Protein AF-A0A316V6A1-F1 (afdb_monomer_lite)

Sequence (513 aa):
MSPPSSTFVDPQVHNIAGRHAAEMNKETTNPSKPGKRKRGAAMTEEQRIANCISTKKYRDKVKLTNKEVFTEYEKQRYQKRKAAMMQLSSEEQANIKAKKKEADKRYRENLKKRIGHTKFTTVHMQNYRRLEETSQLTDAQKREREKHLEANHHTSNHSMQILLLLLLSLVFIPLVAFAWSETSTGAFNPPYIALHDDATSTFKPNSDGVHLEKSQARPSKKRKELPDLNKSPPVSEAEEFTERKKRVLTKNRYRTAASALSIKEIAKQKRKIKYQEECDKFRRLPAHKKEEARVKAVNKSRKYREKLKLKTGVTSKKVLRFQELQALRKTAGNGSNGSSPNTPTDFDWTSYLVDTEDHPLMSPIGSSVQTQPVDQSGSHQKDKQAVSHATSLAGSYLPEHPKKTEKRKNRKPYSWPEEKAKIERMTPEQKKYRKIYSRTRQQRYSNRLMEEIGFSSHHNARLHQYRNLKEKGQASEEQLAYLKKYQEKSKKQQEAFQARRRAMRLSQRNKKE

pLDDT: mean 70.29, std 21.47, range [30.48, 98.25]

Radius of gyration: 45.33 Å; chains: 1; bounding box: 122×141×98 Å

Secondary structure (DSSP, 8-state):
--------------------------------------------HHHHHHHHHHHHHHHHHHHHHHHHHHHHHHHHHHHHHHHHHHTS-HHHHHHHHHHHHHHHHHHHHHHHHHHTTS---HHHHHHHHHHHHHHHS-HHHHHHHHHHHHHHHHHHHHHHHHHHHHHHHHHHHHHHHHHHHTTTTS--PPP----------------------------------------PPPPPHHHHHHHHHHHHHHHHHHHHHHHHHHHHHHHHHHHHHHHHHHHHHHHTS-HHHHHHHHHHHHHHHHHHHHHHHHHH-TTHHHHHHHHHHHHHHHHTT---------------TTGGGT--TTS----------------------------------S-------TTSSHHHHT-----HHHHHHHHHHS-HHHHHHHHHHHHHHHHHHHHHHHHHHSSSSHHHHHHHHHHHHHHTT---HHHHHHHHHHHHHHHHHHHHHHHHHHHHHHHHHTTT-

Organism: NCBI:txid1280837

Foldseek 3Di:
DDDDDDDDDDDDDDDDDDDDDDDDDDDDDDPDDDDDPDPDDPQDVVNVVVVVVVVVVVVVVVVVVVVVVVVVVVVVVVVVVVVVLVPDDPVVNVVVVVVVVVVVVVVVVVVCVVVVVDCDDVVVVVVVVVVVVVVPDDPVVVVVVVVVVVVVVVVVVVVVVVVVVVVVCVVVVVVVVVVVVVVVPDDDDDDDDDDDDDDDDDDDDDDDDDDDDDDDDDDDDDDDDDDDPPDDPPPPVVVVVVVVVVVVVVVVVVVVVVVVVVVVVVVVVVVVVVVVVVVVVLVPDDPVVNVVVVVVVVVVVVVVVVVVCVVVVPPPVVVVVVVVVVVVVVVVPPPDPDDDPDDPDDDDPVVVVPPDPPDPDPPPPDDDDDDDDDDDDDDDDDDDDDPPPPPPPDDDPDPDPVVPPVVVVPDDPDDPVVVVVVLVPDDPVVVVVVVVVVVVVLVVVQVVCCVPQVHSDPVVSLLVVLVVCVVVVNHDPVSVVVNVVVVVVVVVVVVVVVVVVVVVVVVVVVVVD

Structure (mmCIF, N/CA/C/O backbone):
data_AF-A0A316V6A1-F1
#
_entry.id   AF-A0A316V6A1-F1
#
loop_
_atom_site.group_PDB
_atom_site.id
_atom_site.type_symbol
_atom_site.label_atom_id
_atom_site.label_alt_id
_atom_site.label_comp_id
_atom_site.label_asym_id
_atom_site.label_entity_id
_atom_site.label_seq_id
_atom_site.pdbx_PDB_ins_code
_atom_site.Cartn_x
_atom_site.Cartn_y
_atom_site.Cartn_z
_atom_site.occupancy
_atom_site.B_iso_or_equiv
_atom_site.auth_seq_id
_atom_site.auth_comp_id
_atom_site.auth_asym_id
_atom_site.auth_atom_id
_atom_site.pdbx_PDB_model_num
ATOM 1 N N . MET A 1 1 ? -30.844 -74.804 23.794 1.00 41.50 1 MET A N 1
ATOM 2 C CA . MET A 1 1 ? -29.429 -74.842 24.215 1.00 41.50 1 MET A CA 1
ATOM 3 C C . MET A 1 1 ? -29.020 -73.426 24.606 1.00 41.50 1 MET A C 1
ATOM 5 O O . MET A 1 1 ? -28.927 -72.564 23.746 1.00 41.50 1 MET A O 1
ATOM 9 N N . SER A 1 2 ? -28.893 -73.199 25.910 1.00 53.28 2 SER A N 1
ATOM 10 C CA . SER A 1 2 ? -28.316 -72.025 26.606 1.00 53.28 2 SER A CA 1
ATOM 11 C C . SER A 1 2 ? -27.093 -72.555 27.396 1.00 53.28 2 SER A C 1
ATOM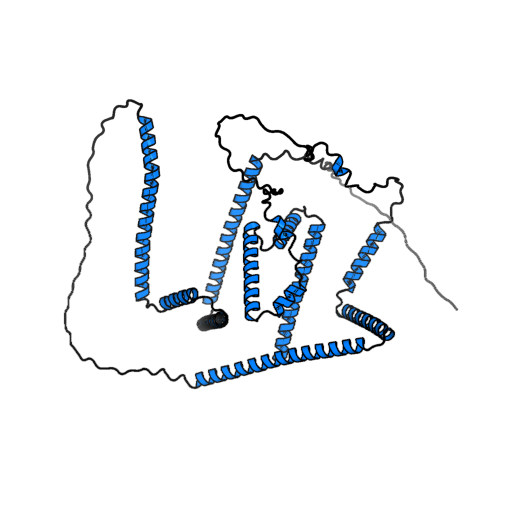 13 O O . SER A 1 2 ? -27.044 -73.789 27.503 1.00 53.28 2 SER A O 1
ATOM 15 N N . PRO A 1 3 ? -26.140 -71.773 27.981 1.00 65.38 3 PRO A N 1
ATOM 16 C CA . PRO A 1 3 ? -26.307 -70.511 28.754 1.00 65.38 3 PRO A CA 1
ATOM 17 C C . PRO A 1 3 ? -25.036 -69.579 28.713 1.00 65.38 3 PRO A C 1
ATOM 19 O O . PRO A 1 3 ? -24.360 -69.608 27.686 1.00 65.38 3 PRO A O 1
ATOM 22 N N . PRO A 1 4 ? -24.576 -68.883 29.793 1.00 71.56 4 PRO A N 1
ATOM 23 C CA . PRO A 1 4 ? -25.106 -67.749 30.609 1.00 71.56 4 PRO A CA 1
ATOM 24 C C . PRO A 1 4 ? -24.150 -66.503 30.586 1.00 71.56 4 PRO A C 1
ATOM 26 O O . PRO A 1 4 ? -23.044 -66.594 30.067 1.00 71.56 4 PRO A O 1
ATOM 29 N N . SER A 1 5 ? -24.481 -65.254 30.964 1.00 50.72 5 SER A N 1
ATOM 30 C CA . SER A 1 5 ? -24.900 -64.627 32.250 1.00 50.72 5 SER A CA 1
ATOM 31 C C . SER A 1 5 ? -23.856 -64.650 33.396 1.00 50.72 5 SER A C 1
ATOM 33 O O . SER A 1 5 ? -23.646 -65.698 33.995 1.00 50.72 5 SER A O 1
ATOM 35 N N . SER A 1 6 ? -23.292 -63.487 33.779 1.00 49.47 6 SER A N 1
ATOM 36 C CA . SER A 1 6 ? -22.740 -63.222 35.133 1.00 49.47 6 SER A CA 1
ATOM 37 C C . SER A 1 6 ? -23.042 -61.764 35.566 1.00 49.47 6 SER A C 1
ATOM 39 O O . SER A 1 6 ? -22.717 -60.838 34.825 1.00 49.47 6 SER A O 1
ATOM 41 N N . THR A 1 7 ? -23.932 -61.512 36.544 1.00 51.75 7 THR A N 1
ATOM 42 C CA . THR A 1 7 ? -23.684 -61.216 37.993 1.00 51.75 7 THR A CA 1
ATOM 43 C C . THR A 1 7 ? -22.598 -60.153 38.234 1.00 51.75 7 THR A C 1
ATOM 45 O O . THR A 1 7 ? -21.465 -60.354 37.820 1.00 51.75 7 THR A O 1
ATOM 48 N N . PHE A 1 8 ? -22.867 -58.929 38.726 1.00 47.66 8 PHE A N 1
ATOM 49 C CA . PHE A 1 8 ? -23.516 -58.438 39.969 1.00 47.66 8 PHE A CA 1
ATOM 50 C C . PHE A 1 8 ? -22.721 -58.771 41.247 1.00 47.66 8 PHE A C 1
ATOM 52 O O . PHE A 1 8 ? -22.521 -59.950 41.520 1.00 47.66 8 PHE A O 1
ATOM 59 N N . VAL A 1 9 ? -22.318 -57.723 41.993 1.00 45.44 9 VAL A N 1
ATOM 60 C CA . VAL A 1 9 ? -22.350 -57.529 43.470 1.00 45.44 9 VAL A CA 1
ATOM 61 C C . VAL A 1 9 ? -21.242 -56.550 43.942 1.00 45.44 9 VAL A C 1
ATOM 63 O O . VAL A 1 9 ? -20.061 -56.739 43.661 1.00 45.44 9 VAL A O 1
ATOM 66 N N . ASP A 1 10 ? -21.682 -55.504 44.656 1.00 40.84 10 ASP A N 1
ATOM 67 C CA . ASP A 1 10 ? -20.935 -54.549 45.505 1.00 40.84 10 ASP A CA 1
ATOM 68 C C . ASP A 1 10 ? -20.150 -55.231 46.648 1.00 40.84 10 ASP A C 1
ATOM 70 O O . ASP A 1 10 ? -20.439 -56.371 47.009 1.00 40.84 10 ASP A O 1
ATOM 74 N N . PRO A 1 11 ? -19.286 -54.492 47.369 1.00 55.47 11 PRO A N 1
ATOM 75 C CA . PRO A 1 11 ? -19.629 -54.348 48.783 1.00 55.47 11 PRO A CA 1
ATOM 76 C C . PRO A 1 11 ? -19.426 -52.950 49.375 1.00 55.47 11 PRO A C 1
ATOM 78 O O . PRO A 1 11 ? -18.504 -52.194 49.073 1.00 55.47 11 PRO A O 1
ATOM 81 N N . GLN A 1 12 ? -20.335 -52.688 50.304 1.00 45.56 12 GLN A N 1
AT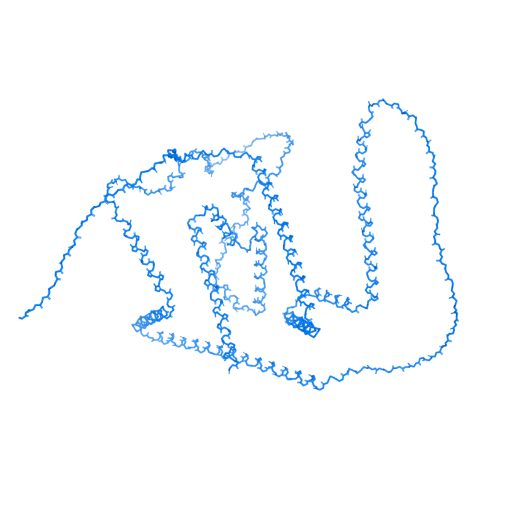OM 82 C CA . GLN A 1 12 ? -20.434 -51.588 51.244 1.00 45.56 12 GLN A CA 1
ATOM 83 C C . GLN A 1 12 ? -19.360 -51.600 52.357 1.00 45.56 12 GLN A C 1
ATOM 85 O O . GLN A 1 12 ? -18.978 -52.655 52.847 1.00 45.56 12 GLN A O 1
ATOM 90 N N . VAL A 1 13 ? -19.049 -50.379 52.826 1.00 44.78 13 VAL A N 1
ATOM 91 C CA . VAL A 1 13 ? -18.928 -49.932 54.238 1.00 44.78 13 VAL A CA 1
ATOM 92 C C . VAL A 1 13 ? -17.749 -50.446 55.085 1.00 44.78 13 VAL A C 1
ATOM 94 O O . VAL A 1 13 ? -17.684 -51.610 55.441 1.00 44.78 13 VAL A O 1
ATOM 97 N N . HIS A 1 14 ? -16.916 -49.510 55.568 1.00 38.19 14 HIS A N 1
ATOM 98 C CA . HIS A 1 14 ? -16.766 -49.250 57.010 1.00 38.19 14 HIS A CA 1
ATOM 99 C C . HIS A 1 14 ? -16.102 -47.888 57.300 1.00 38.19 14 HIS A C 1
ATOM 101 O O . HIS A 1 14 ? -15.028 -47.562 56.802 1.00 38.19 14 HIS A O 1
ATOM 107 N N . ASN A 1 15 ? -16.789 -47.106 58.140 1.00 45.94 15 ASN A N 1
ATOM 108 C CA . ASN A 1 15 ? -16.262 -46.011 58.961 1.00 45.94 15 ASN A CA 1
ATOM 109 C C . ASN A 1 15 ? -15.064 -46.474 59.806 1.00 45.94 15 ASN A C 1
ATOM 111 O O . ASN A 1 15 ? -15.091 -47.613 60.253 1.00 45.94 15 ASN A O 1
ATOM 115 N N . ILE A 1 16 ? -14.137 -45.562 60.142 1.00 42.19 16 ILE A N 1
ATOM 116 C CA . ILE A 1 16 ? -13.594 -45.348 61.504 1.00 42.19 16 ILE A CA 1
ATOM 117 C C . ILE A 1 16 ? -12.800 -44.021 61.548 1.00 42.19 16 ILE A C 1
ATOM 119 O O . ILE A 1 16 ? -11.826 -43.817 60.836 1.00 42.19 16 ILE A O 1
ATOM 123 N N . ALA A 1 17 ? -13.315 -43.123 62.392 1.00 38.50 17 ALA A N 1
ATOM 124 C CA . ALA A 1 17 ? -12.668 -42.178 63.305 1.00 38.50 17 ALA A CA 1
ATOM 125 C C . ALA A 1 17 ? -11.291 -41.540 62.999 1.00 38.50 17 ALA A C 1
ATOM 127 O O . ALA A 1 17 ? -10.266 -42.209 62.950 1.00 38.50 17 ALA A O 1
ATOM 128 N N . GLY A 1 18 ? -11.257 -40.209 63.165 1.00 33.25 18 GLY A N 1
ATOM 129 C CA . GLY A 1 18 ? -10.543 -39.648 64.321 1.00 33.25 18 GLY A CA 1
ATOM 130 C C . GLY A 1 18 ? -9.569 -38.491 64.067 1.00 33.25 18 GLY A C 1
ATOM 131 O O . GLY A 1 18 ? -8.508 -38.724 63.511 1.00 33.25 18 GLY A O 1
ATOM 132 N N . ARG A 1 19 ? -9.897 -37.325 64.671 1.00 37.16 19 ARG A N 1
ATOM 133 C CA . ARG A 1 19 ? -8.991 -36.368 65.373 1.00 37.16 19 ARG A CA 1
ATOM 134 C C . ARG A 1 19 ? -7.935 -35.630 64.510 1.00 37.16 19 ARG A C 1
ATOM 136 O O . ARG A 1 19 ? -7.224 -36.256 63.751 1.00 37.16 19 ARG A O 1
ATOM 143 N N . HIS A 1 20 ? -7.684 -34.317 64.539 1.00 41.44 20 HIS A N 1
ATOM 144 C CA . HIS A 1 20 ? -7.897 -33.137 65.405 1.00 41.44 20 HIS A CA 1
ATOM 145 C C . HIS A 1 20 ? -7.983 -31.910 64.444 1.00 41.44 20 HIS A C 1
ATOM 147 O O . HIS A 1 20 ? -7.316 -31.926 63.415 1.00 41.44 20 HIS A O 1
ATOM 153 N N . ALA A 1 21 ? -8.852 -30.898 64.562 1.00 39.88 21 ALA A N 1
ATOM 154 C CA . ALA A 1 21 ? -9.041 -29.883 65.613 1.00 39.88 21 ALA A CA 1
ATOM 155 C C . ALA A 1 21 ? -7.819 -28.966 65.866 1.00 39.88 21 ALA A C 1
ATOM 157 O O . ALA A 1 21 ? -6.911 -29.368 66.586 1.00 39.88 21 ALA A O 1
ATOM 158 N N . ALA A 1 22 ? -7.843 -27.759 65.275 1.00 41.62 22 ALA A N 1
ATOM 159 C CA . ALA A 1 22 ? -7.359 -26.454 65.787 1.00 41.62 22 ALA A CA 1
ATOM 160 C C . ALA A 1 22 ? -7.303 -25.468 64.590 1.00 41.62 22 ALA A C 1
ATOM 162 O O . ALA A 1 22 ? -6.406 -25.541 63.758 1.00 41.62 22 ALA A O 1
ATOM 163 N N . GLU A 1 23 ? -8.350 -24.711 64.264 1.00 39.94 23 GLU A N 1
ATOM 164 C CA . GLU A 1 23 ? -8.869 -23.541 64.990 1.00 39.94 23 GLU A CA 1
ATOM 165 C C . GLU A 1 23 ? -7.859 -22.382 65.043 1.00 39.94 23 GLU A C 1
ATOM 167 O O . GLU A 1 23 ? -6.937 -22.374 65.847 1.00 39.94 23 GLU A O 1
ATOM 172 N N . MET A 1 24 ? -8.059 -21.397 64.163 1.00 39.06 24 MET A N 1
ATOM 173 C CA . MET A 1 24 ? -7.679 -19.995 64.358 1.00 39.06 24 MET A CA 1
ATOM 174 C C . MET A 1 24 ? -8.612 -19.147 63.488 1.00 39.06 24 MET A C 1
ATOM 176 O O . MET A 1 24 ? -8.444 -19.011 62.275 1.00 39.06 24 MET A O 1
ATOM 180 N N . ASN A 1 25 ? -9.630 -18.613 64.154 1.00 39.44 25 ASN A N 1
ATOM 181 C CA . ASN A 1 25 ? -10.503 -17.555 63.678 1.00 39.44 25 ASN A CA 1
ATOM 182 C C . ASN A 1 25 ? -9.690 -16.315 63.285 1.00 39.44 25 ASN A C 1
ATOM 184 O O . ASN A 1 25 ? -8.932 -15.788 64.097 1.00 39.44 25 ASN A O 1
ATOM 188 N N . LYS A 1 26 ? -9.948 -15.780 62.090 1.00 41.22 26 LYS A N 1
ATOM 189 C CA . LYS A 1 26 ? -9.990 -14.329 61.881 1.00 41.22 26 LYS A CA 1
ATOM 190 C C . LYS A 1 26 ? -11.206 -13.985 61.036 1.00 41.22 26 LYS A C 1
ATOM 192 O O . LYS A 1 26 ? -11.178 -14.024 59.809 1.00 41.22 26 LYS A O 1
ATOM 197 N N . GLU A 1 27 ? -12.268 -13.618 61.745 1.00 39.12 27 GLU A N 1
ATOM 198 C CA . GLU A 1 27 ? -13.172 -12.568 61.304 1.00 39.12 27 GLU A CA 1
ATOM 199 C C . GLU A 1 27 ? -12.346 -11.384 60.800 1.00 39.12 27 GLU A C 1
ATOM 201 O O . GLU A 1 27 ? -11.443 -10.907 61.485 1.00 39.12 27 GLU A O 1
ATOM 206 N N . THR A 1 28 ? -12.645 -10.903 59.600 1.00 37.72 28 THR A N 1
ATOM 207 C CA . THR A 1 28 ? -12.837 -9.470 59.352 1.00 37.72 28 THR A CA 1
ATOM 208 C C . THR A 1 28 ? -13.375 -9.269 57.938 1.00 37.72 28 THR A C 1
ATOM 210 O O . THR A 1 28 ? -12.716 -9.512 56.934 1.00 37.72 28 THR A O 1
ATOM 213 N N . THR A 1 29 ? -14.633 -8.830 57.918 1.00 38.59 29 THR A N 1
ATOM 214 C CA . THR A 1 29 ? -15.164 -7.793 57.027 1.00 38.59 29 THR A CA 1
ATOM 215 C C . THR A 1 29 ? -15.079 -8.017 55.512 1.00 38.59 29 THR A C 1
ATOM 217 O O . THR A 1 29 ? -14.150 -7.625 54.812 1.00 38.59 29 THR A O 1
ATOM 220 N N . ASN A 1 30 ? -16.210 -8.495 54.984 1.00 38.94 30 ASN A N 1
ATOM 221 C CA . ASN A 1 30 ? -16.666 -8.237 53.619 1.00 38.94 30 ASN A CA 1
ATOM 222 C C . ASN A 1 30 ? -16.468 -6.755 53.231 1.00 38.94 30 ASN A C 1
ATOM 224 O O . ASN A 1 30 ? -17.079 -5.887 53.868 1.00 38.94 30 ASN A O 1
ATOM 228 N N . PRO A 1 31 ? -15.724 -6.419 52.159 1.00 44.31 31 PRO A N 1
ATOM 229 C CA . PRO A 1 31 ? -15.811 -5.089 51.596 1.00 44.31 31 PRO A CA 1
ATOM 230 C C . PRO A 1 31 ? -17.135 -4.970 50.838 1.00 44.31 31 PRO A C 1
ATOM 232 O O . PRO A 1 31 ? -17.364 -5.562 49.782 1.00 44.31 31 PRO A O 1
ATOM 235 N N . SER A 1 32 ? -18.013 -4.187 51.454 1.00 38.16 32 SER A N 1
ATOM 236 C CA . SER A 1 32 ? -19.191 -3.552 50.883 1.00 38.16 32 SER A CA 1
ATOM 237 C C . SER A 1 32 ? -19.007 -3.139 49.415 1.00 38.16 32 SER A C 1
ATOM 239 O O . SER A 1 32 ? -17.959 -2.646 48.992 1.00 38.16 32 SER A O 1
ATOM 241 N N . LYS A 1 33 ? -20.090 -3.330 48.655 1.00 47.47 33 LYS A N 1
ATOM 242 C CA . LYS A 1 33 ? -20.314 -2.911 47.266 1.00 47.47 33 LYS A CA 1
ATOM 243 C C . LYS A 1 33 ? -19.685 -1.534 46.976 1.00 47.47 33 LYS A C 1
ATOM 245 O O . LYS A 1 33 ? -19.922 -0.600 47.744 1.00 47.47 33 LYS A O 1
ATOM 250 N N . PRO A 1 34 ? -18.978 -1.337 45.844 1.00 46.81 34 PRO A N 1
ATOM 251 C CA . PRO A 1 34 ? -18.506 -0.013 45.476 1.00 46.81 34 PRO A CA 1
ATOM 252 C C . PRO A 1 34 ? -19.718 0.866 45.165 1.00 46.81 34 PRO A C 1
ATOM 254 O O . PRO A 1 34 ? -20.425 0.683 44.171 1.00 46.81 34 PRO A O 1
ATOM 257 N N . GLY A 1 35 ? -19.959 1.803 46.079 1.00 40.03 35 GLY A N 1
ATOM 258 C CA . GLY A 1 35 ? -20.983 2.819 45.975 1.00 40.03 35 GLY A CA 1
ATOM 259 C C . GLY A 1 35 ? -20.882 3.598 44.667 1.00 40.03 35 GLY A C 1
ATOM 260 O O . GLY A 1 35 ? -19.814 3.766 44.073 1.00 40.03 35 GLY A O 1
ATOM 261 N N . LYS A 1 36 ? -22.054 4.071 44.241 1.00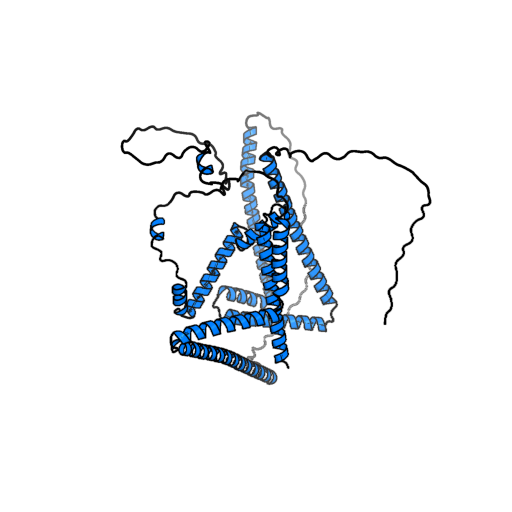 46.25 36 LYS A N 1
ATOM 262 C CA . LYS A 1 36 ? -22.286 5.047 43.178 1.00 46.25 36 LYS A CA 1
ATOM 263 C C . LYS A 1 36 ? -21.095 6.004 43.061 1.00 46.25 36 LYS A C 1
ATOM 265 O O . LYS A 1 36 ? -20.831 6.789 43.971 1.00 46.25 36 LYS A O 1
ATOM 270 N N . ARG A 1 37 ? -20.371 5.928 41.939 1.00 42.66 37 ARG A N 1
ATOM 271 C CA . ARG A 1 37 ? -19.295 6.865 41.603 1.00 42.66 37 ARG A CA 1
ATOM 272 C C . ARG A 1 37 ? -19.861 8.282 41.684 1.00 42.66 37 ARG A C 1
ATOM 274 O O . ARG A 1 37 ? -20.670 8.662 40.838 1.00 42.66 37 ARG A O 1
ATOM 281 N N . LYS A 1 38 ? -19.450 9.043 42.706 1.00 49.09 38 LYS A N 1
ATOM 282 C CA . LYS A 1 38 ? -19.643 10.495 42.756 1.00 49.09 38 LYS A CA 1
ATOM 283 C C . LYS A 1 38 ? -19.133 11.040 41.424 1.00 49.09 38 LYS A C 1
ATOM 285 O O . LYS A 1 38 ? -17.984 10.785 41.059 1.00 49.09 38 LYS A O 1
ATOM 290 N N . ARG A 1 39 ? -20.010 11.707 40.665 1.00 45.59 39 ARG A N 1
ATOM 291 C CA . ARG A 1 39 ? -19.623 12.456 39.466 1.00 45.59 39 ARG A CA 1
ATOM 292 C C . ARG A 1 39 ? -18.493 13.383 39.906 1.00 45.59 39 ARG A C 1
ATOM 294 O O . ARG A 1 39 ? -18.693 14.193 40.806 1.00 45.59 39 ARG A O 1
ATOM 301 N N . GLY A 1 40 ? -17.294 13.142 39.374 1.00 44.81 40 GLY A N 1
ATOM 302 C CA . GLY A 1 40 ? -16.098 13.880 39.751 1.00 44.81 40 GLY A CA 1
ATOM 303 C C . GLY A 1 40 ? -16.365 15.368 39.593 1.00 44.81 40 GLY A C 1
ATOM 304 O O . GLY A 1 40 ? -16.899 15.783 38.563 1.00 44.81 40 GLY A O 1
ATOM 305 N N . ALA A 1 41 ? -16.034 16.134 40.631 1.00 53.25 41 ALA A N 1
ATOM 306 C CA . ALA A 1 41 ? -16.044 17.584 40.578 1.00 53.25 41 ALA A CA 1
ATOM 307 C C . ALA A 1 41 ? -15.337 18.034 39.294 1.00 53.25 41 ALA A C 1
ATOM 309 O O . ALA A 1 41 ? -14.294 17.480 38.927 1.00 53.25 41 ALA A O 1
ATOM 310 N N . ALA A 1 42 ? -15.954 18.973 38.579 1.00 60.16 42 ALA A N 1
ATOM 311 C CA . ALA A 1 42 ? -15.410 19.495 37.340 1.00 60.16 42 ALA A CA 1
ATOM 312 C C . ALA A 1 42 ? -13.991 20.008 37.612 1.00 60.16 42 ALA A C 1
ATOM 314 O O . ALA A 1 42 ? -13.797 20.962 38.360 1.00 60.16 42 ALA A O 1
ATOM 315 N N . MET A 1 43 ? -13.001 19.328 37.032 1.00 70.25 43 MET A N 1
ATOM 316 C CA . MET A 1 43 ? -11.605 19.742 37.087 1.00 70.25 43 MET A CA 1
ATOM 317 C C . MET A 1 43 ? -11.530 21.177 36.565 1.00 70.25 43 MET A C 1
ATOM 319 O O . MET A 1 43 ? -12.010 21.439 35.448 1.00 70.25 43 MET A O 1
ATOM 323 N N . THR A 1 44 ? -10.985 22.080 37.382 1.00 86.31 44 THR A N 1
ATOM 324 C CA . THR A 1 44 ? -10.885 23.500 37.036 1.00 86.31 44 THR A CA 1
ATOM 325 C C . THR A 1 44 ? -10.039 23.656 35.776 1.00 86.31 44 THR A C 1
ATOM 327 O O . THR A 1 44 ? -9.178 22.823 35.470 1.00 86.31 44 THR A O 1
ATOM 330 N N . GLU A 1 45 ? -10.308 24.700 34.995 1.00 69.44 45 GLU A N 1
ATOM 331 C CA . GLU A 1 45 ? -9.606 24.919 33.726 1.00 69.44 45 GLU A CA 1
ATOM 332 C C . GLU A 1 45 ? -8.087 25.057 33.944 1.00 69.44 45 GLU A C 1
ATOM 334 O O . GLU A 1 45 ? -7.293 24.514 33.180 1.00 69.44 45 GLU A O 1
ATOM 339 N N . GLU A 1 46 ? -7.672 25.637 35.071 1.00 72.06 46 GLU A N 1
ATOM 340 C CA . GLU A 1 46 ? -6.268 25.714 35.493 1.00 72.06 46 GLU A CA 1
ATOM 341 C C . GLU A 1 46 ? -5.632 24.333 35.708 1.00 72.06 46 GLU A C 1
ATOM 343 O O . GLU A 1 46 ? -4.527 24.071 35.227 1.00 72.06 46 GLU A O 1
ATOM 348 N N . GLN A 1 47 ? -6.344 23.402 36.354 1.00 79.69 47 GLN A N 1
ATOM 349 C CA . GLN A 1 47 ? -5.881 22.022 36.531 1.00 79.69 47 GLN A CA 1
ATOM 350 C C . GLN A 1 47 ? -5.787 21.273 35.192 1.00 79.69 47 GLN A C 1
ATOM 352 O O . GLN A 1 47 ? -4.880 20.455 35.002 1.00 79.69 47 GLN A O 1
ATOM 357 N N . ARG A 1 48 ? -6.670 21.567 34.226 1.00 77.69 48 ARG A N 1
ATOM 358 C CA . ARG A 1 48 ? -6.563 21.009 32.866 1.00 77.69 48 ARG A CA 1
ATOM 359 C C . ARG A 1 48 ? -5.348 21.551 32.129 1.00 77.69 48 ARG A C 1
ATOM 361 O O . ARG A 1 48 ? -4.600 20.762 31.551 1.00 77.69 48 ARG A O 1
ATOM 368 N N . ILE A 1 49 ? -5.121 22.863 32.181 1.00 75.81 49 ILE A N 1
ATOM 369 C CA . ILE A 1 49 ? -3.970 23.512 31.544 1.00 75.81 49 ILE A CA 1
ATOM 370 C C . ILE A 1 49 ? -2.663 22.973 32.144 1.00 75.81 49 ILE A C 1
ATOM 372 O O . ILE A 1 49 ? -1.768 22.568 31.396 1.00 75.81 49 ILE A O 1
ATOM 376 N N . ALA A 1 50 ? -2.575 22.858 33.472 1.00 78.00 50 ALA A N 1
ATOM 377 C CA . ALA A 1 50 ? -1.419 22.283 34.160 1.00 78.00 50 ALA A CA 1
ATOM 378 C C . ALA A 1 50 ? -1.156 20.822 33.740 1.00 78.00 50 ALA A C 1
ATOM 380 O O . ALA A 1 50 ? -0.019 20.456 33.418 1.00 78.00 50 ALA A O 1
ATOM 381 N N . ASN A 1 51 ? -2.206 20.000 33.635 1.00 81.38 51 ASN A N 1
ATOM 382 C CA . ASN A 1 51 ? -2.097 18.622 33.146 1.00 81.38 51 ASN A CA 1
ATOM 383 C C . ASN A 1 51 ? -1.668 18.548 31.668 1.00 81.38 51 ASN A C 1
ATOM 385 O O . ASN A 1 51 ? -0.843 17.706 31.296 1.00 81.38 51 ASN A O 1
ATOM 389 N N . CYS A 1 52 ? -2.155 19.445 30.810 1.00 75.38 52 CYS A N 1
ATOM 390 C CA . CYS A 1 52 ? -1.732 19.530 29.410 1.00 75.38 52 CYS A CA 1
ATOM 391 C C . CYS A 1 52 ? -0.255 19.935 29.266 1.00 75.38 52 CYS A C 1
ATOM 393 O O . CYS A 1 52 ? 0.472 19.346 28.461 1.00 75.38 52 CYS A O 1
ATOM 395 N N . ILE A 1 53 ? 0.223 20.890 30.066 1.00 81.56 53 ILE A N 1
ATOM 396 C CA . ILE A 1 53 ? 1.634 21.305 30.063 1.00 81.56 53 ILE A CA 1
ATOM 397 C C . ILE A 1 53 ? 2.530 20.167 30.574 1.00 81.56 53 ILE A C 1
ATOM 399 O O . ILE A 1 53 ? 3.550 19.861 29.950 1.00 81.56 53 ILE A O 1
ATOM 403 N N . SER A 1 54 ? 2.132 19.498 31.659 1.00 82.75 54 SER A N 1
ATOM 404 C CA . SER A 1 54 ? 2.862 18.361 32.237 1.00 82.75 54 SER A CA 1
ATOM 405 C C . SER A 1 54 ? 2.982 17.191 31.251 1.00 82.75 54 SER A C 1
ATOM 407 O O . SER A 1 54 ? 4.079 16.691 30.984 1.00 82.75 54 SER A O 1
ATOM 409 N N . THR A 1 55 ? 1.878 16.815 30.598 1.00 76.38 55 THR A N 1
ATOM 410 C CA . THR A 1 55 ? 1.870 15.729 29.602 1.00 76.38 55 THR A CA 1
ATOM 411 C C . THR A 1 55 ? 2.672 16.068 28.343 1.00 76.38 55 THR A C 1
ATOM 413 O O . THR A 1 55 ? 3.338 15.188 27.789 1.00 76.38 55 THR A O 1
ATOM 416 N N . LYS A 1 56 ? 2.688 17.337 27.904 1.00 80.94 56 LYS A N 1
ATOM 417 C CA . LYS A 1 56 ? 3.544 17.798 26.797 1.00 80.94 56 LYS A CA 1
ATOM 418 C C . LYS A 1 56 ? 5.031 17.723 27.163 1.00 80.94 56 LYS A C 1
ATOM 420 O O . LYS A 1 56 ? 5.797 17.131 26.403 1.00 80.94 56 LYS A O 1
ATOM 425 N N . LYS A 1 57 ? 5.423 18.222 28.344 1.00 80.06 57 LYS A N 1
ATOM 426 C CA . LYS A 1 57 ? 6.805 18.124 28.856 1.00 80.06 57 LYS A CA 1
ATOM 427 C C . LYS A 1 57 ? 7.269 16.667 28.954 1.00 80.06 57 LYS A C 1
ATOM 429 O O . LYS A 1 57 ? 8.363 16.342 28.497 1.00 80.06 57 LYS A O 1
ATOM 434 N N . TYR A 1 58 ? 6.422 15.774 29.468 1.00 72.31 58 TYR A N 1
ATOM 435 C CA . TYR A 1 58 ? 6.721 14.342 29.527 1.00 72.31 58 TYR A CA 1
ATOM 436 C C . TYR A 1 58 ? 6.905 13.734 28.128 1.00 72.31 58 TYR A C 1
ATOM 438 O O . TYR A 1 58 ? 7.884 13.034 27.876 1.00 72.31 58 TYR A O 1
ATOM 446 N N . ARG A 1 59 ? 6.015 14.050 27.177 1.00 72.19 59 ARG A N 1
ATOM 447 C CA . ARG A 1 59 ? 6.102 13.552 25.795 1.00 72.19 59 ARG A CA 1
ATOM 448 C C . ARG A 1 59 ? 7.385 13.991 25.094 1.00 72.19 59 ARG A C 1
ATOM 450 O O . ARG A 1 59 ? 7.980 13.192 24.371 1.00 72.19 59 ARG A O 1
ATOM 457 N N . ASP A 1 60 ? 7.805 15.236 25.282 1.00 78.62 60 ASP A N 1
ATOM 458 C CA . ASP A 1 60 ? 9.023 15.745 24.656 1.00 78.62 60 ASP A CA 1
ATOM 459 C C . ASP A 1 60 ? 10.283 15.168 25.327 1.00 78.62 60 ASP A C 1
ATOM 461 O O . ASP A 1 60 ? 11.204 14.763 24.617 1.00 78.62 60 ASP A O 1
ATOM 465 N N . LYS A 1 61 ? 10.269 14.946 26.651 1.00 77.94 61 LYS A N 1
ATOM 466 C CA . LYS A 1 61 ? 11.319 14.193 27.366 1.00 77.94 61 LYS A CA 1
ATOM 467 C C . LYS A 1 61 ? 11.438 12.743 26.869 1.00 77.94 61 LYS A C 1
ATOM 469 O O . LYS A 1 61 ? 12.543 12.252 26.641 1.00 77.94 61 LYS A O 1
ATOM 474 N N . VAL A 1 62 ? 10.316 12.069 26.603 1.00 73.62 62 VAL A N 1
ATOM 475 C CA . VAL A 1 62 ? 10.295 10.713 26.017 1.00 73.62 62 VAL A CA 1
ATOM 476 C C . VAL A 1 62 ? 10.818 10.699 24.570 1.00 73.62 62 VAL A C 1
ATOM 478 O O . VAL A 1 62 ? 11.437 9.730 24.136 1.00 73.62 62 VAL A O 1
ATOM 481 N N . LYS A 1 63 ? 10.610 11.761 23.782 1.00 73.31 63 LYS A N 1
ATOM 482 C CA . LYS A 1 63 ? 11.174 11.846 22.421 1.00 73.31 63 LYS A CA 1
ATOM 483 C C . LYS A 1 63 ? 12.681 12.093 22.424 1.00 73.31 63 LYS A C 1
ATOM 485 O O . LYS A 1 63 ? 13.370 11.485 21.608 1.00 73.31 63 LYS A O 1
ATOM 490 N N . LEU A 1 64 ? 13.173 12.973 23.301 1.00 73.56 64 LEU A N 1
ATOM 491 C CA . LEU A 1 64 ? 14.609 13.232 23.446 1.00 73.56 64 LEU A CA 1
ATOM 492 C C . LEU A 1 64 ? 15.350 11.960 23.858 1.00 73.56 64 LEU A C 1
ATOM 494 O O . LEU A 1 64 ? 16.255 11.537 23.146 1.00 73.56 64 LEU A O 1
ATOM 498 N N . THR A 1 65 ? 14.862 11.278 24.895 1.00 78.56 65 THR A N 1
ATOM 499 C CA . THR A 1 65 ? 15.439 10.005 25.356 1.00 78.56 65 THR A CA 1
ATOM 500 C C . THR A 1 65 ? 15.402 8.923 24.273 1.00 78.56 65 THR A C 1
ATOM 502 O O . THR A 1 65 ? 16.397 8.247 24.050 1.00 78.56 65 THR A O 1
ATOM 505 N N . ASN A 1 66 ? 14.318 8.794 23.499 1.00 76.94 66 ASN A N 1
ATOM 506 C CA . ASN A 1 66 ? 14.283 7.845 22.376 1.00 76.94 66 ASN A CA 1
ATOM 507 C C . ASN A 1 66 ? 15.264 8.199 21.246 1.00 76.94 66 ASN A C 1
ATOM 509 O O . ASN A 1 66 ? 15.813 7.300 20.607 1.00 76.94 66 ASN A O 1
ATOM 513 N N . LYS A 1 67 ? 15.485 9.491 20.974 1.00 81.06 67 LYS A N 1
ATOM 514 C CA . LYS A 1 67 ? 16.474 9.941 19.986 1.00 81.06 67 LYS A CA 1
ATOM 515 C C . LYS A 1 67 ? 17.889 9.624 20.467 1.00 81.06 67 LYS A C 1
ATOM 517 O O . LYS A 1 67 ? 18.672 9.095 19.688 1.00 81.06 67 LYS A O 1
ATOM 522 N N . GLU A 1 68 ? 18.185 9.889 21.734 1.00 84.00 68 GLU A N 1
ATOM 523 C CA . GLU A 1 68 ? 19.465 9.571 22.373 1.00 84.00 68 GLU A CA 1
ATOM 524 C C . GLU A 1 68 ? 19.731 8.062 22.363 1.00 84.00 68 GLU A C 1
ATOM 526 O O . GLU A 1 68 ? 20.741 7.634 21.801 1.00 84.00 68 GLU A O 1
ATOM 531 N N . VAL A 1 69 ? 18.769 7.251 22.819 1.00 81.44 69 VAL A N 1
ATOM 532 C CA . VAL A 1 69 ? 18.845 5.780 22.791 1.00 81.44 69 VAL A CA 1
ATOM 533 C C . VAL A 1 69 ? 19.040 5.261 21.364 1.00 81.44 69 VAL A C 1
ATOM 535 O O . VAL A 1 69 ? 19.850 4.362 21.134 1.00 81.44 69 VAL A O 1
ATOM 538 N N . PHE A 1 70 ? 18.352 5.838 20.373 1.00 81.25 70 PHE A N 1
ATOM 539 C CA . PHE A 1 70 ? 18.549 5.461 18.972 1.00 81.25 70 PHE A CA 1
ATOM 540 C C . PHE A 1 70 ? 19.955 5.816 18.471 1.00 81.25 70 PHE A C 1
ATOM 542 O O . PHE A 1 70 ? 20.604 4.992 17.825 1.00 81.25 70 PHE A O 1
ATOM 549 N N . THR A 1 71 ? 20.455 7.015 18.781 1.00 88.19 71 THR A N 1
ATOM 550 C CA . THR A 1 71 ? 21.802 7.429 18.361 1.00 88.19 71 THR A CA 1
ATOM 551 C C . THR A 1 71 ? 22.892 6.608 19.034 1.00 88.19 71 THR A C 1
ATOM 553 O O . THR A 1 71 ? 23.887 6.267 18.397 1.00 88.19 71 THR A O 1
ATOM 556 N N . GLU A 1 72 ? 22.697 6.236 20.295 1.00 88.00 72 GLU A N 1
ATOM 557 C CA . GLU A 1 72 ? 23.631 5.402 21.037 1.00 88.00 72 GLU A CA 1
ATOM 558 C C . GLU A 1 72 ? 23.627 3.964 20.514 1.00 88.00 72 GLU A C 1
ATOM 560 O O . GLU A 1 72 ? 24.689 3.391 20.266 1.00 88.00 72 GLU A O 1
ATOM 565 N N . TYR A 1 73 ? 22.450 3.421 20.196 1.00 89.00 73 TYR A N 1
ATOM 566 C CA . TYR A 1 73 ? 22.327 2.143 19.505 1.00 89.00 73 TYR A CA 1
ATOM 567 C C . TYR A 1 73 ? 23.036 2.148 18.139 1.00 89.00 73 TYR A C 1
ATOM 569 O O . TYR A 1 73 ? 23.748 1.195 17.806 1.00 89.00 73 TYR A O 1
ATOM 577 N N . GLU A 1 74 ? 22.901 3.211 17.339 1.00 83.75 74 GLU A N 1
ATOM 578 C CA . GLU A 1 74 ? 23.617 3.320 16.062 1.00 83.75 74 GLU A CA 1
ATOM 579 C C . GLU A 1 74 ? 25.133 3.450 16.244 1.00 83.75 74 GLU A C 1
ATOM 581 O O . GLU A 1 74 ? 25.880 2.796 15.508 1.00 83.75 74 GLU A O 1
ATOM 586 N N . LYS A 1 75 ? 25.599 4.202 17.253 1.00 89.81 75 LYS A N 1
ATOM 587 C CA . LYS A 1 75 ? 27.021 4.266 17.628 1.00 89.81 75 LYS A CA 1
ATOM 588 C C . LYS A 1 75 ? 27.546 2.883 18.007 1.00 89.81 75 LYS A C 1
ATOM 590 O O . LYS A 1 75 ? 28.544 2.442 17.441 1.00 89.81 75 LYS A O 1
ATOM 595 N N . GLN A 1 76 ? 26.855 2.152 18.881 1.00 90.12 76 GLN A N 1
ATOM 596 C CA . GLN A 1 76 ? 27.244 0.793 19.270 1.00 90.12 76 GLN A CA 1
ATOM 597 C C . GLN A 1 76 ? 27.248 -0.164 18.072 1.00 90.12 76 GLN A C 1
ATOM 599 O O . GLN A 1 76 ? 28.171 -0.961 17.899 1.00 90.12 76 GLN A O 1
ATOM 604 N N . ARG A 1 77 ? 26.248 -0.072 17.191 1.00 89.31 77 ARG A N 1
ATOM 605 C CA . ARG A 1 77 ? 26.174 -0.877 15.966 1.00 89.31 77 ARG A CA 1
ATOM 606 C C . ARG A 1 77 ? 27.313 -0.557 14.997 1.00 89.31 77 ARG A C 1
ATOM 608 O O . ARG A 1 77 ? 27.830 -1.470 14.349 1.00 89.31 77 ARG A O 1
ATOM 615 N N . TYR A 1 78 ? 27.699 0.711 14.885 1.00 90.06 78 TYR A N 1
ATOM 616 C CA . TYR A 1 78 ? 28.848 1.142 14.094 1.00 90.06 78 TYR A CA 1
ATOM 617 C C . TYR A 1 78 ? 30.155 0.604 14.681 1.00 90.06 78 TYR A C 1
ATOM 619 O O . TYR A 1 78 ? 30.925 -0.016 13.950 1.00 90.06 78 TYR A O 1
ATOM 627 N N . GLN A 1 79 ? 30.360 0.739 15.995 1.00 91.69 79 GLN A N 1
ATOM 628 C CA . GLN A 1 79 ? 31.547 0.216 16.677 1.00 91.69 79 GLN A CA 1
ATOM 629 C C . GLN A 1 79 ? 31.656 -1.307 16.544 1.00 91.69 79 GLN A C 1
ATOM 631 O O . GLN A 1 79 ? 32.713 -1.804 16.171 1.00 91.69 79 GLN A O 1
ATOM 636 N N . LYS A 1 80 ? 30.555 -2.057 16.710 1.00 93.25 80 LYS A N 1
ATOM 637 C CA . LYS A 1 80 ? 30.535 -3.516 16.488 1.00 93.25 80 LYS A CA 1
ATOM 638 C C . LYS A 1 80 ? 30.913 -3.898 15.057 1.00 93.25 80 LYS A C 1
ATOM 640 O O . LYS A 1 80 ? 31.661 -4.846 14.853 1.00 93.25 80 LYS A O 1
ATOM 645 N N . ARG A 1 81 ? 30.431 -3.161 14.050 1.00 88.62 81 ARG A N 1
ATOM 646 C CA . ARG A 1 81 ? 30.812 -3.391 12.643 1.00 88.62 81 ARG A CA 1
ATOM 647 C C . ARG A 1 81 ? 32.269 -3.046 12.370 1.00 88.62 81 ARG A C 1
ATOM 649 O O . ARG A 1 81 ? 32.905 -3.742 11.588 1.00 88.62 81 ARG A O 1
ATOM 656 N N . LYS A 1 82 ? 32.779 -1.980 12.989 1.00 92.62 82 LYS A N 1
ATOM 657 C CA . LYS A 1 82 ? 34.183 -1.581 12.890 1.00 92.62 82 LYS A CA 1
ATOM 658 C C . LYS A 1 82 ? 35.082 -2.648 13.517 1.00 92.62 82 LYS A C 1
ATOM 660 O O . LYS A 1 82 ? 35.994 -3.109 12.848 1.00 92.62 82 LYS A O 1
ATOM 665 N N . ALA A 1 83 ? 34.765 -3.107 14.727 1.00 93.38 83 ALA A N 1
ATOM 666 C CA . ALA A 1 83 ? 35.480 -4.187 15.406 1.00 93.38 83 ALA A CA 1
ATOM 667 C C . ALA A 1 83 ? 35.449 -5.495 14.598 1.00 93.38 83 ALA A C 1
ATOM 669 O O . ALA A 1 83 ? 36.497 -6.078 14.346 1.00 93.38 83 ALA A O 1
ATOM 670 N N . ALA A 1 84 ? 34.277 -5.896 14.093 1.00 92.31 84 ALA A N 1
ATOM 671 C CA . ALA A 1 84 ? 34.157 -7.074 13.234 1.00 92.31 84 ALA A CA 1
ATOM 672 C C . ALA A 1 84 ? 34.980 -6.944 11.942 1.00 92.31 84 ALA A C 1
ATOM 674 O O . ALA A 1 84 ? 35.540 -7.925 11.481 1.00 92.31 84 ALA A O 1
ATOM 675 N N . MET A 1 85 ? 35.086 -5.743 11.361 1.00 90.19 85 MET A N 1
ATOM 676 C CA . MET A 1 85 ? 35.930 -5.514 10.185 1.00 90.19 85 MET A CA 1
ATOM 677 C C . MET A 1 85 ? 37.422 -5.635 10.515 1.00 90.19 85 MET A C 1
ATOM 679 O O . MET A 1 85 ? 38.159 -6.161 9.693 1.00 90.19 85 MET A O 1
ATOM 683 N N . MET A 1 86 ? 37.849 -5.182 11.699 1.00 91.81 86 MET A N 1
ATOM 684 C CA . MET A 1 86 ? 39.241 -5.288 12.160 1.00 91.81 86 MET A CA 1
ATOM 685 C C . MET A 1 86 ? 39.658 -6.732 12.466 1.00 91.81 86 MET A C 1
ATOM 687 O O . MET A 1 86 ? 40.838 -7.040 12.373 1.00 91.81 86 MET A O 1
ATOM 691 N N . GLN A 1 87 ? 38.708 -7.608 12.811 1.00 94.38 87 GLN A N 1
ATOM 692 C CA . GLN A 1 87 ? 38.960 -9.033 13.064 1.00 94.38 87 GLN A CA 1
ATOM 693 C C . GLN A 1 87 ? 39.100 -9.876 11.786 1.00 94.38 87 GLN A C 1
ATOM 695 O O . GLN A 1 87 ? 39.539 -11.018 11.862 1.00 94.38 87 GLN A O 1
ATOM 700 N N . LEU A 1 88 ? 38.719 -9.341 10.622 1.00 94.06 88 LEU A N 1
ATOM 701 C CA . LEU A 1 88 ? 38.864 -10.037 9.343 1.00 94.06 88 LEU A CA 1
ATOM 702 C C . LEU A 1 88 ? 40.299 -9.946 8.832 1.00 94.06 88 LEU A C 1
ATOM 704 O O . LEU A 1 88 ? 40.968 -8.927 9.038 1.00 94.06 88 LEU A O 1
ATOM 708 N N . SER A 1 89 ? 40.730 -10.965 8.088 1.00 97.00 89 SER A N 1
ATOM 709 C CA . SER A 1 89 ? 42.044 -10.948 7.442 1.00 97.00 89 SER A CA 1
ATOM 710 C C . SER A 1 89 ? 42.153 -9.788 6.440 1.00 97.00 89 SER A C 1
ATOM 712 O O . SER A 1 89 ? 41.151 -9.283 5.919 1.00 97.00 89 SER A O 1
ATOM 714 N N . SER A 1 90 ? 43.375 -9.338 6.145 1.00 94.12 90 SER A N 1
ATOM 715 C CA . SER A 1 90 ? 43.612 -8.247 5.184 1.00 94.12 90 SER A CA 1
ATOM 716 C C . SER A 1 90 ? 43.004 -8.546 3.804 1.00 94.12 90 SER A C 1
ATOM 718 O O . SER A 1 90 ? 42.437 -7.654 3.164 1.00 94.12 90 SER A O 1
ATOM 720 N N . GLU A 1 91 ? 43.036 -9.812 3.385 1.00 94.62 91 GLU A N 1
ATOM 721 C CA . GLU A 1 91 ? 42.436 -10.300 2.144 1.00 94.62 91 GLU A CA 1
ATOM 722 C C . GLU A 1 91 ? 40.899 -10.245 2.179 1.00 94.62 91 GLU A C 1
ATOM 724 O O . GLU A 1 91 ? 40.258 -9.752 1.244 1.00 94.62 91 GLU A O 1
ATOM 729 N N . GLU A 1 92 ? 40.279 -10.659 3.286 1.00 94.62 92 GLU A N 1
ATOM 730 C CA . GLU A 1 92 ? 38.828 -10.571 3.474 1.00 94.62 92 GLU A CA 1
ATOM 731 C C . GLU A 1 92 ? 38.344 -9.116 3.499 1.00 94.62 92 GLU A C 1
ATOM 733 O O . GLU A 1 92 ? 37.330 -8.777 2.873 1.00 94.62 92 GLU A O 1
ATOM 738 N N . GLN A 1 93 ? 39.091 -8.225 4.156 1.00 91.25 93 GLN A N 1
ATOM 739 C CA . GLN A 1 93 ? 38.810 -6.791 4.155 1.00 91.25 93 GLN A CA 1
ATOM 740 C C . GLN A 1 93 ? 38.897 -6.201 2.740 1.00 91.25 93 GLN A C 1
ATOM 742 O O . GLN A 1 93 ? 38.022 -5.419 2.342 1.00 91.25 93 GLN A O 1
ATOM 747 N N . ALA A 1 94 ? 39.913 -6.582 1.959 1.00 91.50 94 ALA A N 1
ATOM 748 C CA . ALA A 1 94 ? 40.063 -6.161 0.568 1.00 91.50 94 ALA A CA 1
ATOM 749 C C . ALA A 1 94 ? 38.901 -6.666 -0.303 1.00 91.50 94 ALA A C 1
ATOM 751 O O . ALA A 1 94 ? 38.313 -5.889 -1.061 1.00 91.50 94 ALA A O 1
ATOM 752 N N . ASN A 1 95 ? 38.485 -7.923 -0.126 1.00 94.88 95 ASN A N 1
ATOM 753 C CA . ASN A 1 95 ? 37.351 -8.517 -0.835 1.00 94.88 95 ASN A CA 1
ATOM 754 C C . ASN A 1 95 ? 36.025 -7.807 -0.495 1.00 94.88 95 ASN A C 1
ATOM 756 O O . ASN A 1 95 ? 35.233 -7.484 -1.384 1.00 94.88 95 ASN A O 1
ATOM 760 N N . ILE A 1 96 ? 35.785 -7.474 0.778 1.00 90.56 96 ILE A N 1
ATOM 761 C CA . ILE A 1 96 ? 34.601 -6.703 1.195 1.00 90.56 96 ILE A CA 1
ATOM 762 C C . ILE A 1 96 ? 34.621 -5.292 0.597 1.00 90.56 96 ILE A C 1
ATOM 764 O O . ILE A 1 96 ? 33.595 -4.829 0.085 1.00 90.56 96 ILE A O 1
ATOM 768 N N . LYS A 1 97 ? 35.773 -4.608 0.610 1.00 92.25 97 LYS A N 1
ATOM 769 C CA . LYS A 1 97 ? 35.935 -3.286 -0.018 1.00 92.25 97 LYS A CA 1
ATOM 770 C C . LYS A 1 97 ? 35.687 -3.354 -1.530 1.00 92.25 97 LYS A C 1
ATOM 772 O O . LYS A 1 97 ? 34.956 -2.512 -2.058 1.00 92.25 97 LYS A O 1
ATOM 777 N N . ALA A 1 98 ? 36.203 -4.378 -2.211 1.00 93.75 98 ALA A N 1
ATOM 778 C CA . ALA A 1 98 ? 35.981 -4.611 -3.637 1.00 93.75 98 ALA A CA 1
ATOM 779 C C . ALA A 1 98 ? 34.498 -4.868 -3.953 1.00 93.75 98 ALA A C 1
ATOM 781 O O . ALA A 1 98 ? 33.931 -4.205 -4.824 1.00 93.75 98 ALA A O 1
ATOM 782 N N . LYS A 1 99 ? 33.828 -5.736 -3.183 1.00 93.81 99 LYS A N 1
ATOM 783 C CA . LYS A 1 99 ? 32.383 -6.005 -3.309 1.00 93.81 99 LYS A CA 1
ATOM 784 C C . LYS A 1 99 ? 31.537 -4.758 -3.071 1.00 93.81 99 LYS A C 1
ATOM 786 O O . LYS A 1 99 ? 30.566 -4.533 -3.793 1.00 93.81 99 LYS A O 1
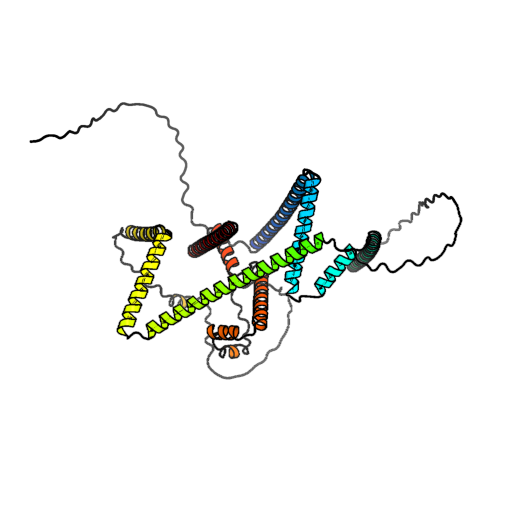ATOM 791 N N . LYS A 1 100 ? 31.900 -3.922 -2.091 1.00 92.31 100 LYS A N 1
ATOM 792 C CA . LYS A 1 100 ? 31.223 -2.641 -1.837 1.00 92.31 100 LYS A CA 1
ATOM 793 C C . LYS A 1 100 ? 31.391 -1.683 -3.020 1.00 92.31 100 LYS A C 1
ATOM 795 O O . LYS A 1 100 ? 30.400 -1.141 -3.499 1.00 92.31 100 LYS A O 1
ATOM 800 N N . LYS A 1 101 ? 32.612 -1.549 -3.551 1.00 93.00 101 LYS A N 1
ATOM 801 C CA . LYS A 1 101 ? 32.909 -0.728 -4.738 1.00 93.00 101 LYS A CA 1
ATOM 802 C C . LYS A 1 101 ? 32.139 -1.213 -5.972 1.00 93.00 101 LYS A C 1
ATOM 804 O O . LYS A 1 101 ? 31.595 -0.401 -6.719 1.00 93.00 101 LYS A O 1
ATOM 809 N N . GLU A 1 102 ? 32.031 -2.527 -6.168 1.00 93.88 102 GLU A N 1
ATOM 810 C CA . GLU A 1 102 ? 31.244 -3.112 -7.256 1.00 93.88 102 GLU A CA 1
ATOM 811 C C . GLU A 1 102 ? 29.735 -2.880 -7.069 1.00 93.88 102 GLU A C 1
ATOM 813 O O . GLU A 1 102 ? 29.036 -2.530 -8.023 1.00 93.88 102 GLU A O 1
ATOM 818 N N . ALA A 1 103 ? 29.217 -3.025 -5.846 1.00 89.62 103 ALA A N 1
ATOM 819 C CA . ALA A 1 103 ? 27.821 -2.738 -5.529 1.00 89.62 103 ALA A CA 1
ATOM 820 C C . ALA A 1 103 ? 27.473 -1.262 -5.779 1.00 89.62 103 ALA A C 1
ATOM 822 O O . ALA A 1 103 ? 26.451 -0.979 -6.408 1.00 89.62 103 ALA A O 1
ATOM 823 N N . ASP A 1 104 ? 28.347 -0.336 -5.378 1.00 87.81 104 ASP A N 1
ATOM 824 C CA . ASP A 1 104 ? 28.195 1.097 -5.643 1.00 87.81 104 ASP A CA 1
ATOM 825 C C . ASP A 1 104 ? 28.267 1.402 -7.144 1.00 87.81 104 ASP A C 1
ATOM 827 O O . ASP A 1 104 ? 27.452 2.172 -7.657 1.00 87.81 104 ASP A O 1
ATOM 831 N N . LYS A 1 105 ? 29.171 0.748 -7.888 1.00 93.44 105 LYS A N 1
ATOM 832 C CA . LYS A 1 105 ? 29.229 0.844 -9.356 1.00 93.44 105 LYS A CA 1
ATOM 833 C C . LYS A 1 105 ? 27.917 0.379 -9.994 1.00 93.44 105 LYS A C 1
ATOM 835 O O . LYS A 1 105 ? 27.330 1.113 -10.788 1.00 93.44 105 LYS A O 1
ATOM 840 N N . ARG A 1 106 ? 27.395 -0.787 -9.597 1.00 90.69 106 ARG A N 1
ATOM 841 C CA . ARG A 1 106 ? 26.101 -1.316 -10.075 1.00 90.69 106 ARG A CA 1
ATOM 842 C C . ARG A 1 106 ? 24.935 -0.401 -9.702 1.00 90.69 106 ARG A C 1
ATOM 844 O O . ARG A 1 106 ? 24.018 -0.225 -10.505 1.00 90.69 106 ARG A O 1
ATOM 851 N N . TYR A 1 107 ? 24.950 0.187 -8.506 1.00 90.75 107 TYR A N 1
ATOM 852 C CA . TYR A 1 107 ? 23.954 1.170 -8.087 1.00 90.75 107 TYR A CA 1
ATOM 853 C C . TYR A 1 107 ? 24.008 2.413 -8.978 1.00 90.75 107 TYR A C 1
ATOM 855 O O . TYR A 1 107 ? 22.975 2.796 -9.521 1.00 90.75 107 TYR A O 1
ATOM 863 N N . ARG A 1 108 ? 25.199 2.982 -9.216 1.00 80.62 108 ARG A N 1
ATOM 864 C CA . ARG A 1 108 ? 25.401 4.123 -10.125 1.00 80.62 108 ARG A CA 1
ATOM 865 C C . ARG A 1 108 ? 24.957 3.804 -11.550 1.00 80.62 108 ARG A C 1
ATOM 867 O O . ARG A 1 108 ? 24.283 4.622 -12.162 1.00 80.62 108 ARG A O 1
ATOM 874 N N . GLU A 1 109 ? 25.263 2.623 -12.079 1.00 86.88 109 GLU A N 1
ATOM 875 C CA . GLU A 1 109 ? 24.811 2.202 -13.411 1.00 86.88 109 GLU A CA 1
ATOM 876 C C . GLU A 1 109 ? 23.290 2.024 -13.489 1.00 86.88 109 GLU A C 1
ATOM 878 O O . GLU A 1 109 ? 22.664 2.457 -14.456 1.00 86.88 109 GLU A O 1
ATOM 883 N N . ASN A 1 110 ? 22.667 1.421 -12.474 1.00 82.50 110 ASN A N 1
ATOM 884 C CA . ASN A 1 110 ? 21.210 1.295 -12.399 1.00 82.50 110 ASN A CA 1
ATOM 885 C C . ASN A 1 110 ? 20.529 2.653 -12.234 1.00 82.50 110 ASN A C 1
ATOM 887 O O . ASN A 1 110 ? 19.452 2.875 -12.789 1.00 82.50 110 ASN A O 1
ATOM 891 N N . LEU A 1 111 ? 21.162 3.559 -11.493 1.00 77.88 111 LEU A N 1
ATOM 892 C CA . LEU A 1 111 ? 20.722 4.931 -11.337 1.00 77.88 111 LEU A CA 1
ATOM 893 C C . LEU A 1 111 ? 20.831 5.667 -12.680 1.00 77.88 111 LEU A C 1
ATOM 895 O O . LEU A 1 111 ? 19.829 6.205 -13.127 1.00 77.88 111 LEU A O 1
ATOM 899 N N . LYS A 1 112 ? 21.958 5.569 -13.399 1.00 79.50 112 LYS A N 1
ATOM 900 C CA . LYS A 1 112 ? 22.126 6.095 -14.769 1.00 79.50 112 LYS A CA 1
ATOM 901 C C . LYS A 1 112 ? 21.092 5.521 -15.743 1.00 79.50 112 LYS A C 1
ATOM 903 O O . LYS A 1 112 ? 20.492 6.276 -16.495 1.00 79.50 112 LYS A O 1
ATOM 908 N N . LYS A 1 113 ? 20.806 4.214 -15.696 1.00 80.38 113 LYS A N 1
ATOM 909 C CA . LYS A 1 113 ? 19.767 3.565 -16.525 1.00 80.38 113 LYS A CA 1
ATOM 910 C C . LYS A 1 113 ? 18.351 4.032 -16.180 1.00 80.38 113 LYS A C 1
ATOM 912 O O . LYS A 1 113 ? 17.518 4.167 -17.070 1.00 80.38 113 LYS A O 1
ATOM 917 N N . ARG A 1 114 ? 18.062 4.282 -14.898 1.00 71.75 114 ARG A N 1
ATOM 918 C CA . ARG A 1 114 ? 16.776 4.846 -14.452 1.00 71.75 114 ARG A CA 1
ATOM 919 C C . ARG A 1 114 ? 16.636 6.318 -14.831 1.00 71.75 114 ARG A C 1
ATOM 921 O O . ARG A 1 114 ? 15.564 6.715 -15.271 1.00 71.75 114 ARG A O 1
ATOM 928 N N . ILE A 1 115 ? 17.708 7.090 -14.686 1.00 63.88 115 ILE A N 1
ATOM 929 C CA . ILE A 1 115 ? 17.762 8.523 -14.984 1.00 63.88 115 ILE A CA 1
ATOM 930 C C . ILE A 1 115 ? 17.765 8.768 -16.501 1.00 63.88 115 ILE A C 1
ATOM 932 O O . ILE A 1 115 ? 17.101 9.689 -16.960 1.00 63.88 115 ILE A O 1
ATOM 936 N N . GLY A 1 116 ? 18.376 7.892 -17.306 1.00 51.72 116 GLY A N 1
ATOM 937 C CA . GLY A 1 116 ? 18.381 7.967 -18.775 1.00 51.72 116 GLY A CA 1
ATOM 938 C C . GLY A 1 116 ? 16.999 7.867 -19.440 1.00 51.72 116 GLY A C 1
ATOM 939 O O . GLY A 1 116 ? 16.873 8.147 -20.627 1.00 51.72 116 GLY A O 1
ATOM 940 N N . HIS A 1 117 ? 15.947 7.522 -18.689 1.00 51.44 117 HIS A N 1
ATOM 941 C CA . HIS A 1 117 ? 14.559 7.529 -19.168 1.00 51.44 117 HIS A CA 1
ATOM 942 C C . HIS A 1 117 ? 13.699 8.683 -18.636 1.00 51.44 117 HIS A C 1
ATOM 944 O O . HIS A 1 117 ? 12.538 8.809 -19.026 1.00 51.44 117 HIS A O 1
ATOM 950 N N . THR A 1 118 ? 14.244 9.554 -17.791 1.00 49.75 118 THR A N 1
ATOM 951 C CA . THR A 1 118 ? 13.532 10.719 -17.259 1.00 49.75 118 THR A CA 1
ATOM 952 C C . THR A 1 118 ? 14.448 11.931 -17.312 1.00 49.75 118 THR A C 1
ATOM 954 O O . THR A 1 118 ? 15.342 12.061 -16.483 1.00 49.75 118 THR A O 1
ATOM 957 N N . LYS A 1 119 ? 14.204 12.831 -18.276 1.00 54.97 119 LYS A N 1
ATOM 958 C CA . LYS A 1 119 ? 14.812 14.168 -18.336 1.00 54.97 119 LYS A CA 1
ATOM 959 C C . LYS A 1 119 ? 14.360 14.995 -17.123 1.00 54.97 119 LYS A C 1
ATOM 961 O O . LYS A 1 119 ? 13.396 15.748 -17.194 1.00 54.97 119 LYS A O 1
ATOM 966 N N . PHE A 1 120 ? 15.039 14.799 -16.001 1.00 49.06 120 PHE A N 1
ATOM 967 C CA . PHE A 1 120 ? 14.936 15.588 -14.779 1.00 49.06 120 PHE A CA 1
ATOM 968 C C . PHE A 1 120 ? 16.331 15.584 -14.144 1.00 49.06 120 PHE A C 1
ATOM 970 O O . PHE A 1 120 ? 16.829 14.513 -13.817 1.00 49.06 120 PHE A O 1
ATOM 977 N N . THR A 1 121 ? 17.074 16.663 -13.953 1.00 53.72 121 THR A N 1
ATOM 978 C CA . THR A 1 121 ? 17.073 18.058 -14.414 1.00 53.72 121 THR A CA 1
ATOM 979 C C . THR A 1 121 ? 18.540 18.494 -14.266 1.00 53.72 121 THR A C 1
ATOM 981 O O . THR A 1 121 ? 19.266 17.989 -13.403 1.00 53.72 121 THR A O 1
ATOM 984 N N . THR A 1 122 ? 18.985 19.423 -15.103 1.00 56.19 122 THR A N 1
ATOM 985 C CA . THR A 1 122 ? 20.347 19.979 -15.200 1.00 56.19 122 THR A CA 1
ATOM 986 C C . THR A 1 122 ? 20.980 20.354 -13.850 1.00 56.19 122 THR A C 1
ATOM 988 O O . THR A 1 122 ? 22.186 20.212 -13.687 1.00 56.19 122 THR A O 1
ATOM 991 N N . VAL A 1 123 ? 20.171 20.703 -12.845 1.00 53.41 123 VAL A N 1
ATOM 992 C CA . VAL A 1 123 ? 20.600 21.058 -11.480 1.00 53.41 123 VAL A CA 1
ATOM 993 C C . VAL A 1 123 ? 21.255 19.889 -10.731 1.00 53.41 123 VAL A C 1
ATOM 995 O O . VAL A 1 123 ? 22.283 20.066 -10.084 1.00 53.41 123 VAL A O 1
ATOM 998 N N . HIS A 1 124 ? 20.728 18.663 -10.843 1.00 55.97 124 HIS A N 1
ATOM 999 C CA . HIS A 1 124 ? 21.357 17.510 -10.185 1.00 55.97 124 HIS A CA 1
ATOM 1000 C C . HIS A 1 124 ? 22.639 17.077 -10.897 1.00 55.97 124 HIS A C 1
ATOM 1002 O O . HIS A 1 124 ? 23.600 16.706 -10.232 1.00 55.97 124 HIS A O 1
ATOM 1008 N N . MET A 1 125 ? 22.680 17.171 -12.228 1.00 59.00 125 MET A N 1
ATOM 1009 C CA . MET A 1 125 ? 23.900 16.930 -13.007 1.00 59.00 125 MET A CA 1
ATOM 1010 C C . MET A 1 125 ? 24.977 17.982 -12.719 1.00 59.00 125 MET A C 1
ATOM 1012 O O . MET A 1 125 ? 26.138 17.615 -12.605 1.00 59.00 125 MET A O 1
ATOM 1016 N N . GLN A 1 126 ? 24.609 19.253 -12.529 1.00 63.59 126 GLN A N 1
ATOM 1017 C CA . GLN A 1 126 ? 25.533 20.307 -12.095 1.00 63.59 126 GLN A CA 1
ATOM 1018 C C . GLN A 1 126 ? 26.055 20.056 -10.676 1.00 63.59 126 GLN A C 1
ATOM 1020 O O . GLN A 1 126 ? 27.252 20.180 -10.446 1.00 63.59 126 GLN A O 1
ATOM 1025 N N . ASN A 1 127 ? 25.202 19.616 -9.745 1.00 65.75 127 ASN A N 1
ATOM 1026 C CA . ASN A 1 127 ? 25.641 19.250 -8.395 1.00 65.75 127 ASN A CA 1
ATOM 1027 C C . ASN A 1 127 ? 26.561 18.020 -8.392 1.00 65.75 127 ASN A C 1
ATOM 1029 O O . ASN A 1 127 ? 27.534 17.986 -7.645 1.00 65.75 127 ASN A O 1
ATOM 1033 N N . TYR A 1 128 ? 26.303 17.028 -9.249 1.00 63.72 128 TYR A N 1
ATOM 1034 C CA . TYR A 1 128 ? 27.208 15.888 -9.417 1.00 63.72 128 TYR A CA 1
ATOM 1035 C C . TYR A 1 128 ? 28.525 16.278 -10.090 1.00 63.72 128 TYR A C 1
ATOM 1037 O O . TYR A 1 128 ? 29.564 15.786 -9.667 1.00 63.72 128 TYR A O 1
ATOM 1045 N N . ARG A 1 129 ? 28.500 17.184 -11.075 1.00 68.69 129 ARG A N 1
ATOM 1046 C CA . ARG A 1 129 ? 29.708 17.694 -11.736 1.00 68.69 129 ARG A CA 1
ATOM 1047 C C . ARG A 1 129 ? 30.573 18.505 -10.763 1.00 68.69 129 ARG A C 1
ATOM 1049 O O . ARG A 1 129 ? 31.763 18.252 -10.682 1.00 68.69 129 ARG A O 1
ATOM 1056 N N . ARG A 1 130 ? 29.961 19.334 -9.907 1.00 67.44 130 ARG A N 1
ATOM 1057 C CA . ARG A 1 130 ? 30.650 20.013 -8.792 1.00 67.44 130 ARG A CA 1
ATOM 1058 C C . ARG A 1 130 ? 31.267 19.029 -7.794 1.00 67.44 130 ARG A C 1
ATOM 1060 O O . ARG A 1 130 ? 32.386 19.244 -7.348 1.00 67.44 130 ARG A O 1
ATOM 1067 N N . LEU A 1 131 ? 30.568 17.940 -7.457 1.00 63.38 131 LEU A N 1
ATOM 1068 C CA . LEU A 1 131 ? 31.104 16.893 -6.574 1.00 63.38 131 LEU A CA 1
ATOM 1069 C C . LEU A 1 131 ? 32.279 16.130 -7.213 1.00 63.38 131 LEU A C 1
ATOM 1071 O O . LEU A 1 131 ? 33.227 15.759 -6.523 1.00 63.38 131 LEU A O 1
ATOM 1075 N N . GLU A 1 132 ? 32.233 15.906 -8.525 1.00 65.19 132 GLU A N 1
ATOM 1076 C CA . GLU A 1 132 ? 33.300 15.255 -9.291 1.00 65.19 132 GLU A CA 1
ATOM 1077 C C . GLU A 1 132 ? 34.527 16.170 -9.435 1.00 65.19 132 GLU A C 1
ATOM 1079 O O . GLU A 1 132 ? 35.641 15.727 -9.164 1.00 65.19 132 GLU A O 1
ATOM 1084 N N . GLU A 1 133 ? 34.322 17.463 -9.698 1.00 67.06 133 GLU A N 1
ATOM 1085 C CA . GLU A 1 133 ? 35.360 18.505 -9.666 1.00 67.06 133 GLU A CA 1
ATOM 1086 C C . GLU A 1 133 ? 36.012 18.600 -8.276 1.00 67.06 133 GLU A C 1
ATOM 1088 O O . GLU A 1 133 ? 37.235 18.649 -8.169 1.00 67.06 133 GLU A O 1
ATOM 1093 N N . THR A 1 134 ? 35.236 18.512 -7.185 1.00 61.94 134 THR A N 1
ATOM 1094 C CA . THR A 1 134 ? 35.813 18.473 -5.827 1.00 61.94 134 THR A CA 1
ATOM 1095 C C . THR A 1 134 ? 36.575 17.188 -5.508 1.00 61.94 134 THR A C 1
ATOM 1097 O O . THR A 1 134 ? 37.464 17.192 -4.657 1.00 61.94 134 THR A O 1
ATOM 1100 N N . SER A 1 135 ? 36.249 16.086 -6.188 1.00 60.25 135 SER A N 1
ATOM 1101 C CA . SER A 1 135 ? 36.937 14.804 -6.023 1.00 60.25 135 SER A CA 1
ATOM 1102 C C . SER A 1 135 ? 38.237 14.721 -6.826 1.00 60.25 135 SER A C 1
ATOM 1104 O O . SER A 1 135 ? 39.063 13.872 -6.500 1.00 60.25 135 SER A O 1
ATOM 1106 N N . GLN A 1 136 ? 38.399 15.550 -7.862 1.00 56.50 136 GLN A N 1
ATOM 1107 C CA . GLN A 1 136 ? 39.594 15.613 -8.713 1.00 56.50 136 GLN A CA 1
ATOM 1108 C C . GLN A 1 136 ? 40.578 16.720 -8.304 1.00 56.50 136 GLN A C 1
ATOM 1110 O O . GLN A 1 136 ? 41.707 16.725 -8.786 1.00 56.50 136 GLN A O 1
ATOM 1115 N N . LEU A 1 137 ? 40.184 17.628 -7.403 1.00 60.88 137 LEU A N 1
ATOM 1116 C CA . LEU A 1 137 ? 41.099 18.601 -6.801 1.00 60.88 137 LEU A CA 1
ATOM 1117 C C . LEU A 1 137 ? 42.243 17.869 -6.095 1.00 60.88 137 LEU A C 1
ATOM 1119 O O . LEU A 1 137 ? 42.011 17.024 -5.221 1.00 60.88 137 LEU A O 1
ATOM 1123 N N . THR A 1 138 ? 43.467 18.226 -6.476 1.00 69.69 138 THR A N 1
ATOM 1124 C CA . THR A 1 138 ? 44.678 17.787 -5.779 1.00 69.69 138 THR A CA 1
ATOM 1125 C C . THR A 1 138 ? 44.627 18.256 -4.325 1.00 69.69 138 THR A C 1
ATOM 1127 O O . THR A 1 138 ? 43.991 19.265 -4.006 1.00 69.69 138 THR A O 1
ATOM 1130 N N . ASP A 1 139 ? 45.282 17.534 -3.415 1.00 66.94 139 ASP A N 1
ATOM 1131 C CA . ASP A 1 139 ? 45.208 17.848 -1.981 1.00 66.94 139 ASP A CA 1
ATOM 1132 C C . ASP A 1 139 ? 45.707 19.271 -1.658 1.00 66.94 139 ASP A C 1
ATOM 1134 O O . ASP A 1 139 ? 45.228 19.891 -0.710 1.00 66.94 139 ASP A O 1
ATOM 1138 N N . ALA A 1 140 ? 46.579 19.839 -2.501 1.00 59.91 140 ALA A N 1
ATOM 1139 C CA . ALA A 1 140 ? 46.998 21.238 -2.427 1.00 59.91 140 ALA A CA 1
ATOM 1140 C C . ALA A 1 140 ? 45.833 22.222 -2.654 1.00 59.91 140 ALA A C 1
ATOM 1142 O O . ALA A 1 140 ? 45.634 23.142 -1.864 1.00 59.91 140 ALA A O 1
ATOM 1143 N N . GLN A 1 141 ? 45.002 21.985 -3.672 1.00 74.75 141 GLN A N 1
ATOM 1144 C CA . GLN A 1 141 ? 43.864 22.855 -3.991 1.00 74.75 141 GLN A CA 1
ATOM 1145 C C . GLN A 1 141 ? 42.702 22.688 -2.999 1.00 74.75 141 GLN A C 1
ATOM 1147 O O . GLN A 1 141 ? 41.906 23.609 -2.804 1.00 74.75 141 GLN A O 1
ATOM 1152 N N . LYS A 1 142 ? 42.593 21.525 -2.340 1.00 71.19 142 LYS A N 1
ATOM 1153 C CA . LYS A 1 142 ? 41.649 21.339 -1.226 1.00 71.19 142 LYS A CA 1
ATOM 1154 C C . LYS A 1 142 ? 42.041 22.173 -0.011 1.00 71.19 142 LYS A C 1
ATOM 1156 O O . LYS A 1 142 ? 41.180 22.874 0.510 1.00 71.19 142 LYS A O 1
ATOM 1161 N N . ARG A 1 143 ? 43.323 22.170 0.375 1.00 71.81 143 ARG A N 1
ATOM 1162 C CA . ARG A 1 143 ? 43.826 22.997 1.489 1.00 71.81 143 ARG A CA 1
ATOM 1163 C C . ARG A 1 143 ? 43.632 24.489 1.230 1.00 71.81 143 ARG A C 1
ATOM 1165 O O . ARG A 1 143 ? 43.299 25.235 2.140 1.00 71.81 143 ARG A O 1
ATOM 1172 N N . GLU A 1 144 ? 43.807 24.930 -0.011 1.00 76.94 144 GLU A N 1
ATOM 1173 C CA . GLU A 1 144 ? 43.592 26.331 -0.387 1.00 76.94 144 GLU A CA 1
ATOM 1174 C C . GLU A 1 144 ? 42.106 26.732 -0.311 1.00 76.94 144 GLU A C 1
ATOM 1176 O O . GLU A 1 144 ? 41.767 27.792 0.214 1.00 76.94 144 GLU A O 1
ATOM 1181 N N . ARG A 1 145 ? 41.189 25.846 -0.730 1.00 74.88 145 ARG A N 1
ATOM 1182 C CA . ARG A 1 145 ? 39.742 26.057 -0.543 1.00 74.88 145 ARG A CA 1
ATOM 1183 C C . ARG A 1 145 ? 39.311 26.032 0.922 1.00 74.88 145 ARG A C 1
ATOM 1185 O O . ARG A 1 145 ? 38.426 26.801 1.285 1.00 74.88 145 ARG A O 1
ATOM 1192 N N . GLU A 1 146 ? 39.908 25.175 1.745 1.00 78.00 146 GLU A N 1
ATOM 1193 C CA . GLU A 1 146 ? 39.655 25.152 3.191 1.00 78.00 146 GLU A CA 1
ATOM 1194 C C . GLU A 1 146 ? 40.085 26.471 3.842 1.00 78.00 146 GLU A C 1
ATOM 1196 O O . GLU A 1 146 ? 39.271 27.077 4.534 1.00 78.00 146 GLU A O 1
ATOM 1201 N N . LYS A 1 147 ? 41.263 27.010 3.496 1.00 81.38 147 LYS A N 1
ATOM 1202 C CA . LYS A 1 147 ? 41.699 28.344 3.954 1.00 81.38 147 LYS A CA 1
ATOM 1203 C C . LYS A 1 147 ? 40.720 29.458 3.566 1.00 81.38 147 LYS A C 1
ATOM 1205 O O . LYS A 1 147 ? 40.420 30.329 4.378 1.00 81.38 147 LYS A O 1
ATOM 1210 N N . HIS A 1 148 ? 40.177 29.428 2.346 1.00 76.88 148 HIS A N 1
ATOM 1211 C CA . HIS A 1 148 ? 39.165 30.405 1.922 1.00 76.88 148 HIS A CA 1
ATOM 1212 C C . HIS A 1 148 ? 37.828 30.256 2.665 1.00 76.88 148 HIS A C 1
ATOM 1214 O O . HIS A 1 148 ? 37.161 31.254 2.939 1.00 76.88 148 HIS A O 1
ATOM 1220 N N . LEU A 1 149 ? 37.418 29.029 2.995 1.00 76.31 149 LEU A N 1
ATOM 1221 C CA . LEU A 1 149 ? 36.208 28.788 3.784 1.00 76.31 149 LEU A CA 1
ATOM 1222 C C . LEU A 1 149 ? 36.387 29.225 5.241 1.00 76.31 149 LEU A C 1
ATOM 1224 O O . LEU A 1 149 ? 35.474 29.833 5.794 1.00 76.31 149 LEU A O 1
ATOM 1228 N N . GLU A 1 150 ? 37.555 28.988 5.837 1.00 77.44 150 GLU A N 1
ATOM 1229 C CA . GLU A 1 150 ? 37.897 29.473 7.179 1.00 77.44 150 GLU A CA 1
ATOM 1230 C C . GLU A 1 150 ? 37.899 31.006 7.236 1.00 77.44 150 GLU A C 1
ATOM 1232 O O . GLU A 1 150 ? 37.269 31.587 8.122 1.00 77.44 150 GLU A O 1
ATOM 1237 N N . ALA A 1 151 ? 38.485 31.677 6.238 1.00 76.62 151 ALA A N 1
ATOM 1238 C CA . ALA A 1 151 ? 38.444 33.136 6.131 1.00 76.62 151 ALA A CA 1
ATOM 1239 C C . ALA A 1 151 ? 37.002 33.680 6.042 1.00 76.62 151 ALA A C 1
ATOM 1241 O O . ALA A 1 151 ? 36.661 34.653 6.716 1.00 76.62 151 ALA A O 1
ATOM 1242 N N . ASN A 1 152 ? 36.123 33.017 5.281 1.00 73.88 152 ASN A N 1
ATOM 1243 C CA . ASN A 1 152 ? 34.709 33.397 5.175 1.00 73.88 152 ASN A CA 1
ATOM 1244 C C . ASN A 1 152 ? 33.900 33.105 6.453 1.00 73.88 152 ASN A C 1
ATOM 1246 O O . ASN A 1 152 ? 32.943 33.814 6.766 1.00 73.88 152 ASN A O 1
ATOM 1250 N N . HIS A 1 153 ? 34.267 32.076 7.217 1.00 74.50 153 HIS A N 1
ATOM 1251 C CA . HIS A 1 153 ? 33.654 31.820 8.519 1.00 74.50 153 HIS A CA 1
ATOM 1252 C C . HIS A 1 153 ? 34.061 32.871 9.559 1.00 74.50 153 HIS A C 1
ATOM 1254 O O . HIS A 1 153 ? 33.216 33.291 10.352 1.00 74.50 153 HIS A O 1
ATOM 1260 N N . HIS A 1 154 ? 35.303 33.358 9.522 1.00 73.44 154 HIS A N 1
ATOM 1261 C CA . HIS A 1 154 ? 35.746 34.454 10.385 1.00 73.44 154 HIS A CA 1
ATOM 1262 C C . HIS A 1 154 ? 35.012 35.769 10.090 1.00 73.44 154 HIS A C 1
ATOM 1264 O O . HIS A 1 154 ? 34.548 36.424 11.025 1.00 73.44 154 HIS A O 1
ATOM 1270 N N . THR A 1 155 ? 34.805 36.120 8.817 1.00 75.50 155 THR A N 1
ATOM 1271 C CA . THR A 1 155 ? 34.028 37.320 8.454 1.00 75.50 155 THR A CA 1
ATOM 1272 C C . THR A 1 155 ? 32.550 37.184 8.827 1.00 75.50 155 THR A C 1
ATOM 1274 O O . THR A 1 155 ? 31.961 38.127 9.360 1.00 75.50 155 THR A O 1
ATOM 1277 N N . SER A 1 156 ? 31.956 35.997 8.655 1.00 79.75 156 SER A N 1
ATOM 1278 C CA . SER A 1 156 ? 30.582 35.727 9.096 1.00 79.75 156 SER A CA 1
ATOM 1279 C C . SER A 1 156 ? 30.433 35.840 10.616 1.00 79.75 156 SER A C 1
ATOM 1281 O O . SER A 1 156 ? 29.461 36.433 11.086 1.00 79.75 156 SER A O 1
ATOM 1283 N N . ASN A 1 157 ? 31.382 35.318 11.394 1.00 79.06 157 ASN A N 1
ATOM 1284 C CA . ASN A 1 157 ? 31.335 35.409 12.853 1.00 79.06 157 ASN A CA 1
ATOM 1285 C C . ASN A 1 157 ? 31.493 36.855 13.341 1.00 79.06 157 ASN A C 1
ATOM 1287 O O . ASN A 1 157 ? 30.750 37.267 14.230 1.00 79.06 157 ASN A O 1
ATOM 1291 N N . HIS A 1 158 ? 32.366 37.654 12.721 1.00 79.06 158 HIS A N 1
ATOM 1292 C CA . HIS A 1 158 ? 32.452 39.084 13.028 1.00 79.06 158 HIS A CA 1
ATOM 1293 C C . HIS A 1 158 ? 31.173 39.841 12.668 1.00 79.06 158 HIS A C 1
ATOM 1295 O O . HIS A 1 158 ? 30.696 40.632 13.476 1.00 79.06 158 HIS A O 1
ATOM 1301 N N . SER A 1 159 ? 30.550 39.552 11.522 1.00 78.56 159 SER A N 1
ATOM 1302 C CA . SER A 1 159 ? 29.272 40.187 11.167 1.00 78.56 159 SER A CA 1
ATOM 1303 C C . SER A 1 159 ? 28.152 39.862 12.169 1.00 78.56 159 SER A C 1
ATOM 1305 O O . SER A 1 159 ? 27.377 40.742 12.539 1.00 78.56 159 SER A O 1
ATOM 1307 N N . MET A 1 160 ? 28.113 38.629 12.688 1.00 81.50 160 MET A N 1
ATOM 1308 C CA . MET A 1 160 ? 27.152 38.210 13.714 1.00 81.50 160 MET A CA 1
ATOM 1309 C C . MET A 1 160 ? 27.444 38.845 15.077 1.00 81.50 160 MET A C 1
ATOM 1311 O O . MET A 1 160 ? 26.509 39.219 15.780 1.00 81.50 160 MET A O 1
ATOM 1315 N N . GLN A 1 161 ? 28.718 39.010 15.446 1.00 86.75 161 GLN A N 1
ATOM 1316 C CA . GLN A 1 161 ? 29.111 39.727 16.663 1.00 86.75 161 GLN A CA 1
ATOM 1317 C C . GLN A 1 161 ? 28.720 41.208 16.599 1.00 86.75 161 GLN A C 1
ATOM 1319 O O . GLN A 1 161 ? 28.160 41.722 17.563 1.00 86.75 161 GLN A O 1
ATOM 1324 N N . ILE A 1 162 ? 28.932 41.872 15.459 1.00 89.31 162 ILE A N 1
ATOM 1325 C CA . ILE A 1 162 ? 28.507 43.265 15.247 1.00 89.31 162 ILE A CA 1
ATOM 1326 C C . ILE A 1 162 ? 26.981 43.385 15.368 1.00 89.31 162 ILE A C 1
ATOM 1328 O O . ILE A 1 162 ? 26.481 44.286 16.039 1.00 89.31 162 ILE A O 1
ATOM 1332 N N . LEU A 1 163 ? 26.231 42.450 14.778 1.00 90.62 163 LEU A N 1
ATOM 1333 C CA . LEU A 1 163 ? 24.769 42.449 14.848 1.00 90.62 163 LEU A CA 1
ATOM 1334 C C . LEU A 1 163 ? 24.253 42.189 16.274 1.00 90.62 163 LEU A C 1
ATOM 1336 O O . LEU A 1 163 ? 23.283 42.812 16.701 1.00 90.62 163 LEU A O 1
ATOM 1340 N N . LEU A 1 164 ? 24.927 41.322 17.037 1.00 92.31 164 LEU A N 1
ATOM 1341 C CA . LEU A 1 164 ? 24.629 41.088 18.451 1.00 92.31 164 LEU A CA 1
ATOM 1342 C C . LEU A 1 164 ? 24.904 42.337 19.303 1.00 92.31 164 LEU A C 1
ATOM 1344 O O . LEU A 1 164 ? 24.076 42.690 20.137 1.00 92.31 164 LEU A O 1
ATOM 1348 N N . LEU A 1 165 ? 26.028 43.025 19.076 1.00 92.25 165 LEU A N 1
ATOM 1349 C CA . LEU A 1 165 ? 26.366 44.268 19.778 1.00 92.25 165 LEU A CA 1
ATOM 1350 C C . LEU A 1 165 ? 25.354 45.382 19.477 1.00 92.25 165 LEU A C 1
ATOM 1352 O O . LEU A 1 165 ? 24.916 46.070 20.397 1.00 92.25 165 LEU A O 1
ATOM 1356 N N . LEU A 1 166 ? 24.906 45.508 18.224 1.00 92.88 166 LEU A N 1
ATOM 1357 C CA . LEU A 1 166 ? 23.843 46.445 17.847 1.00 92.88 166 LEU A CA 1
ATOM 1358 C C . LEU A 1 166 ? 22.521 46.124 18.557 1.00 92.88 166 LEU A C 1
ATOM 1360 O O . LEU A 1 166 ? 21.896 47.016 19.127 1.00 92.88 166 LEU A O 1
ATOM 1364 N N . LEU A 1 167 ? 22.117 44.852 18.595 1.00 91.94 167 LEU A N 1
ATOM 1365 C CA . LEU A 1 167 ? 20.905 44.438 19.310 1.00 91.94 167 LEU A CA 1
ATOM 1366 C C . LEU A 1 167 ? 21.005 44.694 20.818 1.00 91.94 167 LEU A C 1
ATOM 1368 O O . LEU A 1 167 ? 20.034 45.145 21.420 1.00 91.94 167 LEU A O 1
ATOM 1372 N N . LEU A 1 168 ? 22.172 44.461 21.423 1.00 92.25 168 LEU A N 1
ATOM 1373 C CA . LEU A 1 168 ? 22.403 44.771 22.833 1.00 92.25 168 LEU A CA 1
ATOM 1374 C C . LEU A 1 168 ? 22.350 46.281 23.096 1.00 92.25 168 LEU A C 1
ATOM 1376 O O . LEU A 1 168 ? 21.722 46.687 24.071 1.00 92.25 168 LEU A O 1
ATOM 1380 N N . SER A 1 169 ? 22.906 47.123 22.215 1.00 90.62 169 SER A N 1
ATOM 1381 C CA . SER A 1 169 ? 22.807 48.585 22.369 1.00 90.62 169 SER A CA 1
ATOM 1382 C C . SER A 1 169 ? 21.364 49.094 22.308 1.00 90.62 169 SER A C 1
ATOM 1384 O O . SER A 1 169 ? 20.993 49.967 23.089 1.00 90.62 169 SER A O 1
ATOM 1386 N N . LEU A 1 170 ? 20.514 48.493 21.466 1.00 90.94 170 LEU A N 1
ATOM 1387 C CA . LEU A 1 170 ? 19.100 48.867 21.362 1.00 90.94 170 LEU A CA 1
ATOM 1388 C C . LEU A 1 170 ? 18.301 48.549 22.633 1.00 90.94 170 LEU A C 1
ATOM 1390 O O . LEU A 1 170 ? 17.277 49.181 22.873 1.00 90.94 170 LEU A O 1
ATOM 1394 N N . VAL A 1 171 ? 18.755 47.590 23.442 1.00 92.00 171 VAL A N 1
ATOM 1395 C CA . VAL A 1 171 ? 18.109 47.220 24.711 1.00 92.00 171 VAL A CA 1
ATOM 1396 C C . VAL A 1 171 ? 18.709 47.988 25.888 1.00 92.00 171 VAL A C 1
ATOM 1398 O O . VAL A 1 171 ? 17.972 48.440 26.762 1.00 92.00 171 VAL A O 1
ATOM 1401 N N . PHE A 1 172 ? 20.030 48.175 25.910 1.00 90.31 172 PHE A N 1
ATOM 1402 C CA . PHE A 1 172 ? 20.713 48.840 27.021 1.00 90.31 172 PHE A CA 1
ATOM 1403 C C . PHE A 1 172 ? 20.510 50.357 27.041 1.00 90.31 172 PHE A C 1
ATOM 1405 O O . PHE A 1 172 ? 20.344 50.912 28.124 1.00 90.31 172 PHE A O 1
ATOM 1412 N N . ILE A 1 173 ? 20.475 51.034 25.887 1.00 88.38 173 ILE A N 1
ATOM 1413 C CA . ILE A 1 173 ? 20.304 52.498 25.845 1.00 88.38 173 ILE A CA 1
ATOM 1414 C C . ILE A 1 173 ? 18.972 52.936 26.494 1.00 88.38 173 ILE A C 1
ATOM 1416 O O . ILE A 1 173 ? 19.008 53.817 27.352 1.00 88.38 173 ILE A O 1
ATOM 1420 N N . PRO A 1 174 ? 17.812 52.312 26.195 1.00 84.94 174 PRO A N 1
ATOM 1421 C CA . PRO A 1 174 ? 16.556 52.635 26.874 1.00 84.94 174 PRO A CA 1
ATOM 1422 C C . PRO A 1 174 ? 16.564 52.310 28.369 1.00 84.94 174 PRO A C 1
ATOM 1424 O O . PRO A 1 174 ? 15.998 53.066 29.147 1.00 84.94 174 PRO A O 1
ATOM 1427 N N . LEU A 1 175 ? 17.202 51.209 28.781 1.00 82.69 175 LEU A N 1
ATOM 1428 C CA . LEU A 1 175 ? 17.293 50.818 30.194 1.00 82.69 175 LEU A CA 1
ATOM 1429 C C . LEU A 1 175 ? 18.116 51.816 31.012 1.00 82.69 175 LEU A C 1
ATOM 1431 O O . LEU A 1 175 ? 17.717 52.176 32.115 1.00 82.69 175 LEU A O 1
ATOM 1435 N N . VAL A 1 176 ? 19.235 52.297 30.463 1.00 85.88 176 VAL A N 1
ATOM 1436 C CA . VAL A 1 176 ? 20.052 53.334 31.108 1.00 85.88 176 VAL A CA 1
ATOM 1437 C C . VAL A 1 176 ? 19.309 54.669 31.119 1.00 85.88 176 VAL A C 1
ATOM 1439 O O . VAL A 1 176 ? 19.265 55.315 32.160 1.00 85.88 176 VAL A O 1
ATOM 1442 N N . ALA A 1 177 ? 18.658 55.057 30.017 1.00 79.81 177 ALA A N 1
ATOM 1443 C CA . ALA A 1 177 ? 17.843 56.273 29.974 1.00 79.81 177 ALA A CA 1
ATOM 1444 C C . ALA A 1 177 ? 16.681 56.231 30.984 1.00 79.81 177 ALA A C 1
ATOM 1446 O O . ALA A 1 177 ? 16.392 57.232 31.633 1.00 79.81 177 ALA A O 1
ATOM 1447 N N . PHE A 1 178 ? 16.055 55.066 31.162 1.00 78.94 178 PHE A N 1
ATOM 1448 C CA . PHE A 1 178 ? 15.002 54.853 32.152 1.00 78.94 178 PHE A CA 1
ATOM 1449 C C . PHE A 1 178 ? 15.543 54.956 33.585 1.00 78.94 178 PHE A C 1
ATOM 1451 O O . PHE A 1 178 ? 15.006 55.719 34.385 1.00 78.94 178 PHE A O 1
ATOM 1458 N N . ALA A 1 179 ? 16.661 54.287 33.886 1.00 77.06 179 ALA A N 1
ATOM 1459 C CA . ALA A 1 179 ? 17.300 54.352 35.202 1.00 77.06 179 ALA A CA 1
ATOM 1460 C C . ALA A 1 179 ? 17.785 55.768 35.568 1.00 77.06 179 ALA A C 1
ATOM 1462 O O . ALA A 1 179 ? 17.733 56.155 36.731 1.00 77.06 179 ALA A O 1
ATOM 1463 N N . TRP A 1 180 ? 18.226 56.558 34.584 1.00 72.75 180 TRP A N 1
ATOM 1464 C CA . TRP A 1 180 ? 18.599 57.962 34.789 1.00 72.75 180 TRP A CA 1
ATOM 1465 C C . TRP A 1 180 ? 17.385 58.890 34.913 1.00 72.75 180 TRP A C 1
ATOM 1467 O O . TRP A 1 180 ? 17.475 59.931 35.559 1.00 72.75 180 TRP A O 1
ATOM 1477 N N . SER A 1 181 ? 16.237 58.528 34.333 1.00 68.94 181 SER A N 1
ATOM 1478 C CA . SER A 1 181 ? 15.006 59.309 34.499 1.00 68.94 181 SER A CA 1
ATOM 1479 C C . SER A 1 181 ? 14.421 59.195 35.912 1.00 68.94 181 SER A C 1
ATOM 1481 O O . SER A 1 181 ? 13.836 60.157 36.406 1.00 68.94 181 SER A O 1
ATOM 1483 N N . GLU A 1 182 ? 14.641 58.068 36.600 1.00 60.12 182 GLU A N 1
ATOM 1484 C CA . GLU A 1 182 ? 14.136 57.842 37.963 1.00 60.12 182 GLU A CA 1
ATOM 1485 C C . GLU A 1 182 ? 14.974 58.525 39.058 1.00 60.12 182 GLU A C 1
ATOM 1487 O O . GLU A 1 182 ? 14.499 58.684 40.181 1.00 60.12 182 GLU A O 1
ATOM 1492 N N . THR A 1 183 ? 16.185 59.002 38.758 1.00 57.72 183 THR A N 1
ATOM 1493 C CA . THR A 1 183 ? 17.049 59.686 39.741 1.00 57.72 183 THR A CA 1
ATOM 1494 C C . THR A 1 183 ? 16.977 61.217 39.680 1.00 57.72 183 THR A C 1
ATOM 1496 O O . THR A 1 183 ? 17.594 61.897 40.497 1.00 57.72 183 THR A O 1
ATOM 1499 N N . SER A 1 184 ? 16.168 61.786 38.780 1.00 50.94 184 SER A N 1
ATOM 1500 C CA . SER A 1 184 ? 16.081 63.237 38.541 1.00 50.94 184 SER A CA 1
ATOM 1501 C C . SER A 1 184 ? 15.265 64.038 39.578 1.00 50.94 184 SER A C 1
ATOM 1503 O O . SER A 1 184 ? 15.145 65.255 39.429 1.00 50.94 184 SER A O 1
ATOM 1505 N N . THR A 1 185 ? 14.706 63.426 40.627 1.00 56.56 185 THR A N 1
ATOM 1506 C CA . THR A 1 185 ? 13.931 64.155 41.661 1.00 56.56 185 THR A CA 1
ATOM 1507 C C . THR A 1 185 ? 14.489 64.037 43.078 1.00 56.56 185 THR A C 1
ATOM 1509 O O . THR A 1 185 ? 13.786 64.332 44.041 1.00 56.56 185 THR A O 1
ATOM 1512 N N . GLY A 1 186 ? 15.753 63.641 43.234 1.00 50.56 186 GLY A N 1
ATOM 1513 C CA . GLY A 1 186 ? 16.425 63.613 44.532 1.00 50.56 186 GLY A CA 1
ATOM 1514 C C . GLY A 1 186 ? 17.702 64.435 44.501 1.00 50.56 186 GLY A C 1
ATOM 1515 O O . GLY A 1 186 ? 18.684 64.017 43.898 1.00 50.56 186 GLY A O 1
ATOM 1516 N N . ALA A 1 187 ? 17.696 65.593 45.160 1.00 55.22 187 ALA A N 1
ATOM 1517 C CA . ALA A 1 187 ? 18.903 66.356 45.446 1.00 55.22 187 ALA A CA 1
ATOM 1518 C C . ALA A 1 187 ? 19.921 65.451 46.157 1.00 55.22 187 ALA A C 1
ATOM 1520 O O . ALA A 1 187 ? 19.683 65.020 47.285 1.00 55.22 187 ALA A O 1
ATOM 1521 N N . PHE A 1 188 ? 21.043 65.152 45.504 1.00 43.19 188 PHE A N 1
ATOM 1522 C CA . PHE A 1 188 ? 22.132 64.429 46.144 1.00 43.19 188 PHE A CA 1
ATOM 1523 C C . PHE A 1 188 ? 23.484 64.972 45.686 1.00 43.19 188 PHE A C 1
ATOM 1525 O O . PHE A 1 188 ? 23.822 64.963 44.503 1.00 43.19 188 PHE A O 1
ATOM 1532 N N . ASN A 1 189 ? 24.225 65.483 46.667 1.00 46.19 189 ASN A N 1
ATOM 1533 C CA . ASN A 1 189 ? 25.585 65.988 46.542 1.00 46.19 189 ASN A CA 1
ATOM 1534 C C . ASN A 1 189 ? 26.539 64.882 46.056 1.00 46.19 189 ASN A C 1
ATOM 1536 O O . ASN A 1 189 ? 26.491 63.773 46.597 1.00 46.19 189 ASN A O 1
ATOM 1540 N N . PRO A 1 190 ? 27.445 65.164 45.106 1.00 54.41 190 PRO A N 1
ATOM 1541 C CA . PRO A 1 190 ? 28.477 64.211 44.718 1.00 54.41 190 PRO A CA 1
ATOM 1542 C C . PRO A 1 190 ? 29.585 64.147 45.786 1.00 54.41 190 PRO A C 1
ATOM 1544 O O . PRO A 1 190 ? 30.118 65.194 46.164 1.00 54.41 190 PRO A O 1
ATOM 1547 N N . PRO A 1 191 ? 29.995 62.955 46.261 1.00 51.31 191 PRO A N 1
ATOM 1548 C CA . PRO A 1 191 ? 31.228 62.819 47.011 1.00 51.31 191 PRO A CA 1
ATOM 1549 C C . PRO A 1 191 ? 32.427 62.730 46.059 1.00 51.31 191 PRO A C 1
ATOM 1551 O O . PRO A 1 191 ? 32.468 61.958 45.101 1.00 51.31 191 PRO A O 1
ATOM 1554 N N . TYR A 1 192 ? 33.410 63.554 46.386 1.00 44.53 192 TYR A N 1
ATOM 1555 C CA . TYR A 1 192 ? 34.767 63.622 45.867 1.00 44.53 192 TYR A CA 1
ATOM 1556 C C . TYR A 1 192 ? 35.560 62.373 46.295 1.00 44.53 192 TYR A C 1
ATOM 1558 O O . TYR A 1 192 ? 35.839 62.247 47.482 1.00 44.53 192 TYR A O 1
ATOM 1566 N N . ILE A 1 193 ? 35.944 61.469 45.383 1.00 43.03 193 ILE A N 1
ATOM 1567 C CA . ILE A 1 193 ? 36.998 60.445 45.603 1.00 43.03 193 ILE A CA 1
ATOM 1568 C C . ILE A 1 193 ? 37.662 60.183 44.237 1.00 43.03 193 ILE A C 1
ATOM 1570 O O . ILE A 1 193 ? 37.045 59.618 43.342 1.00 43.03 193 ILE A O 1
ATOM 1574 N N . ALA A 1 194 ? 38.752 60.888 43.932 1.00 38.84 194 ALA A N 1
ATOM 1575 C CA . ALA A 1 194 ? 40.154 60.495 44.132 1.00 38.84 194 ALA A CA 1
ATOM 1576 C C . ALA A 1 194 ? 40.665 59.503 43.069 1.00 38.84 194 ALA A C 1
ATOM 1578 O O . ALA A 1 194 ? 40.412 58.301 43.110 1.00 38.84 194 ALA A O 1
ATOM 1579 N N . LEU A 1 195 ? 41.399 60.087 42.119 1.00 40.97 195 LEU A N 1
ATOM 1580 C CA . LEU A 1 195 ? 42.324 59.448 41.191 1.00 40.97 195 LEU A CA 1
ATOM 1581 C C . LEU A 1 195 ? 43.349 58.600 41.953 1.00 40.97 195 LEU A C 1
ATOM 1583 O O . LEU A 1 195 ? 43.967 59.088 42.896 1.00 40.97 195 LEU A O 1
ATOM 1587 N N . HIS A 1 196 ? 43.579 57.381 41.476 1.00 36.31 196 HIS A N 1
ATOM 1588 C CA . HIS A 1 196 ? 44.859 56.708 41.637 1.00 36.31 196 HIS A CA 1
ATOM 1589 C C . HIS A 1 196 ? 45.276 56.125 40.289 1.00 36.31 196 HIS A C 1
ATOM 1591 O O . HIS A 1 196 ? 44.678 55.171 39.788 1.00 36.31 196 HIS A O 1
ATOM 1597 N N . ASP A 1 197 ? 46.293 56.765 39.721 1.00 36.12 197 ASP A N 1
ATOM 1598 C CA . ASP A 1 197 ? 47.239 56.180 38.785 1.00 36.12 197 ASP A CA 1
ATOM 1599 C C . ASP A 1 197 ? 47.986 55.032 39.481 1.00 36.12 197 ASP A C 1
ATOM 1601 O O . ASP A 1 197 ? 48.328 55.147 40.658 1.00 36.12 197 ASP A O 1
ATOM 1605 N N . ASP A 1 198 ? 48.207 53.915 38.784 1.00 35.06 198 ASP A N 1
ATOM 1606 C CA . ASP A 1 198 ? 49.560 53.477 38.420 1.00 35.06 198 ASP A CA 1
ATOM 1607 C C . ASP A 1 198 ? 49.614 52.054 37.840 1.00 35.06 198 ASP A C 1
ATOM 1609 O O . ASP A 1 198 ? 48.802 51.176 38.130 1.00 35.06 198 ASP A O 1
ATOM 1613 N N . ALA A 1 199 ? 50.700 51.863 37.088 1.00 37.16 199 ALA A N 1
ATOM 1614 C CA . ALA A 1 199 ? 51.423 50.617 36.834 1.00 37.16 199 ALA A CA 1
ATOM 1615 C C . ALA A 1 199 ? 51.126 49.829 35.540 1.00 37.16 199 ALA A C 1
ATOM 1617 O O . ALA A 1 199 ? 50.389 48.847 35.484 1.00 37.16 199 ALA A O 1
ATOM 1618 N N . THR A 1 200 ? 51.812 50.275 34.483 1.00 38.12 200 THR A N 1
ATOM 1619 C CA . THR A 1 200 ? 52.889 49.524 33.800 1.00 38.12 200 THR A CA 1
ATOM 1620 C C . THR A 1 200 ? 52.795 47.990 33.747 1.00 38.12 200 THR A C 1
ATOM 1622 O O . THR A 1 200 ? 52.981 47.291 34.736 1.00 38.12 200 THR A O 1
ATOM 1625 N N . SER A 1 201 ? 52.737 47.433 32.530 1.00 38.09 201 SER A N 1
ATOM 1626 C CA . SER A 1 201 ? 53.481 46.201 32.235 1.00 38.09 201 SER A CA 1
ATOM 1627 C C . SER A 1 201 ? 53.739 46.034 30.738 1.00 38.09 201 SER A C 1
ATOM 1629 O O . SER A 1 201 ? 52.860 45.765 29.922 1.00 38.09 201 SER A O 1
ATOM 1631 N N . THR A 1 202 ? 55.002 46.248 30.408 1.00 38.22 202 THR A N 1
ATOM 1632 C CA . THR A 1 202 ? 55.711 45.943 29.172 1.00 38.22 202 THR A CA 1
ATOM 1633 C C . THR A 1 202 ? 55.765 44.441 28.895 1.00 38.22 202 THR A C 1
ATOM 1635 O O . THR A 1 202 ? 56.249 43.702 29.745 1.00 38.22 202 THR A O 1
ATOM 1638 N N . PHE A 1 203 ? 55.452 43.996 27.675 1.00 33.41 203 PHE A N 1
ATOM 1639 C CA . PHE A 1 203 ? 56.165 42.856 27.085 1.00 33.41 203 PHE A CA 1
ATOM 1640 C C . PHE A 1 203 ? 56.177 42.948 25.553 1.00 33.41 203 PHE A C 1
ATOM 1642 O O . PHE A 1 203 ? 55.142 42.991 24.889 1.00 33.41 203 PHE A O 1
ATOM 1649 N N . LYS A 1 204 ? 57.394 43.042 25.016 1.00 37.41 204 LYS A N 1
ATOM 1650 C CA . LYS A 1 204 ? 57.755 43.047 23.594 1.00 37.41 204 LYS A CA 1
ATOM 1651 C C . LYS A 1 204 ? 58.256 41.636 23.192 1.00 37.41 204 LYS A C 1
ATOM 1653 O O . LYS A 1 204 ? 58.312 40.757 24.047 1.00 37.41 204 LYS A O 1
ATOM 1658 N N . PRO A 1 205 ? 58.526 41.387 21.898 1.00 52.25 205 PRO A N 1
ATOM 1659 C CA . PRO A 1 205 ? 58.341 40.094 21.245 1.00 52.25 205 PRO A CA 1
ATOM 1660 C C . PRO A 1 205 ? 59.601 39.222 21.260 1.00 52.25 205 PRO A C 1
ATOM 1662 O O . PRO A 1 205 ? 60.711 39.741 21.328 1.00 52.25 205 PRO A O 1
ATOM 1665 N N . ASN A 1 206 ? 59.428 37.913 21.064 1.00 37.12 206 ASN A N 1
ATOM 1666 C CA . ASN A 1 206 ? 60.531 37.034 20.684 1.00 37.12 206 ASN A CA 1
ATOM 1667 C C . ASN A 1 206 ? 60.651 36.957 19.162 1.00 37.12 206 ASN A C 1
ATOM 1669 O O . ASN A 1 206 ? 59.827 36.360 18.469 1.00 37.12 206 ASN A O 1
ATOM 1673 N N . SER A 1 207 ? 61.720 37.581 18.686 1.00 40.19 207 SER A N 1
ATOM 1674 C CA . SER A 1 207 ? 62.452 37.255 17.474 1.00 40.19 207 SER A CA 1
ATOM 1675 C C . SER A 1 207 ? 63.669 36.414 17.862 1.00 40.19 207 SER A C 1
ATOM 1677 O O . SER A 1 207 ? 64.466 36.887 18.657 1.00 40.19 207 SER A O 1
ATOM 1679 N N . ASP A 1 208 ? 63.820 35.244 17.251 1.00 39.78 208 ASP A N 1
ATOM 1680 C CA . ASP A 1 208 ? 65.084 34.555 16.956 1.00 39.78 208 ASP A CA 1
ATOM 1681 C C . ASP A 1 208 ? 64.779 33.772 15.662 1.00 39.78 208 ASP A C 1
ATOM 1683 O O . ASP A 1 208 ? 63.755 33.099 15.572 1.00 39.78 208 ASP A O 1
ATOM 1687 N N . GLY A 1 209 ? 65.487 33.901 14.543 1.00 35.19 209 GLY A N 1
ATOM 1688 C CA . GLY A 1 209 ? 66.915 34.133 14.396 1.00 35.19 209 GLY A CA 1
ATOM 1689 C C . GLY A 1 209 ? 67.565 32.796 14.043 1.00 35.19 209 GLY A C 1
ATOM 1690 O O . GLY A 1 209 ? 67.606 31.908 14.881 1.00 35.19 209 GLY A O 1
ATOM 1691 N N . VAL A 1 210 ? 67.994 32.628 12.785 1.00 38.72 210 VAL A N 1
ATOM 1692 C CA . VAL A 1 210 ? 69.326 32.130 12.379 1.00 38.72 210 VAL A CA 1
ATOM 1693 C C . VAL A 1 210 ? 69.369 31.921 10.855 1.00 38.72 210 VAL A C 1
ATOM 1695 O O . VAL A 1 210 ? 68.583 31.192 10.250 1.00 38.72 210 VAL A O 1
ATOM 1698 N N . HIS A 1 211 ? 70.334 32.630 10.275 1.00 35.81 211 HIS A N 1
ATOM 1699 C CA . HIS A 1 211 ? 70.875 32.591 8.921 1.00 35.81 211 HIS A CA 1
ATOM 1700 C C . HIS A 1 211 ? 71.553 31.255 8.555 1.00 35.81 211 HIS A C 1
ATOM 1702 O O . HIS A 1 211 ? 72.179 30.644 9.411 1.00 35.81 211 HIS A O 1
ATOM 1708 N N . LEU A 1 212 ? 71.548 30.898 7.262 1.00 39.03 212 LEU A N 1
ATOM 1709 C CA . LEU A 1 212 ? 72.738 30.735 6.388 1.00 39.03 212 LEU A CA 1
ATOM 1710 C C . LEU A 1 212 ? 72.246 30.247 5.004 1.00 39.03 212 LEU A C 1
ATOM 1712 O O . LEU A 1 212 ? 71.592 29.218 4.894 1.00 39.03 212 LEU A O 1
ATOM 1716 N N . GLU A 1 213 ? 72.294 31.063 3.954 1.00 33.88 213 GLU A N 1
ATOM 1717 C CA . GLU A 1 213 ? 73.433 31.209 3.031 1.00 33.88 213 GLU A CA 1
ATOM 1718 C C . GLU A 1 213 ? 73.741 29.935 2.209 1.00 33.88 213 GLU A C 1
ATOM 1720 O O . GLU A 1 213 ? 74.372 29.002 2.693 1.00 33.88 213 GLU A O 1
ATOM 1725 N N . LYS A 1 214 ? 73.334 29.909 0.930 1.00 35.22 214 LYS A N 1
ATOM 1726 C CA . LYS A 1 214 ? 74.274 29.937 -0.208 1.00 35.22 214 LYS A CA 1
ATOM 1727 C C . LYS A 1 214 ? 73.565 29.872 -1.560 1.00 35.22 214 LYS A C 1
ATOM 1729 O O . LYS A 1 214 ? 72.731 29.025 -1.860 1.00 35.22 214 LYS A O 1
ATOM 1734 N N . SER A 1 215 ? 73.960 30.846 -2.356 1.00 41.41 215 SER A N 1
ATOM 1735 C CA . SER A 1 215 ? 73.794 31.023 -3.783 1.00 41.41 215 SER A CA 1
ATOM 1736 C C . SER A 1 215 ? 74.456 29.894 -4.585 1.00 41.41 215 SER A C 1
ATOM 1738 O O . SER A 1 215 ? 75.507 29.394 -4.203 1.00 41.41 215 SER A O 1
ATOM 1740 N N . GLN A 1 216 ? 73.876 29.543 -5.737 1.00 35.28 216 GLN A N 1
ATOM 1741 C CA . GLN A 1 216 ? 74.472 29.729 -7.071 1.00 35.28 216 GLN A CA 1
ATOM 1742 C C . GLN A 1 216 ? 73.908 28.760 -8.125 1.00 35.28 216 GLN A C 1
ATOM 1744 O O . GLN A 1 216 ? 73.542 27.623 -7.854 1.00 35.28 216 GLN A O 1
ATOM 1749 N N . ALA A 1 217 ? 73.963 29.270 -9.358 1.00 33.12 217 ALA A N 1
ATOM 1750 C CA . ALA A 1 217 ? 74.041 28.558 -10.629 1.00 33.12 217 ALA A CA 1
ATOM 1751 C C . ALA A 1 217 ? 72.731 28.067 -11.278 1.00 33.12 217 ALA A C 1
ATOM 1753 O O . ALA A 1 217 ? 72.280 26.934 -11.131 1.00 33.12 217 ALA A O 1
ATOM 1754 N N . ARG A 1 218 ? 72.230 28.922 -12.185 1.00 43.12 218 ARG A N 1
ATOM 1755 C CA . ARG A 1 218 ? 71.694 28.479 -13.484 1.00 43.12 218 ARG A CA 1
ATOM 1756 C C . ARG A 1 218 ? 72.695 27.517 -14.149 1.00 43.12 218 ARG A C 1
ATOM 1758 O O . ARG A 1 218 ? 73.902 27.734 -14.054 1.00 43.12 218 ARG A O 1
ATOM 1765 N N . PRO A 1 219 ? 72.203 26.573 -14.962 1.00 45.88 219 PRO A N 1
ATOM 1766 C CA . PRO A 1 219 ? 72.323 26.853 -16.386 1.00 45.88 219 PRO A CA 1
ATOM 1767 C C . PRO A 1 219 ? 71.047 26.571 -17.178 1.00 45.88 219 PRO A C 1
ATOM 1769 O O . PRO A 1 219 ? 70.317 25.602 -16.986 1.00 45.88 219 PRO A O 1
ATOM 1772 N N . SER A 1 220 ? 70.840 27.462 -18.137 1.00 49.03 220 SER A N 1
ATOM 1773 C CA . SER A 1 220 ? 70.059 27.286 -19.349 1.00 49.03 220 SER A CA 1
ATOM 1774 C C . SER A 1 220 ? 70.369 25.953 -20.037 1.00 49.03 220 SER A C 1
ATOM 1776 O O . SER A 1 220 ? 71.526 25.657 -20.327 1.00 49.03 220 SER A O 1
ATOM 1778 N N . LYS A 1 221 ? 69.334 25.183 -20.397 1.00 40.06 221 LYS A N 1
ATOM 1779 C CA . LYS A 1 221 ? 69.413 24.215 -21.500 1.00 40.06 221 LYS A CA 1
ATOM 1780 C C . LYS A 1 221 ? 68.030 23.879 -22.065 1.00 40.06 221 LYS A C 1
ATOM 1782 O O . LYS A 1 221 ? 67.222 23.204 -21.447 1.00 40.06 221 LYS A O 1
ATOM 1787 N N . LYS A 1 222 ? 67.840 24.376 -23.290 1.00 37.66 222 LYS A N 1
ATOM 1788 C CA . LYS A 1 222 ? 67.190 23.740 -24.444 1.00 37.66 222 LYS A CA 1
ATOM 1789 C C . LYS A 1 222 ? 65.839 23.050 -24.209 1.00 37.66 222 LYS A C 1
ATOM 1791 O O . LYS A 1 222 ? 65.756 21.873 -23.877 1.00 37.66 222 LYS A O 1
ATOM 1796 N N . ARG A 1 223 ? 64.803 23.794 -24.603 1.00 46.69 223 ARG A N 1
ATOM 1797 C CA . ARG A 1 223 ? 63.588 23.326 -25.282 1.00 46.69 223 ARG A CA 1
ATOM 1798 C C . ARG A 1 223 ? 63.915 22.132 -26.200 1.00 46.69 223 ARG A C 1
ATOM 1800 O O . ARG A 1 223 ? 64.539 22.312 -27.243 1.00 46.69 223 ARG A O 1
ATOM 1807 N N . LYS A 1 224 ? 63.526 20.926 -25.782 1.00 41.38 224 LYS A N 1
ATOM 1808 C CA . LYS A 1 224 ? 63.313 19.772 -26.661 1.00 41.38 224 LYS A CA 1
ATOM 1809 C C . LYS A 1 224 ? 61.809 19.610 -26.805 1.00 41.38 224 LYS A C 1
ATOM 1811 O O . LYS A 1 224 ? 61.103 19.417 -25.820 1.00 41.38 224 LYS A O 1
ATOM 1816 N N . GLU A 1 225 ? 61.354 19.761 -28.035 1.00 49.91 225 GLU A N 1
ATOM 1817 C CA . GLU A 1 225 ? 60.028 19.373 -28.484 1.00 49.91 225 GLU A CA 1
ATOM 1818 C C . GLU A 1 225 ? 59.819 17.887 -28.159 1.00 49.91 225 GLU A C 1
ATOM 1820 O O . GLU A 1 225 ? 60.690 17.057 -28.431 1.00 49.91 225 GLU A O 1
ATOM 1825 N N . LEU A 1 226 ? 58.694 17.568 -27.517 1.00 40.56 226 LEU A N 1
ATOM 1826 C CA . LEU A 1 226 ? 58.232 16.200 -27.299 1.00 40.56 226 LEU A CA 1
ATOM 1827 C C . LEU A 1 226 ? 56.916 16.024 -28.069 1.00 40.56 226 LEU A C 1
ATOM 1829 O O . LEU A 1 226 ? 56.079 16.929 -28.033 1.00 40.56 226 LEU A O 1
ATOM 1833 N N . PRO A 1 227 ? 56.756 14.904 -28.791 1.00 48.25 227 PRO A N 1
ATOM 1834 C CA . PRO A 1 227 ? 55.714 14.721 -29.790 1.00 48.25 227 PRO A CA 1
ATOM 1835 C C . PRO A 1 227 ? 54.347 14.435 -29.165 1.00 48.25 227 PRO A C 1
ATOM 1837 O O . PRO A 1 227 ? 54.244 13.856 -28.082 1.00 48.25 227 PRO A O 1
ATOM 1840 N N . ASP A 1 228 ? 53.302 14.784 -29.914 1.00 52.25 228 ASP A N 1
ATOM 1841 C CA . ASP A 1 228 ? 51.924 14.350 -29.702 1.00 52.25 228 ASP A CA 1
ATOM 1842 C C . ASP A 1 228 ? 51.841 12.832 -29.466 1.00 52.25 228 ASP A C 1
ATOM 1844 O O . ASP A 1 228 ? 51.981 12.017 -30.381 1.00 52.25 228 ASP A O 1
ATOM 1848 N N . LEU A 1 229 ? 51.555 12.444 -28.224 1.00 45.66 229 LEU A N 1
ATOM 1849 C CA . LEU A 1 229 ? 51.224 11.074 -27.829 1.00 45.66 229 LEU A CA 1
ATOM 1850 C C . LEU A 1 229 ? 49.729 10.987 -27.525 1.00 45.66 229 LEU A C 1
ATOM 1852 O O . LEU A 1 229 ? 49.282 10.750 -26.407 1.00 45.66 229 LEU A O 1
ATOM 1856 N N . ASN A 1 230 ? 48.944 11.170 -28.584 1.00 50.16 230 ASN A N 1
ATOM 1857 C CA . ASN A 1 230 ? 47.514 10.903 -28.611 1.00 50.16 230 ASN A CA 1
ATOM 1858 C C . ASN A 1 230 ? 47.286 9.479 -29.150 1.00 50.16 230 ASN A C 1
ATOM 1860 O O . ASN A 1 230 ? 46.819 9.277 -30.268 1.00 50.16 230 ASN A O 1
ATOM 1864 N N . LYS A 1 231 ? 47.677 8.460 -28.374 1.00 48.41 231 LYS A N 1
ATOM 1865 C CA . LYS A 1 231 ? 47.281 7.064 -28.617 1.00 48.41 231 LYS A CA 1
ATOM 1866 C C . LYS A 1 231 ? 46.879 6.424 -27.298 1.00 48.41 231 LYS A C 1
ATOM 1868 O O . LYS A 1 231 ? 47.706 6.179 -26.425 1.00 48.41 231 LYS A O 1
ATOM 1873 N N . SER A 1 232 ? 45.577 6.186 -27.158 1.00 47.53 232 SER A N 1
ATOM 1874 C CA . SER A 1 232 ? 45.016 5.369 -26.087 1.00 47.53 232 SER A CA 1
ATOM 1875 C C . SER A 1 232 ? 45.680 3.986 -26.091 1.00 47.53 232 SER A C 1
ATOM 1877 O O . SER A 1 232 ? 45.928 3.450 -27.175 1.00 47.53 232 SER A O 1
ATOM 1879 N N . PRO A 1 233 ? 45.969 3.397 -24.918 1.00 49.12 233 PRO A N 1
ATOM 1880 C CA . PRO A 1 233 ? 46.541 2.060 -24.859 1.00 49.12 233 PRO A CA 1
ATOM 1881 C C . PRO A 1 233 ? 45.582 1.061 -25.528 1.00 49.12 233 PRO A C 1
ATOM 1883 O O . PRO A 1 233 ? 44.362 1.215 -25.387 1.00 49.12 233 PRO A O 1
ATOM 1886 N N . PRO A 1 234 ? 46.095 0.051 -26.254 1.00 53.12 234 PRO A N 1
ATOM 1887 C CA . PRO A 1 234 ? 45.255 -0.996 -26.812 1.00 53.12 234 PRO A CA 1
ATOM 1888 C C . PRO A 1 234 ? 44.528 -1.685 -25.657 1.00 53.12 234 PRO A C 1
ATOM 1890 O O . PRO A 1 234 ? 45.149 -2.234 -24.744 1.00 53.12 234 PRO A O 1
ATOM 1893 N N . VAL A 1 235 ? 43.197 -1.607 -25.670 1.00 54.66 235 VAL A N 1
ATOM 1894 C CA . VAL A 1 235 ? 42.350 -2.429 -24.806 1.00 54.66 235 VAL A CA 1
ATOM 1895 C C . VAL A 1 235 ? 42.748 -3.870 -25.092 1.00 54.66 235 VAL A C 1
ATOM 1897 O O . VAL A 1 235 ? 42.648 -4.314 -26.232 1.00 54.66 235 VAL A O 1
ATOM 1900 N N . SER A 1 236 ? 43.273 -4.565 -24.080 1.00 68.12 236 SER A N 1
ATOM 1901 C CA . SER A 1 236 ? 43.734 -5.944 -24.240 1.00 68.12 236 SER A CA 1
ATOM 1902 C C . SER A 1 236 ? 42.634 -6.783 -24.896 1.00 68.12 236 SER A C 1
ATOM 1904 O O . SER A 1 236 ? 41.467 -6.702 -24.501 1.00 68.12 236 SER A O 1
ATOM 1906 N N . GLU A 1 237 ? 42.987 -7.594 -25.891 1.00 66.56 237 GLU A N 1
ATOM 1907 C CA . GLU A 1 237 ? 42.038 -8.428 -26.645 1.00 66.56 237 GLU A CA 1
ATOM 1908 C C . GLU A 1 237 ? 41.163 -9.302 -25.721 1.00 66.56 237 GLU A C 1
ATOM 1910 O O . GLU A 1 237 ? 40.008 -9.611 -26.025 1.00 66.56 237 GLU A O 1
ATOM 1915 N N . ALA A 1 238 ? 41.674 -9.631 -24.530 1.00 64.62 238 ALA A N 1
ATOM 1916 C CA . ALA A 1 238 ? 40.947 -10.319 -23.470 1.00 64.62 238 ALA A CA 1
ATOM 1917 C C . ALA A 1 238 ? 39.753 -9.510 -22.920 1.00 64.62 238 ALA A C 1
ATOM 1919 O O . ALA A 1 238 ? 38.668 -10.064 -22.700 1.00 64.62 238 ALA A O 1
ATOM 1920 N N . GLU A 1 239 ? 39.899 -8.200 -22.715 1.00 72.19 239 GLU A N 1
ATOM 1921 C CA . GLU A 1 239 ? 38.798 -7.341 -22.270 1.00 72.19 239 GLU A CA 1
ATOM 1922 C C . GLU A 1 239 ? 37.743 -7.179 -23.367 1.00 72.19 239 GLU A C 1
ATOM 1924 O O . GLU A 1 239 ? 36.549 -7.345 -23.088 1.00 72.19 239 GLU A O 1
ATOM 1929 N N . GLU A 1 240 ? 38.165 -6.991 -24.619 1.00 76.44 240 GLU A N 1
ATOM 1930 C CA . GLU A 1 240 ? 37.245 -6.898 -25.754 1.00 76.44 240 GLU A CA 1
ATOM 1931 C C . GLU A 1 240 ? 36.464 -8.207 -25.957 1.00 76.44 240 GLU A C 1
ATOM 1933 O O . GLU A 1 240 ? 35.239 -8.195 -26.138 1.00 76.44 240 GLU A O 1
ATOM 1938 N N . PHE A 1 241 ? 37.123 -9.360 -25.810 1.00 77.38 241 PHE A N 1
ATOM 1939 C CA . PHE A 1 241 ? 36.476 -10.668 -25.885 1.00 77.38 241 PHE A CA 1
ATOM 1940 C C . PHE A 1 241 ? 35.438 -10.871 -24.770 1.00 77.38 241 PHE A C 1
ATOM 1942 O O . PHE A 1 241 ? 34.306 -11.313 -25.024 1.00 77.38 241 PHE A O 1
ATOM 1949 N N . THR A 1 242 ? 35.765 -10.507 -23.524 1.00 79.44 242 THR A N 1
ATOM 1950 C CA . THR A 1 242 ? 34.808 -10.631 -22.411 1.00 79.44 242 THR A CA 1
ATOM 1951 C C . THR A 1 242 ? 33.626 -9.676 -22.562 1.00 79.44 242 THR A C 1
ATOM 1953 O O . THR A 1 242 ? 32.487 -10.041 -22.233 1.00 79.44 242 THR A O 1
ATOM 1956 N N . GLU A 1 243 ? 33.848 -8.475 -23.095 1.00 78.56 243 GLU A N 1
ATOM 1957 C CA . GLU A 1 243 ? 32.782 -7.515 -23.348 1.00 78.56 243 GLU A CA 1
ATOM 1958 C C . GLU A 1 243 ? 31.886 -7.962 -24.511 1.00 78.56 243 GLU A C 1
ATOM 1960 O O . GLU A 1 243 ? 30.653 -7.923 -24.395 1.00 78.56 243 GLU A O 1
ATOM 1965 N N . ARG A 1 244 ? 32.468 -8.516 -25.580 1.00 84.69 244 ARG A N 1
ATOM 1966 C CA . ARG A 1 244 ? 31.734 -9.120 -26.701 1.00 84.69 244 ARG A CA 1
ATOM 1967 C C . ARG A 1 244 ? 30.865 -10.289 -26.230 1.00 84.69 244 ARG A C 1
ATOM 1969 O O . ARG A 1 244 ? 29.669 -10.322 -26.539 1.00 84.69 244 ARG A O 1
ATOM 1976 N N . LYS A 1 245 ? 31.387 -11.177 -25.374 1.00 86.19 245 LYS A N 1
ATOM 1977 C CA . LYS A 1 245 ? 30.622 -12.286 -24.766 1.00 86.19 245 LYS A CA 1
ATOM 1978 C C . LYS A 1 245 ? 29.459 -11.781 -23.899 1.00 86.19 245 LYS A C 1
ATOM 1980 O O . LYS A 1 245 ? 28.339 -12.291 -24.003 1.00 86.19 245 LYS A O 1
ATOM 1985 N N . LYS A 1 246 ? 29.665 -10.725 -23.099 1.00 82.31 246 LYS A N 1
ATOM 1986 C CA . LYS A 1 246 ? 28.601 -10.077 -22.299 1.00 82.31 246 LYS A CA 1
ATOM 1987 C C . LYS A 1 246 ? 27.518 -9.435 -23.179 1.00 82.31 246 LYS A C 1
ATOM 1989 O O . LYS A 1 246 ? 26.326 -9.552 -22.867 1.00 82.31 246 LYS A O 1
ATOM 1994 N N . ARG A 1 247 ? 27.893 -8.796 -24.294 1.00 81.31 247 ARG A N 1
ATOM 1995 C CA . ARG A 1 247 ? 26.949 -8.205 -25.265 1.00 81.31 247 ARG A CA 1
ATOM 1996 C C . ARG A 1 247 ? 26.101 -9.275 -25.965 1.00 81.31 247 ARG A C 1
ATOM 1998 O O . ARG A 1 247 ? 24.896 -9.086 -26.124 1.00 81.31 247 ARG A O 1
ATOM 2005 N N . VAL A 1 248 ? 26.681 -10.425 -26.308 1.00 82.88 248 VAL A N 1
ATOM 2006 C CA . VAL A 1 248 ? 25.938 -11.555 -26.902 1.00 82.88 248 VAL A CA 1
ATOM 2007 C C . VAL A 1 248 ? 24.962 -12.177 -25.892 1.00 82.88 248 VAL A C 1
ATOM 2009 O O . VAL A 1 248 ? 23.778 -12.338 -26.191 1.00 82.88 248 VAL A O 1
ATOM 2012 N N . LEU A 1 249 ? 25.407 -12.437 -24.658 1.00 77.62 249 LEU A N 1
ATOM 2013 C CA . LEU A 1 249 ? 24.559 -12.993 -23.591 1.00 77.62 249 LEU A CA 1
ATOM 2014 C C . LEU A 1 249 ? 23.368 -12.090 -23.242 1.00 77.62 249 LEU A C 1
ATOM 2016 O O . LEU A 1 249 ? 22.257 -12.572 -23.006 1.00 77.62 249 LEU A O 1
ATOM 2020 N N . THR A 1 250 ? 23.577 -10.774 -23.211 1.00 74.56 250 THR A N 1
ATOM 2021 C CA . THR A 1 250 ? 22.496 -9.813 -22.953 1.00 74.56 250 THR A CA 1
ATOM 2022 C C . THR A 1 250 ? 21.507 -9.750 -24.114 1.00 74.56 250 THR A C 1
ATOM 2024 O O . THR A 1 250 ? 20.304 -9.844 -23.862 1.00 74.56 250 THR A O 1
ATOM 2027 N N . LYS A 1 251 ? 21.973 -9.701 -25.371 1.00 78.19 251 LYS A N 1
ATOM 2028 C CA . LYS A 1 251 ? 21.099 -9.776 -26.559 1.00 78.19 251 LYS A CA 1
ATOM 2029 C C . LYS A 1 251 ? 20.241 -11.049 -26.566 1.00 78.19 251 LYS A C 1
ATOM 2031 O O . LYS A 1 251 ? 19.033 -10.954 -26.789 1.00 78.19 251 LYS A O 1
ATOM 2036 N N . ASN A 1 252 ? 20.812 -12.208 -26.232 1.00 75.56 252 ASN A N 1
ATOM 2037 C CA . ASN A 1 252 ? 20.064 -13.468 -26.167 1.00 75.56 252 ASN A CA 1
ATOM 2038 C C . ASN A 1 252 ? 19.001 -13.458 -25.059 1.00 75.56 252 ASN A C 1
ATOM 2040 O O . ASN A 1 252 ? 17.856 -13.825 -25.311 1.00 75.56 252 ASN A O 1
ATOM 2044 N N . ARG A 1 253 ? 19.312 -12.931 -23.867 1.00 69.19 253 ARG A N 1
ATOM 2045 C CA . ARG A 1 253 ? 18.319 -12.788 -22.784 1.00 69.19 253 ARG A CA 1
ATOM 2046 C C . ARG A 1 253 ? 17.142 -11.891 -23.169 1.00 69.19 253 ARG A C 1
ATOM 2048 O O . ARG A 1 253 ? 16.004 -12.215 -22.827 1.00 69.19 253 ARG A O 1
ATOM 2055 N N . TYR A 1 254 ? 17.390 -10.790 -23.882 1.00 64.00 254 TYR A N 1
ATOM 2056 C CA . TYR A 1 254 ? 16.314 -9.916 -24.359 1.00 64.00 254 TYR A CA 1
ATOM 2057 C C . TYR A 1 254 ? 15.454 -10.590 -25.432 1.00 64.00 254 TYR A C 1
ATOM 2059 O O . TYR A 1 254 ? 14.230 -10.484 -25.361 1.00 64.00 254 TYR A O 1
ATOM 2067 N N . ARG A 1 255 ? 16.055 -11.349 -26.358 1.00 66.69 255 ARG A N 1
ATOM 2068 C CA . ARG A 1 255 ? 15.312 -12.132 -27.361 1.00 66.69 255 ARG A CA 1
ATOM 2069 C C . ARG A 1 255 ? 14.425 -13.200 -26.715 1.00 66.69 255 ARG A C 1
ATOM 2071 O O . ARG A 1 255 ? 13.240 -13.277 -27.036 1.00 66.69 255 ARG A O 1
ATOM 2078 N N . THR A 1 256 ? 14.936 -13.954 -25.740 1.00 71.38 256 THR A N 1
ATOM 2079 C CA . THR A 1 256 ? 14.142 -14.962 -25.014 1.00 71.38 256 THR A CA 1
ATOM 2080 C C . THR A 1 256 ? 13.018 -14.324 -24.192 1.00 71.38 256 THR A C 1
ATOM 2082 O O . THR A 1 256 ? 11.901 -14.837 -24.169 1.00 71.38 256 THR A O 1
ATOM 2085 N N . ALA A 1 257 ? 13.268 -13.182 -23.541 1.00 59.47 257 ALA A N 1
ATOM 2086 C CA . ALA A 1 257 ? 12.241 -12.470 -22.780 1.00 59.47 257 ALA A CA 1
ATOM 2087 C C . ALA A 1 257 ? 11.145 -11.874 -23.682 1.00 59.47 257 ALA A C 1
ATOM 2089 O O . ALA A 1 257 ? 9.966 -11.960 -23.338 1.00 59.47 257 ALA A O 1
ATOM 2090 N N . ALA A 1 258 ? 11.516 -11.316 -24.839 1.00 55.06 258 ALA A N 1
ATOM 2091 C CA . ALA A 1 258 ? 10.573 -10.810 -25.835 1.00 55.06 258 ALA A CA 1
ATOM 2092 C C . ALA A 1 258 ? 9.718 -11.942 -26.429 1.00 55.06 258 ALA A C 1
ATOM 2094 O O . ALA A 1 258 ? 8.496 -11.813 -26.493 1.00 55.06 258 ALA A O 1
ATOM 2095 N N . SER A 1 259 ? 10.331 -13.087 -26.750 1.00 75.44 259 SER A N 1
ATOM 2096 C CA . SER A 1 259 ? 9.618 -14.287 -27.207 1.00 75.44 259 SER A CA 1
ATOM 2097 C C . SER A 1 259 ? 8.653 -14.824 -26.140 1.00 75.44 259 SER A C 1
ATOM 2099 O O . SER A 1 259 ? 7.477 -15.049 -26.417 1.00 75.44 259 SER A O 1
ATOM 2101 N N . ALA A 1 260 ? 9.074 -14.909 -24.874 1.00 74.06 260 ALA A N 1
ATOM 2102 C CA . ALA A 1 260 ? 8.208 -15.368 -23.785 1.00 74.06 260 ALA A CA 1
ATOM 2103 C C . ALA A 1 260 ? 7.021 -14.423 -23.500 1.00 74.06 260 ALA A C 1
ATOM 2105 O O . ALA A 1 260 ? 5.949 -14.879 -23.090 1.00 74.06 260 ALA A O 1
ATOM 2106 N N . LEU A 1 261 ? 7.196 -13.110 -23.688 1.00 66.25 261 LEU A N 1
ATOM 2107 C CA . LEU A 1 261 ? 6.099 -12.141 -23.606 1.00 66.25 261 LEU A CA 1
ATOM 2108 C C . LEU A 1 261 ? 5.145 -12.280 -24.799 1.00 66.25 261 LEU A C 1
ATOM 2110 O O . LEU A 1 261 ? 3.933 -12.277 -24.590 1.00 66.25 261 LEU A O 1
ATOM 2114 N N . SER A 1 262 ? 5.682 -12.492 -26.003 1.00 86.56 262 SER A N 1
ATOM 2115 C CA . SER A 1 262 ? 4.901 -12.762 -27.215 1.00 86.56 262 SER A CA 1
ATOM 2116 C C . SER A 1 262 ? 4.047 -14.027 -27.071 1.00 86.56 262 SER A C 1
ATOM 2118 O O . SER A 1 262 ? 2.833 -13.973 -27.243 1.00 86.56 262 SER A O 1
ATOM 2120 N N . ILE A 1 263 ? 4.624 -15.140 -26.602 1.00 81.31 263 ILE A N 1
ATOM 2121 C CA . ILE A 1 263 ? 3.903 -16.407 -26.379 1.00 81.31 263 ILE A CA 1
ATOM 2122 C C . ILE A 1 263 ? 2.740 -16.230 -25.390 1.00 81.31 263 ILE A C 1
ATOM 2124 O O . ILE A 1 263 ? 1.654 -16.776 -25.594 1.00 81.31 263 ILE A O 1
ATOM 2128 N N . LYS A 1 264 ? 2.927 -15.446 -24.319 1.00 81.19 264 LYS A N 1
ATOM 2129 C CA . LYS A 1 264 ? 1.852 -15.163 -23.351 1.00 81.19 264 LYS A CA 1
ATOM 2130 C C . LYS A 1 264 ? 0.734 -14.320 -23.952 1.00 81.19 264 LYS A C 1
ATOM 2132 O O . LYS A 1 264 ? -0.433 -14.579 -23.648 1.00 81.19 264 LYS A O 1
ATOM 2137 N N . GLU A 1 265 ? 1.070 -13.333 -24.776 1.00 85.31 265 GLU A N 1
ATOM 2138 C CA . GLU A 1 265 ? 0.064 -12.499 -25.432 1.00 85.31 265 GLU A CA 1
ATOM 2139 C C . GLU A 1 265 ? -0.692 -13.296 -26.505 1.00 85.31 265 GLU A C 1
ATOM 2141 O O . GLU A 1 265 ? -1.920 -13.244 -26.528 1.00 85.31 265 GLU A O 1
ATOM 2146 N N . ILE A 1 266 ? -0.005 -14.149 -27.274 1.00 79.44 266 ILE A N 1
ATOM 2147 C CA . ILE A 1 266 ? -0.619 -15.099 -28.218 1.00 79.44 266 ILE A CA 1
ATOM 2148 C C . ILE A 1 266 ? -1.558 -16.061 -27.479 1.00 79.44 266 ILE A C 1
ATOM 2150 O O . ILE A 1 266 ? -2.709 -16.232 -27.873 1.00 79.44 266 ILE A O 1
ATOM 2154 N N . ALA A 1 267 ? -1.131 -16.657 -26.361 1.00 85.31 267 ALA A N 1
ATOM 2155 C CA . ALA A 1 267 ? -1.985 -17.550 -25.571 1.00 85.31 267 ALA A CA 1
ATOM 2156 C C . ALA A 1 267 ? -3.232 -16.833 -25.023 1.00 85.31 267 ALA A C 1
ATOM 2158 O O . ALA A 1 267 ? -4.320 -17.409 -24.955 1.00 85.31 267 ALA A O 1
ATOM 2159 N N . LYS A 1 268 ? -3.094 -15.560 -24.644 1.00 87.69 268 LYS A N 1
ATOM 2160 C CA . LYS A 1 268 ? -4.205 -14.718 -24.191 1.00 87.69 268 LYS A CA 1
ATOM 2161 C C . LYS A 1 268 ? -5.150 -14.353 -25.338 1.00 87.69 268 LYS A C 1
ATOM 2163 O O . LYS A 1 268 ? -6.360 -14.384 -25.127 1.00 87.69 268 LYS A O 1
ATOM 2168 N N . GLN A 1 269 ? -4.632 -14.060 -26.530 1.00 84.00 269 GLN A N 1
ATOM 2169 C CA . GLN A 1 269 ? -5.441 -13.847 -27.733 1.00 84.00 269 GLN A CA 1
ATOM 2170 C C . GLN A 1 269 ? -6.198 -15.119 -28.128 1.00 84.00 269 GLN A C 1
ATOM 2172 O O . GLN A 1 269 ? -7.412 -15.057 -28.283 1.00 84.00 269 GLN A O 1
ATOM 2177 N N . LYS A 1 270 ? -5.543 -16.287 -28.145 1.00 88.25 270 LYS A N 1
ATOM 2178 C CA . LYS A 1 270 ? -6.202 -17.582 -28.399 1.00 88.25 270 LYS A CA 1
ATOM 2179 C C . LYS A 1 270 ? -7.350 -17.858 -27.422 1.00 88.25 270 LYS A C 1
ATOM 2181 O O . LYS A 1 270 ? -8.413 -18.304 -27.833 1.00 88.25 270 LYS A O 1
ATOM 2186 N N . ARG A 1 271 ? -7.183 -17.542 -26.130 1.00 87.75 271 ARG A N 1
ATOM 2187 C CA . ARG A 1 271 ? -8.270 -17.660 -25.135 1.00 87.75 271 ARG A CA 1
ATOM 2188 C C . ARG A 1 271 ? -9.426 -16.697 -25.397 1.00 87.75 271 ARG A C 1
ATOM 2190 O O . ARG A 1 271 ? -10.567 -17.072 -25.158 1.00 87.75 271 ARG A O 1
ATOM 2197 N N . LYS A 1 272 ? -9.141 -15.475 -25.857 1.00 85.25 272 LYS A N 1
ATOM 2198 C CA . LYS A 1 272 ? -10.181 -14.506 -26.230 1.00 85.25 272 LYS A CA 1
ATOM 2199 C C . LYS A 1 272 ? -10.966 -14.970 -27.452 1.00 85.25 272 LYS A C 1
ATOM 2201 O O . LYS A 1 272 ? -12.185 -14.916 -27.403 1.00 85.25 272 LYS A O 1
ATOM 2206 N N . ILE A 1 273 ? -10.276 -15.449 -28.487 1.00 86.44 273 ILE A N 1
ATOM 2207 C CA . ILE A 1 273 ? -10.901 -15.996 -29.700 1.00 86.44 273 ILE A CA 1
ATOM 2208 C C . ILE A 1 273 ? -11.796 -17.179 -29.324 1.00 86.44 273 ILE A C 1
ATOM 2210 O O . ILE A 1 273 ? -12.987 -17.141 -29.595 1.00 86.44 273 ILE A O 1
ATOM 2214 N N . LYS A 1 274 ? -11.273 -18.144 -28.559 1.00 92.88 274 LYS A N 1
ATOM 2215 C CA . LYS A 1 274 ? -12.060 -19.292 -28.089 1.00 92.88 274 LYS A CA 1
ATOM 2216 C C . LYS A 1 274 ? -13.290 -18.887 -27.267 1.00 92.88 274 LYS A C 1
ATOM 2218 O O . LYS A 1 274 ? -14.360 -19.459 -27.425 1.00 92.88 274 LYS A O 1
ATOM 2223 N N . TYR A 1 275 ? -13.149 -17.904 -26.377 1.00 89.44 275 TYR A N 1
ATOM 2224 C CA . TYR A 1 275 ? -14.284 -17.392 -25.605 1.00 89.44 275 TYR A CA 1
ATOM 2225 C C . TYR A 1 275 ? -15.331 -16.726 -26.506 1.00 89.44 275 TYR A C 1
ATOM 2227 O O . TYR A 1 275 ? -16.525 -16.935 -26.318 1.00 89.44 275 TYR A O 1
ATOM 2235 N N . GLN A 1 276 ? -14.885 -15.957 -27.500 1.00 87.00 276 GLN A N 1
ATOM 2236 C CA . GLN A 1 276 ? -15.763 -15.318 -28.473 1.00 87.00 276 GLN A CA 1
ATOM 2237 C C . GLN A 1 276 ? -16.527 -16.361 -29.302 1.00 87.00 276 GLN A C 1
ATOM 2239 O O . GLN A 1 276 ? -17.746 -16.268 -29.409 1.00 87.00 276 GLN A O 1
ATOM 2244 N N . GLU A 1 277 ? -15.845 -17.404 -29.780 1.00 94.00 277 GLU A N 1
ATOM 2245 C CA . GLU A 1 277 ? -16.456 -18.545 -30.476 1.00 94.00 277 GLU A CA 1
ATOM 2246 C C . GLU A 1 277 ? -17.502 -19.263 -29.607 1.00 94.00 277 GLU A C 1
ATOM 2248 O O . GLU A 1 277 ? -18.590 -19.584 -30.085 1.00 94.00 277 GLU A O 1
ATOM 2253 N N . GLU A 1 278 ? -17.221 -19.484 -28.316 1.00 91.62 278 GLU A N 1
ATOM 2254 C CA . GLU A 1 278 ? -18.185 -20.069 -27.371 1.00 91.62 278 GLU A CA 1
ATOM 2255 C C . GLU A 1 278 ? -19.416 -19.162 -27.173 1.00 91.62 278 GLU A C 1
ATOM 2257 O O . GLU A 1 278 ? -20.549 -19.654 -27.139 1.00 91.62 278 GLU A O 1
ATOM 2262 N N . CYS A 1 279 ? -19.222 -17.842 -27.091 1.00 86.19 279 CYS A N 1
ATOM 2263 C CA . CYS A 1 279 ? -20.316 -16.873 -27.010 1.00 86.19 279 CYS A CA 1
ATOM 2264 C C . CYS A 1 279 ? -21.165 -16.843 -28.286 1.00 86.19 279 CYS A C 1
ATOM 2266 O O . CYS A 1 279 ? -22.394 -16.822 -28.199 1.00 86.19 279 CYS A O 1
ATOM 2268 N N . ASP A 1 280 ? -20.542 -16.868 -29.462 1.00 91.62 280 ASP A N 1
ATOM 2269 C CA . ASP A 1 280 ? -21.256 -16.851 -30.738 1.00 91.62 280 ASP A CA 1
ATOM 2270 C C . ASP A 1 280 ? -21.989 -18.177 -30.986 1.00 91.62 280 ASP A C 1
ATOM 2272 O O . ASP A 1 280 ? -23.145 -18.169 -31.418 1.00 91.62 280 ASP A O 1
ATOM 2276 N N . LYS A 1 281 ? -21.403 -19.312 -30.580 1.00 94.38 281 LYS A N 1
ATOM 2277 C CA . LYS A 1 281 ? -22.094 -20.609 -30.550 1.00 94.38 281 LYS A CA 1
ATOM 2278 C C . LYS A 1 281 ? -23.330 -20.564 -29.650 1.00 94.38 281 LYS A C 1
ATOM 2280 O O . LYS A 1 281 ? -24.379 -21.060 -30.046 1.00 94.38 281 LYS A O 1
ATOM 2285 N N . PHE A 1 282 ? -23.241 -19.932 -28.478 1.00 92.94 282 PHE A N 1
ATOM 2286 C CA . PHE A 1 282 ? -24.387 -19.754 -27.581 1.00 92.94 282 PHE A CA 1
ATOM 2287 C C . PHE A 1 282 ? -25.464 -18.829 -28.175 1.00 92.94 282 PHE A C 1
ATOM 2289 O O . PHE A 1 282 ? -26.656 -19.107 -28.045 1.00 92.94 282 PHE A O 1
ATOM 2296 N N . ARG A 1 283 ? -25.078 -17.748 -28.869 1.00 92.50 283 ARG A N 1
ATOM 2297 C CA . ARG A 1 283 ? -26.029 -16.828 -29.527 1.00 92.50 283 ARG A CA 1
ATOM 2298 C C . ARG A 1 283 ? -26.851 -17.505 -30.619 1.00 92.50 283 ARG A C 1
ATOM 2300 O O . ARG A 1 283 ? -28.032 -17.184 -30.737 1.00 92.50 283 ARG A O 1
ATOM 2307 N N . ARG A 1 284 ? -26.249 -18.439 -31.361 1.00 94.88 284 ARG A N 1
ATOM 2308 C CA . ARG A 1 284 ? -26.898 -19.195 -32.445 1.00 94.88 284 ARG A CA 1
ATOM 2309 C C . ARG A 1 284 ? -27.864 -20.283 -31.960 1.00 94.88 284 ARG A C 1
ATOM 2311 O O . ARG A 1 284 ? -28.587 -20.842 -32.774 1.00 94.88 284 ARG A O 1
ATOM 2318 N N . LEU A 1 285 ? -27.897 -20.601 -30.662 1.00 94.62 285 LEU A N 1
ATOM 2319 C CA . LEU A 1 285 ? -28.832 -21.600 -30.143 1.00 94.62 285 LEU A CA 1
ATOM 2320 C C . LEU A 1 285 ? -30.284 -21.079 -30.157 1.00 94.62 285 LEU A C 1
ATOM 2322 O O . LEU A 1 285 ? -30.518 -19.904 -29.848 1.00 94.62 285 LEU A O 1
ATOM 2326 N N . PRO A 1 286 ? -31.275 -21.943 -30.436 1.00 94.38 286 PRO A N 1
ATOM 2327 C CA . PRO A 1 286 ? -32.682 -21.608 -30.234 1.00 94.38 286 PRO A CA 1
ATOM 2328 C C . PRO A 1 286 ? -32.966 -21.340 -28.746 1.00 94.38 286 PRO A C 1
ATOM 2330 O O . PRO A 1 286 ? -32.257 -21.840 -27.868 1.00 94.38 286 PRO A O 1
ATOM 2333 N N . ALA A 1 287 ? -33.995 -20.540 -28.452 1.00 90.75 287 ALA A N 1
ATOM 2334 C CA . ALA A 1 287 ? -34.251 -20.000 -27.111 1.00 90.75 287 ALA A CA 1
ATOM 2335 C C . ALA A 1 287 ? -34.333 -21.076 -26.008 1.00 90.75 287 ALA A C 1
ATOM 2337 O O . ALA A 1 287 ? -33.694 -20.928 -24.968 1.00 90.75 287 ALA A O 1
ATOM 2338 N N . HIS A 1 288 ? -35.008 -22.202 -26.265 1.00 89.25 288 HIS A N 1
ATOM 2339 C CA . HIS A 1 288 ? -35.105 -23.309 -25.305 1.00 89.25 288 HIS A CA 1
ATOM 2340 C C . HIS A 1 288 ? -33.736 -23.962 -25.009 1.00 89.25 288 HIS A C 1
ATOM 2342 O O . HIS A 1 288 ? -33.423 -24.257 -23.856 1.00 89.25 288 HIS A O 1
ATOM 2348 N N . LYS A 1 289 ? -32.853 -24.096 -26.014 1.00 95.06 289 LYS A N 1
ATOM 2349 C CA . LYS A 1 289 ? -31.485 -24.628 -25.828 1.00 95.06 289 LYS A CA 1
ATOM 2350 C C . LYS A 1 289 ? -30.549 -23.632 -25.142 1.00 95.06 289 LYS A C 1
ATOM 2352 O O . LYS A 1 289 ? -29.586 -24.049 -24.497 1.00 95.06 289 LYS A O 1
ATOM 2357 N N . LYS A 1 290 ? -30.805 -22.322 -25.257 1.00 92.75 290 LYS A N 1
ATOM 2358 C CA . LYS A 1 290 ? -30.039 -21.295 -24.526 1.00 92.75 290 LYS A CA 1
ATOM 2359 C C . LYS A 1 290 ? -30.231 -21.433 -23.021 1.00 92.75 290 LYS A C 1
ATOM 2361 O O . LYS A 1 290 ? -29.250 -21.336 -22.283 1.00 92.75 290 LYS A O 1
ATOM 2366 N N . GLU A 1 291 ? -31.457 -21.688 -22.573 1.00 91.12 291 GLU A N 1
ATOM 2367 C CA . GLU A 1 291 ? -31.739 -21.839 -21.145 1.00 91.12 291 GLU A CA 1
ATOM 2368 C C . GLU A 1 291 ? -31.155 -23.142 -20.588 1.00 91.12 291 GLU A C 1
ATOM 2370 O O . GLU A 1 291 ? -30.454 -23.126 -19.576 1.00 91.12 291 GLU A O 1
ATOM 2375 N N . GLU A 1 292 ? -31.278 -24.252 -21.319 1.00 94.44 292 GLU A N 1
ATOM 2376 C CA . GLU A 1 292 ? -30.625 -25.512 -20.948 1.00 94.44 292 GLU A CA 1
ATOM 2377 C C . GLU A 1 292 ? -29.093 -25.355 -20.829 1.00 94.44 292 GLU A C 1
ATOM 2379 O O . GLU A 1 292 ? -28.467 -25.810 -19.864 1.00 94.44 292 GLU A O 1
ATOM 2384 N N . ALA A 1 293 ? -28.469 -24.647 -21.778 1.00 91.88 293 ALA A N 1
ATOM 2385 C CA . ALA A 1 293 ? -27.041 -24.352 -21.745 1.00 91.88 293 ALA A CA 1
ATOM 2386 C C . ALA A 1 293 ? -26.652 -23.426 -20.574 1.00 91.88 293 ALA A C 1
ATOM 2388 O O . ALA A 1 293 ? -25.585 -23.619 -19.979 1.00 91.88 293 ALA A O 1
ATOM 2389 N N . ARG A 1 294 ? -27.509 -22.468 -20.185 1.00 90.50 294 ARG A N 1
ATOM 2390 C CA . ARG A 1 294 ? -27.311 -21.633 -18.985 1.00 90.50 294 ARG A CA 1
ATOM 2391 C C . ARG A 1 294 ? -27.335 -22.464 -17.714 1.00 90.50 294 ARG A C 1
ATOM 2393 O O . ARG A 1 294 ? -26.393 -22.375 -16.924 1.00 90.50 294 ARG A O 1
ATOM 2400 N N . VAL A 1 295 ? -28.347 -23.310 -17.544 1.00 93.62 295 VAL A N 1
ATOM 2401 C CA . VAL A 1 295 ? -28.473 -24.193 -16.376 1.00 93.62 295 VAL A CA 1
ATOM 2402 C C . VAL A 1 295 ? -27.271 -25.139 -16.288 1.00 93.62 295 VAL A C 1
ATOM 2404 O O . VAL A 1 295 ? -26.639 -25.250 -15.232 1.00 93.62 295 VAL A O 1
ATOM 2407 N N . LYS A 1 296 ? -26.856 -25.744 -17.411 1.00 94.56 296 LYS A N 1
ATOM 2408 C CA . LYS A 1 296 ? -25.638 -26.573 -17.484 1.00 94.56 296 LYS A CA 1
ATOM 2409 C C . LYS A 1 296 ? -24.378 -25.790 -17.093 1.00 94.56 296 LYS A C 1
ATOM 2411 O O . LYS A 1 296 ? -23.553 -26.305 -16.333 1.00 94.56 296 LYS A O 1
ATOM 2416 N N . ALA A 1 297 ? -24.221 -24.545 -17.551 1.00 86.88 297 ALA A N 1
ATOM 2417 C CA . ALA A 1 297 ? -23.078 -23.697 -17.203 1.00 86.88 297 ALA A CA 1
ATOM 2418 C C . ALA A 1 297 ? -23.055 -23.314 -15.711 1.00 86.88 297 ALA A C 1
ATOM 2420 O O . ALA A 1 297 ? -21.995 -23.371 -15.075 1.00 86.88 297 ALA A O 1
ATOM 2421 N N . VAL A 1 298 ? -24.212 -22.988 -15.127 1.00 90.25 298 VAL A N 1
ATOM 2422 C CA . VAL A 1 298 ? -24.359 -22.695 -13.692 1.00 90.25 298 VAL A CA 1
ATOM 2423 C C . VAL A 1 298 ? -24.009 -23.924 -12.854 1.00 90.25 298 VAL A C 1
ATOM 2425 O O . VAL A 1 298 ? -23.174 -23.829 -11.950 1.00 90.25 298 VAL A O 1
ATOM 2428 N N . ASN A 1 299 ? -24.539 -25.098 -13.206 1.00 93.38 299 ASN A N 1
ATOM 2429 C CA . ASN A 1 299 ? -24.240 -26.354 -12.515 1.00 93.38 299 ASN A CA 1
ATOM 2430 C C . ASN A 1 299 ? -22.760 -26.745 -12.631 1.00 93.38 299 ASN A C 1
ATOM 2432 O O . ASN A 1 299 ? -22.145 -27.160 -11.645 1.00 93.38 299 ASN A O 1
ATOM 2436 N N . LYS A 1 300 ? -22.134 -26.539 -13.798 1.00 92.50 300 LYS A N 1
ATOM 2437 C CA . LYS A 1 300 ? -20.688 -26.744 -13.980 1.00 92.50 300 LYS A CA 1
ATOM 2438 C C . LYS A 1 300 ? -19.863 -25.781 -13.118 1.00 92.50 300 LYS A C 1
ATOM 2440 O O . LYS A 1 300 ? -18.887 -26.206 -12.497 1.00 92.50 300 LYS A O 1
ATOM 2445 N N . SER A 1 301 ? -20.265 -24.508 -13.021 1.00 83.06 301 SER A N 1
ATOM 2446 C CA . SER A 1 301 ? -19.629 -23.523 -12.131 1.00 83.06 301 SER A CA 1
ATOM 2447 C C . SER A 1 301 ? -19.768 -23.918 -10.659 1.00 83.06 301 SER A C 1
ATOM 2449 O O . SER A 1 301 ? -18.793 -23.836 -9.909 1.00 83.06 301 SER A O 1
ATOM 2451 N N . ARG A 1 302 ? -20.948 -24.400 -10.249 1.00 89.81 302 ARG A N 1
ATOM 2452 C CA . ARG A 1 302 ? -21.212 -24.898 -8.893 1.00 89.81 302 ARG A CA 1
ATOM 2453 C C . ARG A 1 302 ? -20.313 -26.088 -8.549 1.00 89.81 302 ARG A C 1
ATOM 2455 O O . ARG A 1 302 ? -19.561 -25.989 -7.580 1.00 89.81 302 ARG A O 1
ATOM 2462 N N . LYS A 1 303 ? -20.278 -27.128 -9.395 1.00 93.06 303 LYS A N 1
ATOM 2463 C CA . LYS A 1 303 ? -19.389 -28.296 -9.227 1.00 93.06 303 LYS A CA 1
ATOM 2464 C C . LYS A 1 303 ? -17.914 -27.891 -9.138 1.00 93.06 303 LYS A C 1
ATOM 2466 O O . LYS A 1 303 ? -17.177 -28.400 -8.297 1.00 93.06 303 LYS A O 1
ATOM 2471 N N . TYR A 1 304 ? -17.468 -26.940 -9.965 1.00 87.75 304 TYR A N 1
ATOM 2472 C CA . TYR A 1 304 ? -16.089 -26.445 -9.905 1.00 87.75 304 TYR A CA 1
ATOM 2473 C C . TYR A 1 304 ? -15.788 -25.727 -8.583 1.00 87.75 304 TYR A C 1
ATOM 2475 O O . TYR A 1 304 ? -14.739 -25.968 -7.987 1.00 87.75 304 TYR A O 1
ATOM 2483 N N . ARG A 1 305 ? -16.703 -24.881 -8.086 1.00 77.75 305 ARG A N 1
ATOM 2484 C CA . ARG A 1 305 ? -16.553 -24.218 -6.778 1.00 77.75 305 ARG A CA 1
ATOM 2485 C C . ARG A 1 305 ? -16.525 -25.223 -5.633 1.00 77.75 305 ARG A C 1
ATOM 2487 O O . ARG A 1 305 ? -15.709 -25.059 -4.735 1.00 77.75 305 ARG A O 1
ATOM 2494 N N . GLU A 1 306 ? -17.367 -26.250 -5.662 1.00 85.19 306 GLU A N 1
ATOM 2495 C CA . GLU A 1 306 ? -17.369 -27.327 -4.663 1.00 85.19 306 GLU A CA 1
ATOM 2496 C C . GLU A 1 306 ? -16.049 -28.107 -4.679 1.00 85.19 306 GLU A C 1
ATOM 2498 O O . GLU A 1 306 ? -15.407 -28.245 -3.638 1.00 85.19 306 GLU A O 1
ATOM 2503 N N . LYS A 1 307 ? -15.544 -28.481 -5.862 1.00 87.69 307 LYS A N 1
ATOM 2504 C CA . LYS A 1 307 ? -14.224 -29.119 -6.003 1.00 87.69 307 LYS A CA 1
ATOM 2505 C C . LYS A 1 307 ? -13.087 -28.219 -5.503 1.00 87.69 307 LYS A C 1
ATOM 2507 O O . LYS A 1 307 ? -12.137 -28.703 -4.889 1.00 87.69 307 LYS A O 1
ATOM 2512 N N . LEU A 1 308 ? -13.186 -26.902 -5.713 1.00 77.19 308 LEU A N 1
ATOM 2513 C CA . LEU A 1 308 ? -12.221 -25.932 -5.188 1.00 77.19 308 LEU A CA 1
ATOM 2514 C C . LEU A 1 308 ? -12.306 -25.801 -3.660 1.00 77.19 308 LEU A C 1
ATOM 2516 O O . LEU A 1 308 ? -11.271 -25.703 -3.003 1.00 77.19 308 LEU A O 1
ATOM 2520 N N . LYS A 1 309 ? -13.516 -25.818 -3.087 1.00 76.88 309 LYS A N 1
ATOM 2521 C CA . LYS A 1 309 ? -13.742 -25.807 -1.632 1.00 76.88 309 LYS A CA 1
ATOM 2522 C C . LYS A 1 309 ? -13.142 -27.049 -0.969 1.00 76.88 309 LYS A C 1
ATOM 2524 O O . LYS A 1 309 ? -12.451 -26.899 0.035 1.00 76.88 309 LYS A O 1
ATOM 2529 N N . LEU A 1 310 ? -13.329 -28.226 -1.571 1.00 78.75 310 LEU A N 1
ATOM 2530 C CA . LEU A 1 310 ? -12.730 -29.486 -1.118 1.00 78.75 310 LEU A CA 1
ATOM 2531 C C . LEU A 1 310 ? -11.198 -29.440 -1.197 1.00 78.75 310 LEU A C 1
ATOM 2533 O O . LEU A 1 310 ? -10.522 -29.708 -0.211 1.00 78.75 310 LEU A O 1
ATOM 2537 N N . LYS A 1 311 ? -10.636 -29.002 -2.334 1.00 78.81 311 LYS A N 1
ATOM 2538 C CA . LYS A 1 311 ? -9.176 -28.954 -2.537 1.00 78.81 311 LYS A CA 1
ATOM 2539 C C . LYS A 1 311 ? -8.464 -27.918 -1.664 1.00 78.81 311 LYS A C 1
ATOM 2541 O O . LYS A 1 311 ? -7.284 -28.069 -1.373 1.00 78.81 311 LYS A O 1
ATOM 2546 N N . THR A 1 312 ? -9.149 -26.840 -1.284 1.00 71.62 312 THR A N 1
ATOM 2547 C CA . THR A 1 312 ? -8.540 -25.772 -0.480 1.00 71.62 312 THR A CA 1
ATOM 2548 C C . THR A 1 312 ? -8.666 -25.997 1.024 1.00 71.62 312 THR A C 1
ATOM 2550 O O . THR A 1 312 ? -7.946 -25.336 1.759 1.00 71.62 312 THR A O 1
ATOM 2553 N N . GLY A 1 313 ? -9.545 -26.880 1.517 1.00 56.53 313 GLY A N 1
ATOM 2554 C CA . GLY A 1 313 ? -9.694 -27.187 2.953 1.00 56.53 313 GLY A CA 1
ATOM 2555 C C . GLY A 1 313 ? -10.109 -26.008 3.858 1.00 56.53 313 GLY A C 1
ATOM 2556 O O . GLY A 1 313 ? -10.394 -26.193 5.038 1.00 56.53 313 GLY A O 1
ATOM 2557 N N . VAL A 1 314 ? -10.191 -24.782 3.326 1.00 56.62 314 VAL A N 1
ATOM 2558 C CA . VAL A 1 314 ? -10.324 -23.535 4.103 1.00 56.62 314 VAL A CA 1
ATOM 2559 C C . VAL A 1 314 ? -11.759 -23.268 4.577 1.00 56.62 314 VAL A C 1
ATOM 2561 O O . VAL A 1 314 ? -11.974 -22.432 5.452 1.00 56.62 314 VAL A O 1
ATOM 2564 N N . THR A 1 315 ? -12.763 -23.966 4.040 1.00 57.47 315 THR A N 1
ATOM 2565 C CA . THR A 1 315 ? -14.173 -23.624 4.309 1.00 57.47 315 THR A CA 1
ATOM 2566 C C . THR A 1 315 ? -14.887 -24.537 5.300 1.00 57.47 315 THR A C 1
ATOM 2568 O O . THR A 1 315 ? -15.815 -24.055 5.939 1.00 57.47 315 THR A O 1
ATOM 2571 N N . SER A 1 316 ? -14.432 -25.774 5.535 1.00 57.31 316 SER A N 1
ATOM 2572 C CA . SER A 1 316 ? -15.174 -26.694 6.414 1.00 57.31 316 SER A CA 1
ATOM 2573 C C . SER A 1 316 ? -15.152 -26.240 7.882 1.00 57.31 316 SER A C 1
ATOM 2575 O O . SER A 1 316 ? -16.201 -25.999 8.465 1.00 57.31 316 SER A O 1
ATOM 2577 N N . LYS A 1 317 ? -13.978 -25.934 8.458 1.00 60.59 317 LYS A N 1
ATOM 2578 C CA . LYS A 1 317 ? -13.894 -25.515 9.874 1.00 60.59 317 LYS A CA 1
ATOM 2579 C C . LYS A 1 317 ? -14.572 -24.177 10.186 1.00 60.59 317 LYS A C 1
ATOM 2581 O O . LYS A 1 317 ? -15.122 -24.030 11.266 1.00 60.59 317 LYS A O 1
ATOM 2586 N N . LYS A 1 318 ? -14.542 -23.185 9.286 1.00 65.44 318 LYS A N 1
ATOM 2587 C CA . LYS A 1 318 ? -15.173 -21.874 9.554 1.00 65.44 318 LYS A CA 1
ATOM 2588 C C . LYS A 1 318 ? -16.686 -21.887 9.354 1.00 65.44 318 LYS A C 1
ATOM 2590 O O . LYS A 1 318 ? -17.374 -21.181 10.080 1.00 65.44 318 LYS A O 1
ATOM 2595 N N . VAL A 1 319 ? -17.184 -22.656 8.385 1.00 67.50 319 VAL A N 1
ATOM 2596 C CA . VAL A 1 319 ? -18.629 -22.798 8.162 1.00 67.50 319 VAL A CA 1
ATOM 2597 C C . VAL A 1 319 ? -19.246 -23.662 9.261 1.00 67.50 319 VAL A C 1
ATOM 2599 O O . VAL A 1 319 ? -20.257 -23.249 9.818 1.00 67.50 319 VAL A O 1
ATOM 2602 N N . LEU A 1 320 ? -18.584 -24.756 9.664 1.00 70.62 320 LEU A N 1
ATOM 2603 C CA . LEU A 1 320 ? -19.011 -25.575 10.804 1.00 70.62 320 LEU A CA 1
ATOM 2604 C C . LEU A 1 320 ? -19.045 -24.760 12.099 1.00 70.62 320 LEU A C 1
ATOM 2606 O O . LEU A 1 320 ? -20.072 -24.729 12.760 1.00 70.62 320 LEU A O 1
ATOM 2610 N N . ARG A 1 321 ? -17.997 -23.979 12.395 1.00 74.19 321 ARG A N 1
ATOM 2611 C CA . ARG A 1 321 ? -17.970 -23.122 13.593 1.00 74.19 321 ARG A CA 1
ATOM 2612 C C . ARG A 1 321 ? -19.036 -22.020 13.571 1.00 74.19 321 ARG A C 1
ATOM 2614 O O . ARG A 1 321 ? -19.487 -21.583 14.619 1.00 74.19 321 ARG A O 1
ATOM 2621 N N . PHE A 1 322 ? -19.437 -21.543 12.390 1.00 76.56 322 PHE A N 1
ATOM 2622 C CA . PHE A 1 322 ? -20.514 -20.557 12.264 1.00 76.56 322 PHE A CA 1
ATOM 2623 C C . PHE A 1 322 ? -21.901 -21.192 12.445 1.00 76.56 322 PHE A C 1
ATOM 2625 O O . PHE A 1 322 ? -22.755 -20.587 13.085 1.00 76.56 322 PHE A O 1
ATOM 2632 N N . GLN A 1 323 ? -22.118 -22.408 11.934 1.00 81.25 323 GLN A N 1
ATOM 2633 C CA . GLN A 1 323 ? -23.343 -23.174 12.191 1.00 81.25 323 GLN A CA 1
ATOM 2634 C C . GLN A 1 323 ? -23.461 -23.594 13.660 1.00 81.25 323 GLN A C 1
ATOM 2636 O O . GLN A 1 323 ? -24.531 -23.454 14.239 1.00 81.25 323 GLN A O 1
ATOM 2641 N N . GLU A 1 324 ? -22.360 -24.010 14.282 1.00 81.81 324 GLU A N 1
ATOM 2642 C CA . GLU A 1 324 ? -22.280 -24.359 15.703 1.00 81.81 324 GLU A CA 1
ATOM 2643 C C . GLU A 1 324 ? -22.599 -23.149 16.598 1.00 81.81 324 GLU A C 1
ATOM 2645 O O . GLU A 1 324 ? -23.406 -23.246 17.518 1.00 81.81 324 GLU A O 1
ATOM 2650 N N . LEU A 1 325 ? -22.085 -21.960 16.257 1.00 82.56 325 LEU A N 1
ATOM 2651 C CA . LEU A 1 325 ? -22.437 -20.715 16.953 1.00 82.56 325 LEU A CA 1
ATOM 2652 C C . LEU A 1 325 ? -23.908 -20.313 16.775 1.00 82.56 325 LEU A C 1
ATOM 2654 O O . LEU A 1 325 ? -24.484 -19.718 17.682 1.00 82.56 325 LEU A O 1
ATOM 2658 N N . GLN A 1 326 ? -24.536 -20.622 15.636 1.00 80.56 326 GLN A N 1
ATOM 2659 C CA . GLN A 1 326 ? -25.973 -20.389 15.468 1.00 80.56 326 GLN A CA 1
ATOM 2660 C C . GLN A 1 326 ? -26.827 -21.406 16.228 1.00 80.56 326 GLN A C 1
ATOM 2662 O O . GLN A 1 326 ? -27.862 -21.023 16.769 1.00 80.56 326 GLN A O 1
ATOM 2667 N N . ALA A 1 327 ? -26.394 -22.666 16.311 1.00 78.31 327 ALA A N 1
ATOM 2668 C CA . ALA A 1 327 ? -27.059 -23.687 17.115 1.00 78.31 327 ALA A CA 1
ATOM 2669 C C . ALA A 1 327 ? -27.018 -23.324 18.609 1.00 78.31 327 ALA A C 1
ATOM 2671 O O . ALA A 1 327 ? -28.063 -23.303 19.253 1.00 78.31 327 ALA A O 1
ATOM 2672 N N . LEU A 1 328 ? -25.857 -22.893 19.116 1.00 76.19 328 LEU A N 1
ATOM 2673 C CA . LEU A 1 328 ? -25.698 -22.432 20.501 1.00 76.19 328 LEU A CA 1
ATOM 2674 C C . LEU A 1 328 ? -26.550 -21.195 20.825 1.00 76.19 328 LEU A C 1
ATOM 2676 O O . LEU A 1 328 ? -27.045 -21.049 21.940 1.00 76.19 328 LEU A O 1
ATOM 2680 N N . ARG A 1 329 ? -26.772 -20.308 19.847 1.00 74.00 329 ARG A N 1
ATOM 2681 C CA . ARG A 1 329 ? -27.636 -19.132 20.027 1.00 74.00 329 ARG A CA 1
ATOM 2682 C C . ARG A 1 329 ? -29.122 -19.492 20.085 1.00 74.00 329 ARG A C 1
ATOM 2684 O O . ARG A 1 329 ? -29.882 -18.775 20.722 1.00 74.00 329 ARG A O 1
ATOM 2691 N N . LYS A 1 330 ? -29.532 -20.589 19.438 1.00 72.12 330 LYS A N 1
ATOM 2692 C CA . LYS A 1 330 ? -30.911 -21.098 19.497 1.00 72.12 330 LYS A CA 1
ATOM 2693 C C . LYS A 1 330 ? -31.191 -21.867 20.788 1.00 72.12 330 LYS A C 1
ATOM 2695 O O . LYS A 1 330 ? -32.296 -21.771 21.303 1.00 72.12 330 LYS A O 1
ATOM 2700 N N . THR A 1 331 ? -30.204 -22.569 21.344 1.00 64.75 331 THR A N 1
ATOM 2701 C CA . THR A 1 331 ? -30.373 -23.299 22.613 1.00 64.75 331 THR A CA 1
ATOM 2702 C C . THR A 1 331 ? -30.308 -22.391 23.843 1.00 64.75 331 THR A C 1
ATOM 2704 O O . THR A 1 331 ? -30.903 -22.717 24.861 1.00 64.75 331 THR A O 1
ATOM 2707 N N . ALA A 1 332 ? -29.649 -21.230 23.757 1.00 57.53 332 ALA A N 1
ATOM 2708 C CA . ALA A 1 332 ? -29.575 -20.259 24.856 1.00 57.53 332 ALA A CA 1
ATOM 2709 C C . ALA A 1 332 ? -30.805 -19.331 24.981 1.00 57.53 332 ALA A C 1
ATOM 2711 O O . ALA A 1 332 ? -30.864 -18.531 25.908 1.00 57.53 332 ALA A O 1
ATOM 2712 N N . GLY A 1 333 ? -31.767 -19.401 24.052 1.00 48.97 333 GLY A N 1
ATOM 2713 C CA . GLY A 1 333 ? -32.922 -18.494 23.996 1.00 48.97 333 GLY A CA 1
ATOM 2714 C C . GLY A 1 333 ? -34.259 -19.086 24.446 1.00 48.97 333 GLY A C 1
ATOM 2715 O O . GLY A 1 333 ? -35.268 -18.412 24.291 1.00 48.97 333 GLY A O 1
ATOM 2716 N N . ASN A 1 334 ? -34.299 -20.323 24.955 1.00 47.97 334 ASN A N 1
ATOM 2717 C CA . ASN A 1 334 ? -35.560 -21.051 25.157 1.00 47.97 334 ASN A CA 1
ATOM 2718 C C . ASN A 1 334 ? -35.833 -21.455 26.615 1.00 47.97 334 ASN A C 1
ATOM 2720 O O . ASN A 1 334 ? -36.353 -22.535 26.879 1.00 47.97 334 ASN A O 1
ATOM 2724 N N . GLY A 1 335 ? -35.459 -20.595 27.564 1.00 51.12 335 GLY A N 1
ATOM 2725 C CA . GLY A 1 335 ? -35.625 -20.852 28.993 1.00 51.12 335 GLY A CA 1
ATOM 2726 C C . GLY A 1 335 ? -36.047 -19.617 29.779 1.00 51.12 335 GLY A C 1
ATOM 2727 O O . GLY A 1 335 ? -35.273 -19.153 30.602 1.00 51.12 335 GLY A O 1
ATOM 2728 N N . SER A 1 336 ? -37.251 -19.092 29.527 1.00 44.06 336 SER A N 1
ATOM 2729 C CA . SER A 1 336 ? -38.057 -18.388 30.541 1.00 44.06 336 SER A CA 1
ATOM 2730 C C . SER A 1 336 ? -39.470 -18.112 30.007 1.00 44.06 336 SER A C 1
ATOM 2732 O O . SER A 1 336 ? -39.776 -17.011 29.548 1.00 44.06 336 SER A O 1
ATOM 2734 N N . ASN A 1 337 ? -40.345 -19.117 30.072 1.00 51.69 337 ASN A N 1
ATOM 2735 C CA . ASN A 1 337 ? -41.785 -18.871 30.114 1.00 51.69 337 ASN A CA 1
ATOM 2736 C C . ASN A 1 337 ? -42.120 -18.417 31.539 1.00 51.69 337 ASN A C 1
ATOM 2738 O O . ASN A 1 337 ? -42.126 -19.225 32.464 1.00 51.69 337 ASN A O 1
ATOM 2742 N N . GLY A 1 338 ? -42.331 -17.115 31.705 1.00 41.53 338 GLY A N 1
ATOM 2743 C CA . GLY A 1 338 ? -42.661 -16.476 32.975 1.00 41.53 338 GLY A CA 1
ATOM 2744 C C . GLY A 1 338 ? -43.115 -15.039 32.738 1.00 41.53 338 GLY A C 1
ATOM 2745 O O . GLY A 1 338 ? -42.337 -14.111 32.904 1.00 41.53 338 GLY A O 1
ATOM 2746 N N . SER A 1 339 ? -44.348 -14.915 32.250 1.00 47.69 339 SER A N 1
ATOM 2747 C CA . SER A 1 339 ? -45.287 -13.788 32.341 1.00 47.69 339 SER A CA 1
ATOM 2748 C C . SER A 1 339 ? -44.734 -12.375 32.595 1.00 47.69 339 SER A C 1
ATOM 2750 O O . SER A 1 339 ? -44.437 -12.010 33.728 1.00 47.69 339 SER A O 1
ATOM 2752 N N . SER A 1 340 ? -44.759 -11.522 31.565 1.00 33.84 340 SER A N 1
ATOM 2753 C CA . SER A 1 340 ? -44.924 -10.071 31.745 1.00 33.84 340 SER A CA 1
ATOM 2754 C C . SER A 1 340 ? -45.543 -9.440 30.487 1.00 33.84 340 SER A C 1
ATOM 2756 O O . SER A 1 340 ? -44.943 -9.533 29.412 1.00 33.84 340 SER A O 1
ATOM 2758 N N . PRO A 1 341 ? -46.740 -8.830 30.571 1.00 53.09 341 PRO A N 1
ATOM 2759 C CA . PRO A 1 341 ? -47.359 -8.126 29.462 1.00 53.09 341 PRO A CA 1
ATOM 2760 C C . PRO A 1 341 ? -46.856 -6.683 29.480 1.00 53.09 341 PRO A C 1
ATOM 2762 O O . PRO A 1 341 ? -47.394 -5.856 30.199 1.00 53.09 341 PRO A O 1
ATOM 2765 N N . ASN A 1 342 ? -45.792 -6.392 28.739 1.00 42.56 342 ASN A N 1
ATOM 2766 C CA . ASN A 1 342 ? -45.414 -5.026 28.372 1.00 42.56 342 ASN A CA 1
ATOM 2767 C C . ASN A 1 342 ? -44.504 -5.095 27.149 1.00 42.56 342 ASN A C 1
ATOM 2769 O O . ASN A 1 342 ? -43.283 -5.211 27.245 1.00 42.56 342 ASN A O 1
ATOM 2773 N N . THR A 1 343 ? -45.127 -5.067 25.978 1.00 48.22 343 THR A N 1
ATOM 2774 C CA . THR A 1 343 ? -44.475 -4.731 24.714 1.00 48.22 343 THR A CA 1
ATOM 2775 C C . THR A 1 343 ? -43.914 -3.308 24.810 1.00 48.22 343 THR A C 1
ATOM 2777 O O . THR A 1 343 ? -44.713 -2.383 24.965 1.00 48.22 343 THR A O 1
ATOM 2780 N N . PRO A 1 344 ? -42.590 -3.079 24.707 1.00 48.34 344 PRO A N 1
ATOM 2781 C CA . PRO A 1 344 ? -42.090 -1.743 24.451 1.00 48.34 344 PRO A CA 1
ATOM 2782 C C . PRO A 1 344 ? -42.368 -1.434 22.981 1.00 48.34 344 PRO A C 1
ATOM 2784 O O . PRO A 1 344 ? -41.847 -2.078 22.069 1.00 48.34 344 PRO A O 1
ATOM 2787 N N . THR A 1 345 ? -43.266 -0.478 22.814 1.00 51.25 345 THR A N 1
ATOM 2788 C CA . THR A 1 345 ? -43.541 0.304 21.619 1.00 51.25 345 THR A CA 1
ATOM 2789 C C . THR A 1 345 ? -42.270 0.668 20.854 1.00 51.25 345 THR A C 1
ATOM 2791 O O . THR A 1 345 ? -41.226 0.971 21.439 1.00 51.25 345 THR A O 1
ATOM 2794 N N . ASP A 1 346 ? -42.385 0.640 19.526 1.00 47.19 346 ASP A N 1
ATOM 2795 C CA . ASP A 1 346 ? -41.410 1.204 18.603 1.00 47.19 346 ASP A CA 1
ATOM 2796 C C . ASP A 1 346 ? -41.010 2.611 19.064 1.00 47.19 346 ASP A C 1
ATOM 2798 O O . ASP A 1 346 ? -41.844 3.488 19.283 1.00 47.19 346 ASP A O 1
ATOM 2802 N N . PHE A 1 347 ? -39.708 2.803 19.253 1.00 61.03 347 PHE A N 1
ATOM 2803 C CA . PHE A 1 347 ? -39.127 4.078 19.645 1.00 61.03 347 PHE A CA 1
ATOM 2804 C C . PHE A 1 347 ? -39.246 5.060 18.472 1.00 61.03 347 PHE A C 1
ATOM 2806 O O . PHE A 1 347 ? -38.465 5.000 17.516 1.00 61.03 347 PHE A O 1
ATOM 2813 N N . ASP A 1 348 ? -40.247 5.938 18.534 1.00 62.16 348 ASP A N 1
ATOM 2814 C CA . ASP A 1 348 ? -40.480 6.983 17.544 1.00 62.16 348 ASP A CA 1
ATOM 2815 C C . ASP A 1 348 ? -39.509 8.151 17.766 1.00 62.16 348 ASP A C 1
ATOM 2817 O O . ASP A 1 348 ? -39.620 8.947 18.700 1.00 62.16 348 ASP A O 1
ATOM 2821 N N . TRP A 1 349 ? -38.514 8.246 16.887 1.00 65.25 349 TRP A N 1
ATOM 2822 C CA . TRP A 1 349 ? -37.521 9.320 16.907 1.00 65.25 349 TRP A CA 1
ATOM 2823 C C . TRP A 1 349 ? -38.133 10.701 16.652 1.00 65.25 349 TRP A C 1
ATOM 2825 O O . TRP A 1 349 ? -37.476 11.703 16.937 1.00 65.25 349 TRP A O 1
ATOM 2835 N N . THR A 1 350 ? -39.354 10.778 16.111 1.00 58.31 350 THR A N 1
ATOM 2836 C CA . THR A 1 350 ? -39.998 12.061 15.822 1.00 58.31 350 THR A CA 1
ATOM 2837 C C . THR A 1 350 ? -40.513 12.746 17.088 1.00 58.31 350 THR A C 1
ATOM 2839 O O . THR A 1 350 ? -40.400 13.965 17.182 1.00 58.31 350 THR A O 1
ATOM 2842 N N . SER A 1 351 ? -40.937 11.995 18.112 1.00 57.16 351 SER A N 1
ATOM 2843 C CA . SER A 1 351 ? -41.356 12.553 19.409 1.00 57.16 351 SER A CA 1
ATOM 2844 C C . SER A 1 351 ? -40.189 13.184 20.181 1.00 57.16 351 SER A C 1
ATOM 2846 O O . SER A 1 351 ? -40.353 14.205 20.838 1.00 57.16 351 SER A O 1
ATOM 2848 N N . TYR A 1 352 ? -38.968 12.652 20.036 1.00 56.41 352 TYR A N 1
ATOM 2849 C CA . TYR A 1 352 ? -37.781 13.184 20.724 1.00 56.41 352 TYR A CA 1
ATOM 2850 C C . TYR A 1 352 ? -37.298 14.539 20.167 1.00 56.41 352 TYR A C 1
ATOM 2852 O O . TYR A 1 352 ? -36.465 15.198 20.783 1.00 56.41 352 TYR A O 1
ATOM 2860 N N . LEU A 1 353 ? -37.791 14.957 18.997 1.00 56.34 353 LEU A N 1
ATOM 2861 C CA . LEU A 1 353 ? -37.464 16.260 18.409 1.00 56.34 353 LEU A CA 1
ATOM 2862 C C . LEU A 1 353 ? -38.461 17.363 18.777 1.00 56.34 353 LEU A C 1
ATOM 2864 O O . LEU A 1 353 ? -38.163 18.527 18.521 1.00 56.34 353 LEU A O 1
ATOM 2868 N N . VAL A 1 354 ? -39.618 17.019 19.349 1.00 55.03 354 VAL A N 1
ATOM 2869 C CA . VAL A 1 354 ? -40.688 17.987 19.630 1.00 55.03 354 VAL A CA 1
ATOM 2870 C C . VAL A 1 354 ? -40.669 18.461 21.091 1.00 55.03 354 VAL A C 1
ATOM 2872 O O . VAL A 1 354 ? -40.966 19.625 21.332 1.00 55.03 354 VAL A O 1
ATOM 2875 N N . ASP A 1 355 ? -40.188 17.647 22.038 1.00 45.56 355 ASP A N 1
ATOM 2876 C CA . ASP A 1 355 ? -40.375 17.911 23.480 1.00 45.56 355 ASP A CA 1
ATOM 2877 C C . ASP A 1 355 ? -39.130 18.407 24.247 1.00 45.56 355 ASP A C 1
ATOM 2879 O O . ASP A 1 355 ? -39.013 18.218 25.458 1.00 45.56 355 ASP A O 1
ATOM 2883 N N . THR A 1 356 ? -38.172 19.068 23.592 1.00 51.72 356 THR A N 1
ATOM 2884 C CA . THR A 1 356 ? -37.128 19.818 24.320 1.00 51.72 356 THR A CA 1
ATOM 2885 C C . THR A 1 356 ? -37.417 21.313 24.264 1.00 51.72 356 THR A C 1
ATOM 2887 O O . THR A 1 356 ? -36.975 21.996 23.342 1.00 51.72 356 THR A O 1
ATOM 2890 N N . GLU A 1 357 ? -38.126 21.815 25.278 1.00 51.62 357 GLU A N 1
ATOM 2891 C CA . GLU A 1 357 ? -38.483 23.233 25.483 1.00 51.62 357 GLU A CA 1
ATOM 2892 C C . GLU A 1 357 ? -37.281 24.177 25.747 1.00 51.62 357 GLU A C 1
ATOM 2894 O O . GLU A 1 357 ? -37.474 25.375 25.911 1.00 51.62 357 GLU A O 1
ATOM 2899 N N . ASP A 1 358 ? -36.029 23.700 25.707 1.00 47.72 358 ASP A N 1
ATOM 2900 C CA . ASP A 1 358 ? -34.827 24.505 26.017 1.00 47.72 358 ASP A CA 1
ATOM 2901 C C . ASP A 1 358 ? -34.007 24.958 24.786 1.00 47.72 358 ASP A C 1
ATOM 2903 O O . ASP A 1 358 ? -32.830 25.327 24.885 1.00 47.72 358 ASP A O 1
ATOM 2907 N N . HIS A 1 359 ? -34.600 24.964 23.591 1.00 47.28 359 HIS A N 1
ATOM 2908 C CA . HIS A 1 359 ? -33.972 25.544 22.401 1.00 47.28 359 HIS A CA 1
ATOM 2909 C C . HIS A 1 359 ? -34.777 26.754 21.910 1.00 47.28 359 HIS A C 1
ATOM 2911 O O . HIS A 1 359 ? -35.925 26.575 21.510 1.00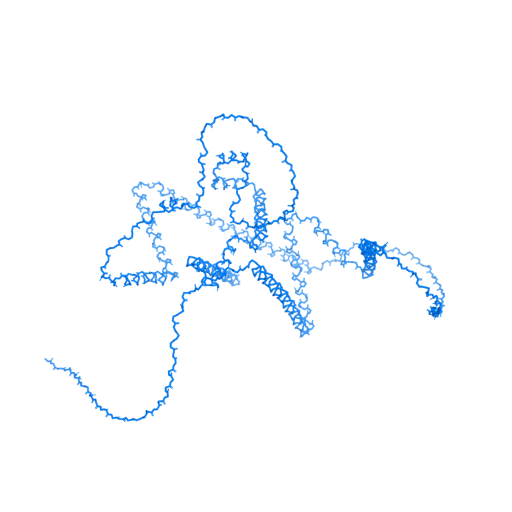 47.28 359 HIS A O 1
ATOM 2917 N N . PRO A 1 360 ? -34.216 27.986 21.913 1.00 44.41 360 PRO A N 1
ATOM 2918 C CA . PRO A 1 360 ? -34.943 29.156 21.437 1.00 44.41 360 PRO A CA 1
ATOM 2919 C C . PRO A 1 360 ? -35.344 28.936 19.977 1.00 44.41 360 PRO A C 1
ATOM 2921 O O . PRO A 1 360 ? -34.494 28.766 19.099 1.00 44.41 360 PRO A O 1
ATOM 2924 N N . LEU A 1 361 ? -36.660 28.896 19.762 1.00 41.94 361 LEU A N 1
ATOM 2925 C CA . LEU A 1 361 ? -37.321 28.738 18.476 1.00 41.94 361 LEU A CA 1
ATOM 2926 C C . LEU A 1 361 ? -36.706 29.712 17.467 1.00 41.94 361 LEU A C 1
ATOM 2928 O O . LEU A 1 361 ? -36.828 30.930 17.598 1.00 41.94 361 LEU A O 1
ATOM 2932 N N . MET A 1 362 ? -36.046 29.172 16.442 1.00 39.47 362 MET A N 1
ATOM 2933 C CA . MET A 1 362 ? -35.777 29.943 15.237 1.00 39.47 362 MET A CA 1
ATOM 2934 C C . MET A 1 362 ? -37.125 30.318 14.628 1.00 39.47 362 MET A C 1
ATOM 2936 O O . MET A 1 362 ? -37.825 29.466 14.082 1.00 39.47 362 MET A O 1
ATOM 2940 N N . SER A 1 363 ? -37.480 31.596 14.742 1.00 38.38 363 SER A N 1
ATOM 2941 C CA . SER A 1 363 ? -38.635 32.181 14.076 1.00 38.38 363 SER A CA 1
ATOM 2942 C C . SER A 1 363 ? -38.623 31.830 12.582 1.00 38.38 363 SER A C 1
ATOM 2944 O O . SER A 1 363 ? -37.585 31.992 11.928 1.00 38.38 363 SER A O 1
ATOM 2946 N N . PRO A 1 364 ? -39.749 31.382 12.004 1.00 44.56 364 PRO A N 1
ATOM 2947 C CA . PRO A 1 364 ? -39.854 31.204 10.567 1.00 44.56 364 PRO A CA 1
ATOM 2948 C C . PRO A 1 364 ? -39.848 32.583 9.898 1.00 44.56 364 PRO A C 1
ATOM 2950 O O . PRO A 1 364 ? -40.820 33.332 9.946 1.00 44.56 364 PRO A O 1
ATOM 2953 N N . ILE A 1 365 ? -38.721 32.935 9.279 1.00 40.69 365 ILE A N 1
ATOM 2954 C CA . ILE A 1 365 ? -38.618 34.105 8.407 1.00 40.69 365 ILE A CA 1
ATOM 2955 C C . ILE A 1 365 ? -39.400 33.797 7.130 1.00 40.69 365 ILE A C 1
ATOM 2957 O O . ILE A 1 365 ? -38.947 33.033 6.279 1.00 40.69 365 ILE A O 1
ATOM 2961 N N . GLY A 1 366 ? -40.565 34.425 6.998 1.00 38.19 366 GLY A N 1
ATOM 2962 C CA . GLY A 1 366 ? -41.281 34.520 5.735 1.00 38.19 366 GLY A CA 1
ATOM 2963 C C . GLY A 1 366 ? -42.686 35.091 5.882 1.00 38.19 366 GLY A C 1
ATOM 2964 O O . GLY A 1 366 ? -43.619 34.310 5.991 1.00 38.19 366 GLY A O 1
ATOM 2965 N N . SER A 1 367 ? -42.833 36.425 5.861 1.00 33.28 367 SER A N 1
ATOM 2966 C CA . SER A 1 367 ? -43.841 37.171 5.068 1.00 33.28 367 SER A CA 1
ATOM 2967 C C . SER A 1 367 ? -43.972 38.648 5.510 1.00 33.28 367 SER A C 1
ATOM 2969 O O . SER A 1 367 ? -43.925 38.947 6.699 1.00 33.28 367 SER A O 1
ATOM 2971 N N . SER A 1 368 ? -44.223 39.531 4.530 1.00 32.28 368 SER A N 1
ATOM 2972 C CA . SER A 1 368 ? -44.575 40.976 4.576 1.00 32.28 368 SER A CA 1
ATOM 2973 C C . SER A 1 368 ? -43.446 41.960 4.963 1.00 32.28 368 SER A C 1
ATOM 2975 O O . SER A 1 368 ? -42.812 41.804 5.995 1.00 32.28 368 SER A O 1
ATOM 2977 N N . VAL A 1 369 ? -42.936 42.822 4.065 1.00 35.78 369 VAL A N 1
ATOM 2978 C CA . VAL A 1 369 ? -43.497 44.046 3.424 1.00 35.78 369 VAL A CA 1
ATOM 2979 C C . VAL A 1 369 ? -43.490 45.268 4.365 1.00 35.78 369 VAL A C 1
ATOM 2981 O O . VAL A 1 369 ? -44.210 45.259 5.349 1.00 35.78 369 VAL A O 1
ATOM 2984 N N . GLN A 1 370 ? -42.736 46.313 3.950 1.00 34.72 370 GLN A N 1
ATOM 2985 C CA . GLN A 1 370 ? -42.718 47.729 4.416 1.00 34.72 370 GLN A CA 1
ATOM 2986 C C . GLN A 1 370 ? -42.244 47.949 5.877 1.00 34.72 370 GLN A C 1
ATOM 2988 O O . GLN A 1 370 ? -42.576 47.178 6.755 1.00 34.72 370 GLN A O 1
ATOM 2993 N N . THR A 1 371 ? -41.401 48.914 6.268 1.00 33.78 371 THR A N 1
ATOM 2994 C CA . THR A 1 371 ? -41.062 50.271 5.793 1.00 33.78 371 THR A CA 1
ATOM 2995 C C . THR A 1 371 ? -39.728 50.696 6.459 1.00 33.78 371 THR A C 1
ATOM 2997 O O . THR A 1 371 ? -39.380 50.187 7.520 1.00 33.78 371 THR A O 1
ATOM 3000 N N . GLN A 1 372 ? -38.971 51.605 5.835 1.00 36.28 372 GLN A N 1
ATOM 3001 C CA . GLN A 1 372 ? -37.778 52.286 6.389 1.00 36.28 372 GLN A CA 1
ATOM 3002 C C . GLN A 1 372 ? -38.139 53.322 7.509 1.00 36.28 372 GLN A C 1
ATOM 3004 O O . GLN A 1 372 ? -39.318 53.419 7.840 1.00 36.28 372 GLN A O 1
ATOM 3009 N N . PRO A 1 373 ? -37.250 54.260 7.930 1.00 52.94 373 PRO A N 1
ATOM 3010 C CA . PRO A 1 373 ? -35.968 54.137 8.668 1.00 52.94 373 PRO A CA 1
ATOM 3011 C C . PRO A 1 373 ? -35.888 55.135 9.862 1.00 52.94 373 PRO A C 1
ATOM 3013 O O . PRO A 1 373 ? -36.524 56.175 9.785 1.00 52.94 373 PRO A O 1
ATOM 3016 N N . VAL A 1 374 ? -35.043 54.942 10.891 1.00 33.94 374 VAL A N 1
ATOM 3017 C CA . VAL A 1 374 ? -34.493 56.079 11.684 1.00 33.94 374 VAL A CA 1
ATOM 3018 C C . VAL A 1 374 ? -33.119 55.732 12.276 1.00 33.94 374 VAL A C 1
ATOM 3020 O O . VAL A 1 374 ? -32.900 54.636 12.790 1.00 33.94 374 VAL A O 1
ATOM 3023 N N . ASP A 1 375 ? -32.224 56.709 12.166 1.00 35.16 375 ASP A N 1
ATOM 3024 C CA . ASP A 1 375 ? -30.855 56.830 12.665 1.00 35.16 375 ASP A CA 1
ATOM 3025 C C . ASP A 1 375 ? -30.676 56.643 14.183 1.00 35.16 375 ASP A C 1
ATOM 3027 O O . ASP A 1 375 ? -31.561 56.993 14.958 1.00 35.16 375 ASP A O 1
ATOM 3031 N N . GLN A 1 376 ? -29.469 56.237 14.613 1.00 37.78 376 GLN A N 1
ATOM 3032 C CA . GLN A 1 376 ? -28.728 56.959 15.662 1.00 37.78 376 GLN A CA 1
ATOM 3033 C C . GLN A 1 376 ? -27.257 56.519 15.794 1.00 37.78 376 GLN A C 1
ATOM 3035 O O . GLN A 1 376 ? -26.896 55.344 15.754 1.00 37.78 376 GLN A O 1
ATOM 3040 N N . SER A 1 377 ? -26.425 57.547 15.935 1.00 32.78 377 SER A N 1
ATOM 3041 C CA . SER A 1 377 ? -24.966 57.598 16.018 1.00 32.78 377 SER A CA 1
ATOM 3042 C C . SER A 1 377 ? -24.406 57.343 17.429 1.00 32.78 377 SER A C 1
ATOM 3044 O O . SER A 1 377 ? -25.107 57.532 18.416 1.00 32.78 377 SER A O 1
ATOM 3046 N N . GLY A 1 378 ? -23.090 57.080 17.511 1.00 30.48 378 GLY A N 1
ATOM 3047 C CA . GLY A 1 378 ? -22.233 57.333 18.693 1.00 30.48 378 GLY A CA 1
ATOM 3048 C C . GLY A 1 378 ? -21.673 56.059 19.345 1.00 30.48 378 GLY A C 1
ATOM 3049 O O . GLY A 1 378 ? -22.424 55.278 19.903 1.00 30.48 378 GLY A O 1
ATOM 3050 N N . SER A 1 379 ? -20.412 55.652 19.156 1.00 32.16 379 SER A N 1
ATOM 3051 C CA . SER A 1 379 ? -19.107 56.196 19.600 1.00 32.16 379 SER A CA 1
ATOM 3052 C C . SER A 1 379 ? -18.509 55.407 20.782 1.00 32.16 379 SER A C 1
ATOM 3054 O O . SER A 1 379 ? -19.136 55.286 21.823 1.00 32.16 379 SER A O 1
ATOM 3056 N N . HIS A 1 380 ? -17.254 54.974 20.595 1.00 33.16 380 HIS A N 1
ATOM 3057 C CA . HIS A 1 380 ? -16.215 54.635 21.585 1.00 33.16 380 HIS A CA 1
ATOM 3058 C C . HIS A 1 380 ? -16.457 53.532 22.637 1.00 33.16 380 HIS A C 1
ATOM 3060 O O . HIS A 1 380 ? -17.100 53.754 23.647 1.00 33.16 380 HIS A O 1
ATOM 3066 N N . GLN A 1 381 ? -15.699 52.430 22.534 1.00 32.88 381 GLN A N 1
ATOM 3067 C CA . GLN A 1 381 ? -14.475 52.251 23.336 1.00 32.88 381 GLN A CA 1
ATOM 3068 C C . GLN A 1 381 ? -13.668 51.024 22.883 1.00 32.88 381 GLN A C 1
ATOM 3070 O O . GLN A 1 381 ? -14.191 49.941 22.634 1.00 32.88 381 GLN A O 1
ATOM 3075 N N . LYS A 1 382 ? -12.355 51.239 22.754 1.00 40.03 382 LYS A N 1
ATOM 3076 C CA . LYS A 1 382 ? -11.332 50.198 22.660 1.00 40.03 382 LYS A CA 1
ATOM 3077 C C . LYS A 1 382 ? -11.280 49.485 24.008 1.00 40.03 382 LYS A C 1
ATOM 3079 O O . LYS A 1 382 ? -11.069 50.170 24.994 1.00 40.03 382 LYS A O 1
ATOM 3084 N N . ASP A 1 383 ? -11.332 48.156 24.020 1.00 31.83 383 ASP A N 1
ATOM 3085 C CA . ASP A 1 383 ? -10.374 47.385 24.810 1.00 31.83 383 ASP A CA 1
ATOM 3086 C C . ASP A 1 383 ? -10.309 45.909 24.394 1.00 31.83 383 ASP A C 1
ATOM 3088 O O . ASP A 1 383 ? -11.288 45.171 24.362 1.00 31.83 383 ASP A O 1
ATOM 3092 N N . LYS A 1 384 ? -9.084 45.523 24.026 1.00 45.03 384 LYS A N 1
ATOM 3093 C CA . LYS A 1 384 ? -8.446 44.212 24.194 1.00 45.03 384 LYS A CA 1
ATOM 3094 C C . LYS A 1 384 ? -9.384 42.994 24.262 1.00 45.03 384 LYS A C 1
ATOM 3096 O O . LYS A 1 384 ? -9.714 42.516 25.343 1.00 45.03 384 LYS A O 1
ATOM 3101 N N . GLN A 1 385 ? -9.632 42.360 23.115 1.00 33.56 385 GLN A N 1
ATOM 3102 C CA . GLN A 1 385 ? -9.922 40.925 23.090 1.00 33.56 385 GLN A CA 1
ATOM 3103 C C . GLN A 1 385 ? -8.855 40.167 22.310 1.00 33.56 385 GLN A C 1
ATOM 3105 O O . GLN A 1 385 ? -8.700 40.278 21.094 1.00 33.56 385 GLN A O 1
ATOM 3110 N N . ALA A 1 386 ? -8.093 39.401 23.086 1.00 34.50 386 ALA A N 1
ATOM 3111 C CA . ALA A 1 386 ? -7.179 38.382 22.632 1.00 34.50 386 ALA A CA 1
ATOM 3112 C C . ALA A 1 386 ? -7.912 37.377 21.736 1.00 34.50 386 ALA A C 1
ATOM 3114 O O . ALA A 1 386 ? -8.976 36.857 22.074 1.00 34.50 386 ALA A O 1
ATOM 3115 N N . VAL A 1 387 ? -7.287 37.088 20.598 1.00 37.88 387 VAL A N 1
ATOM 3116 C CA . VAL A 1 387 ? -7.667 36.042 19.655 1.00 37.88 387 VAL A CA 1
ATOM 3117 C C . VAL A 1 387 ? -7.596 34.690 20.369 1.00 37.88 387 VAL A C 1
ATOM 3119 O O . VAL A 1 387 ? -6.546 34.052 20.443 1.00 37.88 387 VAL A O 1
ATOM 3122 N N . SER A 1 388 ? -8.727 34.246 20.909 1.00 35.59 388 SER A N 1
ATOM 3123 C CA . SER A 1 388 ? -8.917 32.870 21.345 1.00 35.59 388 SER A CA 1
ATOM 3124 C C . SER A 1 388 ? -9.273 32.025 20.120 1.00 35.59 388 SER A C 1
ATOM 3126 O O . SER A 1 388 ? -10.415 31.937 19.679 1.00 35.59 388 SER A O 1
ATOM 3128 N N . HIS A 1 389 ? -8.265 31.364 19.547 1.00 36.09 389 HIS A N 1
ATOM 3129 C CA . HIS A 1 389 ? -8.475 30.228 18.651 1.00 36.09 389 HIS A CA 1
ATOM 3130 C C . HIS A 1 389 ? -8.981 29.024 19.464 1.00 36.09 389 HIS A C 1
ATOM 3132 O O . HIS A 1 389 ? -8.284 28.025 19.650 1.00 36.09 389 HIS A O 1
ATOM 3138 N N . ALA A 1 390 ? -10.219 29.115 19.951 1.00 35.97 390 ALA A N 1
ATOM 3139 C CA . ALA A 1 390 ? -10.978 27.956 20.376 1.00 35.97 390 ALA A CA 1
ATOM 3140 C C . ALA A 1 390 ? -11.306 27.144 19.121 1.00 35.97 390 ALA A C 1
ATOM 3142 O O . ALA A 1 390 ? -12.018 27.581 18.216 1.00 35.97 390 ALA A O 1
ATOM 3143 N N . THR A 1 391 ? -10.718 25.954 19.049 1.00 44.19 391 THR A N 1
ATOM 3144 C CA . THR A 1 391 ? -10.968 24.975 17.996 1.00 44.19 391 THR A CA 1
ATOM 3145 C C . THR A 1 391 ? -12.376 24.418 18.200 1.00 44.19 391 THR A C 1
ATOM 3147 O O . THR A 1 391 ? -12.559 23.356 18.790 1.00 44.19 391 THR A O 1
ATOM 3150 N N . SER A 1 392 ? -13.380 25.164 17.739 1.00 34.69 392 SER A N 1
ATOM 3151 C CA . SER A 1 392 ? -14.726 24.648 17.525 1.00 34.69 392 SER A CA 1
ATOM 3152 C C . SER A 1 392 ? -14.656 23.624 16.395 1.00 34.69 392 SER A C 1
ATOM 3154 O O . SER A 1 392 ? -14.538 23.953 15.216 1.00 34.69 392 SER A O 1
ATOM 3156 N N . LEU A 1 393 ? -14.687 22.353 16.781 1.00 44.50 393 LEU A N 1
ATOM 3157 C CA . LEU A 1 393 ? -14.928 21.205 15.909 1.00 44.50 393 LEU A CA 1
ATOM 3158 C C . LEU A 1 393 ? -16.445 20.932 15.824 1.00 44.50 393 LEU A C 1
ATOM 3160 O O . LEU A 1 393 ? -16.876 19.783 15.772 1.00 44.50 393 LEU A O 1
ATOM 3164 N N . ALA A 1 394 ? -17.243 22.003 15.819 1.00 40.66 394 ALA A N 1
ATOM 3165 C CA . ALA A 1 394 ? -18.667 22.024 15.515 1.00 40.66 394 ALA A CA 1
ATOM 3166 C C . ALA A 1 394 ? -18.884 23.055 14.394 1.00 40.66 394 ALA A C 1
ATOM 3168 O O . ALA A 1 394 ? -18.328 24.150 14.432 1.00 40.66 394 ALA A O 1
ATOM 3169 N N . GLY A 1 395 ? -19.593 22.639 13.342 1.00 40.34 395 GLY A N 1
ATOM 3170 C CA . GLY A 1 395 ? -19.573 23.228 12.002 1.00 40.34 395 GLY A CA 1
ATOM 3171 C C . GLY A 1 395 ? -19.585 24.756 11.943 1.00 40.34 395 GLY A C 1
ATOM 3172 O O . GLY A 1 395 ? -20.578 25.392 12.284 1.00 40.34 395 GLY A O 1
ATOM 3173 N N . SER A 1 396 ? -18.504 25.334 11.412 1.00 31.77 396 SER A N 1
ATOM 3174 C CA . SER A 1 396 ? -18.524 26.716 10.954 1.00 31.77 396 SER A CA 1
ATOM 3175 C C . SER A 1 396 ? -19.324 26.803 9.654 1.00 31.77 396 SER A C 1
ATOM 3177 O O . SER A 1 396 ? -18.896 26.366 8.581 1.00 31.77 396 SER A O 1
ATOM 3179 N N . TYR A 1 397 ? -20.515 27.383 9.764 1.00 43.06 397 TYR A N 1
ATOM 3180 C CA . TYR A 1 397 ? -21.175 28.051 8.655 1.00 43.06 397 TYR A CA 1
ATOM 3181 C C . TYR A 1 397 ? -20.274 29.212 8.222 1.00 43.06 397 TYR A C 1
ATOM 3183 O O . TYR A 1 397 ? -20.275 30.286 8.817 1.00 43.06 397 TYR A O 1
ATOM 3191 N N . LEU A 1 398 ? -19.438 28.971 7.210 1.00 40.84 398 LEU A N 1
ATOM 3192 C CA . LEU A 1 398 ? -18.869 30.062 6.427 1.00 40.84 398 LEU A CA 1
ATOM 3193 C C . LEU A 1 398 ? -20.026 30.846 5.790 1.00 40.84 398 LEU A C 1
ATOM 3195 O O . LEU A 1 398 ? -20.959 30.201 5.303 1.00 40.84 398 LEU A O 1
ATOM 3199 N N . PRO A 1 399 ? -19.950 32.186 5.706 1.00 42.34 399 PRO A N 1
ATOM 3200 C CA . PRO A 1 399 ? -20.894 32.952 4.906 1.00 42.34 399 PRO A CA 1
ATOM 3201 C C . PRO A 1 399 ? -20.887 32.392 3.481 1.00 42.34 399 PRO A C 1
ATOM 3203 O O . PRO A 1 399 ? -19.843 32.319 2.818 1.00 42.34 399 PRO A O 1
ATOM 3206 N N . GLU A 1 400 ? -22.050 31.915 3.037 1.00 45.66 400 GLU A N 1
ATOM 3207 C CA . GLU A 1 400 ? -22.254 31.470 1.670 1.00 45.66 400 GLU A CA 1
ATOM 3208 C C . GLU A 1 400 ? -21.875 32.618 0.739 1.00 45.66 400 GLU A C 1
ATOM 3210 O O . GLU A 1 400 ? -22.548 33.637 0.670 1.00 45.66 400 GLU A O 1
ATOM 3215 N N . HIS A 1 401 ? -20.794 32.455 -0.020 1.00 38.94 401 HIS A N 1
ATOM 3216 C CA . HIS A 1 401 ? -20.653 33.192 -1.265 1.00 38.94 401 HIS A CA 1
ATOM 3217 C C . HIS A 1 401 ? -21.692 32.621 -2.246 1.00 38.94 401 HIS A C 1
ATOM 3219 O O . HIS A 1 401 ? -21.484 31.500 -2.735 1.00 38.94 401 HIS A O 1
ATOM 3225 N N . PRO A 1 402 ? -22.750 33.363 -2.628 1.00 46.59 402 PRO A N 1
ATOM 3226 C CA . PRO A 1 402 ? -23.820 32.842 -3.486 1.00 46.59 402 PRO A CA 1
ATOM 3227 C C . PRO A 1 402 ? -23.367 32.521 -4.925 1.00 46.59 402 PRO A C 1
ATOM 3229 O O . PRO A 1 402 ? -24.117 31.960 -5.712 1.00 46.59 402 PRO A O 1
ATOM 3232 N N . LYS A 1 403 ? -22.108 32.790 -5.298 1.00 49.94 403 LYS A N 1
ATOM 3233 C CA . LYS A 1 403 ? -21.602 32.598 -6.672 1.00 49.94 403 LYS A CA 1
ATOM 3234 C C . LYS A 1 403 ? -21.089 31.182 -7.001 1.00 49.94 403 LYS A C 1
ATOM 3236 O O . LYS A 1 403 ? -20.622 30.951 -8.116 1.00 49.94 403 LYS A O 1
ATOM 3241 N N . LYS A 1 404 ? -21.106 30.217 -6.067 1.00 49.75 404 LYS A N 1
ATOM 3242 C CA . LYS A 1 404 ? -20.556 28.852 -6.297 1.00 49.75 404 LYS A CA 1
ATOM 3243 C C . LYS A 1 404 ? -21.595 27.734 -6.418 1.00 49.75 404 LYS A C 1
ATOM 3245 O O . LYS A 1 404 ? -21.236 26.640 -6.864 1.00 49.75 404 LYS A O 1
ATOM 3250 N N . THR A 1 405 ? -22.846 27.971 -6.045 1.00 49.78 405 THR A N 1
ATOM 3251 C CA . THR A 1 405 ? -23.904 26.946 -6.034 1.00 49.78 405 THR A CA 1
ATOM 3252 C C . THR A 1 405 ? -24.480 26.679 -7.427 1.00 49.78 405 THR A C 1
ATOM 3254 O O . THR A 1 405 ? -24.812 25.535 -7.737 1.00 49.78 405 THR A O 1
ATOM 3257 N N . GLU A 1 406 ? -24.464 27.663 -8.326 1.00 50.12 406 GLU A N 1
ATOM 3258 C CA . GLU A 1 406 ? -25.032 27.521 -9.674 1.00 50.12 406 GLU A CA 1
ATOM 3259 C C . GLU A 1 406 ? -24.201 26.600 -10.592 1.00 50.12 406 GLU A C 1
ATOM 3261 O O . GLU A 1 406 ? -24.733 25.744 -11.298 1.00 50.12 406 GLU A O 1
ATOM 3266 N N . LYS A 1 407 ? -22.863 26.631 -10.484 1.00 53.97 407 LYS A N 1
ATOM 3267 C CA . LYS A 1 407 ? -21.969 25.739 -11.257 1.00 53.97 407 LYS A CA 1
ATOM 3268 C C . LYS A 1 407 ? -22.020 24.264 -10.834 1.00 53.97 407 LYS A C 1
ATOM 3270 O O . LYS A 1 407 ? -21.437 23.419 -11.518 1.00 53.97 407 LYS A O 1
ATOM 3275 N N . ARG A 1 408 ? -22.655 23.923 -9.705 1.00 54.28 408 ARG A N 1
ATOM 3276 C CA . ARG A 1 408 ? -22.755 22.529 -9.235 1.00 54.28 408 ARG A CA 1
ATOM 3277 C C . ARG A 1 408 ? -23.940 21.774 -9.836 1.00 54.28 408 ARG A C 1
ATOM 3279 O O . ARG A 1 408 ? -23.810 20.565 -10.000 1.00 54.28 408 ARG A O 1
ATOM 3286 N N . LYS A 1 409 ? -25.024 22.458 -10.221 1.00 56.34 409 LYS A N 1
ATOM 3287 C CA . LYS A 1 409 ? -26.240 21.813 -10.750 1.00 56.34 409 LYS A CA 1
ATOM 3288 C C . LYS A 1 409 ? -26.070 21.244 -12.172 1.00 56.34 409 LYS A C 1
ATOM 3290 O O . LYS A 1 409 ? -26.685 20.236 -12.486 1.00 56.34 409 LYS A O 1
ATOM 3295 N N . ASN A 1 410 ? -25.137 21.775 -12.973 1.00 58.66 410 ASN A N 1
ATOM 3296 C CA . ASN A 1 410 ? -24.898 21.331 -14.363 1.00 58.66 410 ASN A CA 1
ATOM 3297 C C . ASN A 1 410 ? -23.716 20.359 -14.545 1.00 58.66 410 ASN A C 1
ATOM 3299 O O . ASN A 1 410 ? -23.267 20.110 -15.668 1.00 58.66 410 ASN A O 1
ATOM 3303 N N . ARG A 1 411 ? -23.154 19.798 -13.466 1.00 66.50 411 ARG A N 1
ATOM 3304 C CA . ARG A 1 411 ? -22.093 18.791 -13.604 1.00 66.50 411 ARG A CA 1
ATOM 3305 C C . ARG A 1 411 ? -22.709 17.440 -13.940 1.00 66.50 411 ARG A C 1
ATOM 3307 O O . ARG A 1 411 ? -23.246 16.778 -13.058 1.00 66.50 411 ARG A O 1
ATOM 3314 N N . LYS A 1 412 ? -22.561 17.014 -15.201 1.00 72.50 412 LYS A N 1
ATOM 3315 C CA . LYS A 1 412 ? -22.842 15.630 -15.612 1.00 72.50 412 LYS A CA 1
ATOM 3316 C C . LYS A 1 412 ? -22.190 14.662 -14.608 1.00 72.50 412 LYS A C 1
ATOM 3318 O O . LYS A 1 412 ? -21.025 14.878 -14.245 1.00 72.50 412 LYS A O 1
ATOM 3323 N N . PRO A 1 413 ? -22.913 13.631 -14.137 1.00 74.06 413 PRO A N 1
ATOM 3324 C CA . PRO A 1 413 ? -22.364 12.667 -13.198 1.00 74.06 413 PRO A CA 1
ATOM 3325 C C . PRO A 1 413 ? -21.119 12.019 -13.802 1.00 74.06 413 PRO A C 1
ATOM 3327 O O . PRO A 1 413 ? -21.076 11.676 -14.981 1.00 74.06 413 PRO A O 1
ATOM 3330 N N . TYR A 1 414 ? -20.081 11.881 -12.984 1.00 76.31 414 TYR A N 1
ATOM 3331 C CA . TYR A 1 414 ? -18.835 11.245 -13.389 1.00 76.31 414 TYR A CA 1
ATOM 3332 C C . TYR A 1 414 ? -19.104 9.787 -13.799 1.00 76.31 414 TYR A C 1
ATOM 3334 O O . TYR A 1 414 ? -19.358 8.931 -12.951 1.00 76.31 414 TYR A O 1
ATOM 3342 N N . SER A 1 415 ? -19.046 9.502 -15.100 1.00 84.75 415 SER A N 1
ATOM 3343 C CA . SER A 1 415 ? -19.235 8.163 -15.660 1.00 84.75 415 SER A CA 1
ATOM 3344 C C . SER A 1 415 ? -17.879 7.476 -15.837 1.00 84.75 415 SER A C 1
ATOM 3346 O O . SER A 1 415 ? -17.071 7.843 -16.692 1.00 84.75 415 SER A O 1
ATOM 3348 N N . TRP A 1 416 ? -17.604 6.451 -15.023 1.00 84.25 416 TRP A N 1
ATOM 3349 C CA . TRP A 1 416 ? -16.367 5.668 -15.135 1.00 84.25 416 TRP A CA 1
ATOM 3350 C C . TRP A 1 416 ? -16.155 5.030 -16.526 1.00 84.25 416 TRP A C 1
ATOM 3352 O O . TRP A 1 416 ? -15.012 5.019 -16.993 1.00 84.25 416 TRP A O 1
ATOM 3362 N N . PRO A 1 417 ? -17.194 4.524 -17.224 1.00 87.94 417 PRO A N 1
ATOM 3363 C CA . PRO A 1 417 ? -17.062 4.068 -18.609 1.00 87.94 417 PRO A CA 1
ATOM 3364 C C . PRO A 1 417 ? -16.537 5.141 -19.575 1.00 87.94 417 PRO A C 1
ATOM 3366 O O . PRO A 1 417 ? -15.627 4.860 -20.357 1.00 87.94 417 PRO A O 1
ATOM 3369 N N . GLU A 1 418 ? -17.044 6.373 -19.489 1.00 86.31 418 GLU A N 1
ATOM 3370 C CA . GLU A 1 418 ? -16.608 7.492 -20.340 1.00 86.31 418 GLU A CA 1
ATOM 3371 C C . GLU A 1 418 ? -15.173 7.919 -20.021 1.00 86.31 418 GLU A C 1
ATOM 3373 O O . GLU A 1 418 ? -14.344 8.086 -20.921 1.00 86.31 418 GLU A O 1
ATOM 3378 N N . GLU A 1 419 ? -14.846 8.014 -18.728 1.00 86.06 419 GLU A N 1
ATOM 3379 C CA . GLU A 1 419 ? -13.490 8.269 -18.243 1.00 86.06 419 GLU A CA 1
ATOM 3380 C C . GLU A 1 419 ? -12.513 7.247 -18.833 1.00 86.06 419 GLU A C 1
ATOM 3382 O O . GLU A 1 419 ? -11.463 7.618 -19.364 1.00 86.06 419 GLU A O 1
ATOM 3387 N N . LYS A 1 420 ? -12.876 5.958 -18.766 1.00 89.50 420 LYS A N 1
ATOM 3388 C CA . LYS A 1 420 ? -12.073 4.833 -19.246 1.00 89.50 420 LYS A CA 1
ATOM 3389 C C . LYS A 1 420 ? -11.849 4.905 -20.755 1.00 89.50 420 LYS A C 1
ATOM 3391 O O . LYS A 1 420 ? -10.698 4.809 -21.183 1.00 89.50 420 LYS A O 1
ATOM 3396 N N . ALA A 1 421 ? -12.903 5.143 -21.535 1.00 88.56 421 ALA A N 1
ATOM 3397 C CA . ALA A 1 421 ? -12.805 5.321 -22.983 1.00 88.56 421 ALA A CA 1
ATOM 3398 C C . ALA A 1 421 ? -11.877 6.494 -23.342 1.00 88.56 421 ALA A C 1
ATOM 3400 O O . ALA A 1 421 ? -11.029 6.377 -24.229 1.00 88.56 421 ALA A O 1
ATOM 3401 N N . LYS A 1 422 ? -11.948 7.596 -22.585 1.00 88.06 422 LYS A N 1
ATOM 3402 C CA . LYS A 1 422 ? -11.038 8.738 -22.736 1.00 88.06 422 LYS A CA 1
ATOM 3403 C C . LYS A 1 422 ? -9.583 8.364 -22.425 1.00 88.06 422 LYS A C 1
ATOM 3405 O O . LYS A 1 422 ? -8.691 8.787 -23.152 1.00 88.06 422 LYS A O 1
ATOM 3410 N N . ILE A 1 423 ? -9.315 7.547 -21.396 1.00 88.06 423 ILE A N 1
ATOM 3411 C CA . ILE A 1 423 ? -7.948 7.051 -21.109 1.00 88.06 423 ILE A CA 1
ATOM 3412 C C . ILE A 1 423 ? -7.452 6.137 -22.228 1.00 88.06 423 ILE A C 1
ATOM 3414 O O . ILE A 1 423 ? -6.271 6.154 -22.567 1.00 88.06 423 ILE A O 1
ATOM 3418 N N . GLU A 1 424 ? -8.324 5.296 -22.777 1.00 90.06 424 GLU A N 1
ATOM 3419 C CA . GLU A 1 424 ? -7.958 4.339 -23.819 1.00 90.06 424 GLU A CA 1
ATOM 3420 C C . GLU A 1 424 ? -7.577 5.048 -25.123 1.00 90.06 424 GLU A C 1
ATOM 3422 O O . GLU A 1 424 ? -6.541 4.694 -25.689 1.00 90.06 424 GLU A O 1
ATOM 3427 N N . ARG A 1 425 ? -8.309 6.108 -25.494 1.00 92.25 425 ARG A N 1
ATOM 3428 C CA . ARG A 1 425 ? -8.057 6.947 -26.681 1.00 92.25 425 ARG A CA 1
ATOM 3429 C C . ARG A 1 425 ? -6.846 7.891 -26.566 1.00 92.25 425 ARG A C 1
ATOM 3431 O O . ARG A 1 425 ? -6.372 8.374 -27.584 1.00 92.25 425 ARG A O 1
ATOM 3438 N N . MET A 1 426 ? -6.331 8.162 -25.361 1.00 93.06 426 MET A N 1
ATOM 3439 C CA . MET A 1 426 ? -5.148 9.024 -25.172 1.00 93.06 426 MET A CA 1
ATOM 3440 C C . MET A 1 426 ? -3.879 8.429 -25.799 1.00 93.06 426 MET A C 1
ATOM 3442 O O . MET A 1 426 ? -3.688 7.211 -25.805 1.00 93.06 426 MET A O 1
ATOM 3446 N N . THR A 1 427 ? -2.945 9.284 -26.219 1.00 94.62 427 THR A N 1
ATOM 3447 C CA . THR A 1 427 ? -1.621 8.831 -26.674 1.00 94.62 427 THR A CA 1
ATOM 3448 C C . THR A 1 427 ? -0.802 8.246 -25.510 1.00 94.62 427 THR A C 1
ATOM 3450 O O . THR A 1 427 ? -1.052 8.566 -24.339 1.00 94.62 427 THR A O 1
ATOM 3453 N N . PRO A 1 428 ? 0.205 7.387 -25.768 1.00 91.19 428 PRO A N 1
ATOM 3454 C CA . PRO A 1 428 ? 1.059 6.838 -24.712 1.00 91.19 428 PRO A CA 1
ATOM 3455 C C . PRO A 1 428 ? 1.724 7.912 -23.838 1.00 91.19 428 PRO A C 1
ATOM 3457 O O . PRO A 1 428 ? 1.868 7.721 -22.628 1.00 91.19 428 PRO A O 1
ATOM 3460 N N . GLU A 1 429 ? 2.099 9.049 -24.423 1.00 88.19 429 GLU A N 1
ATOM 3461 C CA . GLU A 1 429 ? 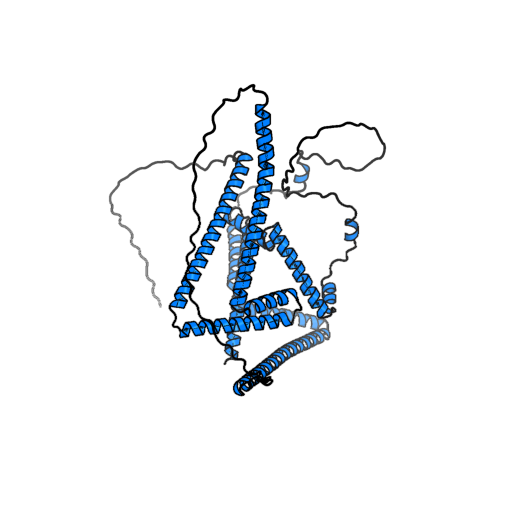2.698 10.181 -23.710 1.00 88.19 429 GLU A CA 1
ATOM 3462 C C . GLU A 1 429 ? 1.693 10.885 -22.798 1.00 88.19 429 GLU A C 1
ATOM 3464 O O . GLU A 1 429 ? 1.978 11.102 -21.620 1.00 88.19 429 GLU A O 1
ATOM 3469 N N . GLN A 1 430 ? 0.471 11.122 -23.280 1.00 90.25 430 GLN A N 1
ATOM 3470 C CA . GLN A 1 430 ? -0.613 11.675 -22.466 1.00 90.25 430 GLN A CA 1
ATOM 3471 C C . GLN A 1 430 ? -0.988 10.742 -21.307 1.00 90.25 430 GLN A C 1
ATOM 3473 O O . GLN A 1 430 ? -1.175 11.199 -20.176 1.00 90.25 430 GLN A O 1
ATOM 3478 N N . LYS A 1 431 ? -1.020 9.419 -21.533 1.00 90.81 431 LYS A N 1
ATOM 3479 C CA . LYS A 1 431 ? -1.234 8.433 -20.455 1.00 90.81 431 LYS A CA 1
ATOM 3480 C C . LYS A 1 431 ? -0.121 8.498 -19.405 1.00 90.81 431 LYS A C 1
ATOM 3482 O O . LYS A 1 431 ? -0.407 8.404 -18.208 1.00 90.81 431 LYS A O 1
ATOM 3487 N N . LYS A 1 432 ? 1.140 8.671 -19.824 1.00 89.94 432 LYS A N 1
ATOM 3488 C CA . LYS A 1 432 ? 2.280 8.856 -18.907 1.00 89.94 432 LYS A CA 1
ATOM 3489 C C . LYS A 1 432 ? 2.136 10.147 -18.104 1.00 89.94 432 LYS A C 1
ATOM 3491 O O . LYS A 1 432 ? 2.212 10.081 -16.878 1.00 89.94 432 LYS A O 1
ATOM 3496 N N . TYR A 1 433 ? 1.870 11.276 -18.762 1.00 92.44 433 TYR A N 1
ATOM 3497 C CA . TYR A 1 433 ? 1.686 12.568 -18.099 1.00 92.44 433 TYR A CA 1
ATOM 3498 C C . TYR A 1 433 ? 0.551 12.510 -17.077 1.00 92.44 433 TYR A C 1
ATOM 3500 O O . TYR A 1 433 ? 0.747 12.842 -15.911 1.00 92.44 433 TYR A O 1
ATOM 3508 N N . ARG A 1 434 ? -0.607 11.966 -17.462 1.00 91.69 434 ARG A N 1
ATOM 3509 C CA . ARG A 1 434 ? -1.749 11.785 -16.561 1.00 91.69 434 ARG A CA 1
ATOM 3510 C C . ARG A 1 434 ? -1.398 10.936 -15.338 1.00 91.69 434 ARG A C 1
ATOM 3512 O O . ARG A 1 434 ? -1.815 11.258 -14.228 1.00 91.69 434 ARG A O 1
ATOM 3519 N N . LYS A 1 435 ? -0.628 9.860 -15.519 1.00 91.19 435 LYS A N 1
ATOM 3520 C CA . LYS A 1 435 ? -0.176 8.996 -14.418 1.00 91.19 435 LYS A CA 1
ATOM 3521 C C . LYS A 1 435 ? 0.802 9.711 -13.484 1.00 91.19 435 LYS A C 1
ATOM 3523 O O . LYS A 1 435 ? 0.756 9.482 -12.278 1.00 91.19 435 LYS A O 1
ATOM 3528 N N . ILE A 1 436 ? 1.686 10.551 -14.021 1.00 92.62 436 ILE A N 1
ATOM 3529 C CA . ILE A 1 436 ? 2.582 11.394 -13.218 1.00 92.62 436 ILE A CA 1
ATOM 3530 C C . ILE A 1 436 ? 1.747 12.416 -12.447 1.00 92.62 436 ILE A C 1
ATOM 3532 O O . ILE A 1 436 ? 1.829 12.459 -11.226 1.00 92.62 436 ILE A O 1
ATOM 3536 N N . TYR A 1 437 ? 0.864 13.143 -13.129 1.00 93.25 437 TYR A N 1
ATOM 3537 C CA . TYR A 1 437 ? -0.015 14.136 -12.522 1.00 93.25 437 TYR A CA 1
ATOM 3538 C C . TYR A 1 437 ? -0.879 13.546 -11.400 1.00 93.25 437 TYR A C 1
ATOM 3540 O O . TYR A 1 437 ? -0.944 14.110 -10.307 1.00 93.25 437 TYR A O 1
ATOM 3548 N N . SER A 1 438 ? -1.494 12.375 -11.616 1.00 91.31 438 SER A N 1
ATOM 3549 C CA . SER A 1 438 ? -2.306 11.723 -10.582 1.00 91.31 438 SER A CA 1
ATOM 3550 C C . SER A 1 438 ? -1.468 11.337 -9.363 1.00 91.31 438 SER A C 1
ATOM 3552 O O . SER A 1 438 ? -1.934 11.492 -8.237 1.00 91.31 438 SER A O 1
ATOM 3554 N N . ARG A 1 439 ? -0.230 10.867 -9.572 1.00 92.38 439 ARG A N 1
ATOM 3555 C CA . ARG A 1 439 ? 0.707 10.550 -8.486 1.00 92.38 439 ARG A CA 1
ATOM 3556 C C . ARG A 1 439 ? 1.111 11.798 -7.716 1.00 92.38 439 ARG A C 1
ATOM 3558 O O . ARG A 1 439 ? 1.037 11.777 -6.495 1.00 92.38 439 ARG A O 1
ATOM 3565 N N . THR A 1 440 ? 1.469 12.882 -8.401 1.00 93.19 440 THR A N 1
ATOM 3566 C CA . THR A 1 440 ? 1.851 14.145 -7.756 1.00 93.19 440 THR A CA 1
ATOM 3567 C C . THR A 1 440 ? 0.686 14.728 -6.961 1.00 93.19 440 THR A C 1
ATOM 3569 O O . THR A 1 440 ? 0.864 15.142 -5.818 1.00 93.19 440 THR A O 1
ATOM 3572 N N . ARG A 1 441 ? -0.533 14.700 -7.517 1.00 93.69 441 ARG A N 1
ATOM 3573 C CA . ARG A 1 441 ? -1.749 15.122 -6.806 1.00 93.69 441 ARG A CA 1
ATOM 3574 C C . ARG A 1 441 ? -1.996 14.271 -5.559 1.00 93.69 441 ARG A C 1
ATOM 3576 O O . ARG A 1 441 ? -2.274 14.821 -4.499 1.00 93.69 441 ARG A O 1
ATOM 3583 N N . GLN A 1 442 ? -1.868 12.948 -5.672 1.00 89.44 442 GLN A N 1
ATOM 3584 C CA . GLN A 1 442 ? -2.024 12.034 -4.540 1.00 89.44 442 GLN A CA 1
ATOM 3585 C C . GLN A 1 442 ? -0.948 12.256 -3.469 1.00 89.44 442 GLN A C 1
ATOM 3587 O O . GLN A 1 442 ? -1.258 12.216 -2.284 1.00 89.44 442 GLN A O 1
ATOM 3592 N N . GLN A 1 443 ? 0.294 12.525 -3.871 1.00 90.94 443 GLN A N 1
ATOM 3593 C CA . GLN A 1 443 ? 1.391 12.823 -2.954 1.00 90.94 443 GLN A CA 1
ATOM 3594 C C . GLN A 1 443 ? 1.153 14.135 -2.204 1.00 90.94 443 GLN A C 1
ATOM 3596 O O . GLN A 1 443 ? 1.256 14.148 -0.985 1.00 90.94 443 GLN A O 1
ATOM 3601 N N . ARG A 1 444 ? 0.754 15.210 -2.898 1.00 92.38 444 ARG A N 1
ATOM 3602 C CA . ARG A 1 444 ? 0.385 16.482 -2.252 1.00 92.38 444 ARG A CA 1
ATOM 3603 C C . ARG A 1 444 ? -0.746 16.296 -1.245 1.00 92.38 444 ARG A C 1
ATOM 3605 O O . ARG A 1 444 ? -0.655 16.800 -0.136 1.00 92.38 444 ARG A O 1
ATOM 3612 N N . TYR A 1 445 ? -1.778 15.533 -1.610 1.00 89.81 445 TYR A N 1
ATOM 3613 C CA . TYR A 1 445 ? -2.867 15.204 -0.690 1.00 89.81 445 TYR A CA 1
ATOM 3614 C C . TYR A 1 445 ? -2.376 14.406 0.526 1.00 89.81 445 TYR A C 1
ATOM 3616 O O . TYR A 1 445 ? -2.739 14.729 1.649 1.00 89.81 445 TYR A O 1
ATOM 3624 N N . SER A 1 446 ? -1.518 13.402 0.325 1.00 88.81 446 SER A N 1
ATOM 3625 C CA . SER A 1 446 ? -0.937 12.625 1.425 1.00 88.81 446 SER A CA 1
ATOM 3626 C C . SER A 1 446 ? -0.070 13.478 2.352 1.00 88.81 446 SER A C 1
ATOM 3628 O O . SER A 1 446 ? -0.122 13.267 3.558 1.00 88.81 446 SER A O 1
ATOM 3630 N N . ASN A 1 447 ? 0.726 14.403 1.809 1.00 90.94 447 ASN A N 1
ATOM 3631 C CA . ASN A 1 447 ? 1.550 15.317 2.601 1.00 90.94 447 ASN A CA 1
ATOM 3632 C C . ASN A 1 447 ? 0.666 16.252 3.426 1.00 90.94 447 ASN A C 1
ATOM 3634 O O . ASN A 1 447 ? 0.838 16.333 4.633 1.00 90.94 447 ASN A O 1
ATOM 3638 N N . ARG A 1 448 ? -0.356 16.840 2.797 1.00 92.56 448 ARG A N 1
ATOM 3639 C CA . ARG A 1 448 ? -1.343 17.674 3.486 1.00 92.56 448 ARG A CA 1
ATOM 3640 C C . ARG A 1 448 ? -2.037 16.926 4.627 1.00 92.56 448 ARG A C 1
ATOM 3642 O O . ARG A 1 448 ? -2.202 17.463 5.709 1.00 92.56 448 ARG A O 1
ATOM 3649 N N . LEU A 1 449 ? -2.409 15.665 4.415 1.00 89.94 449 LEU A N 1
ATOM 3650 C CA . LEU A 1 449 ? -3.075 14.858 5.441 1.00 89.94 449 LEU A CA 1
ATOM 3651 C C . LEU A 1 449 ? -2.124 14.472 6.588 1.00 89.94 449 LEU A C 1
ATOM 3653 O O . LEU A 1 449 ? -2.535 14.428 7.749 1.00 89.94 449 LEU A O 1
ATOM 3657 N N . MET A 1 450 ? -0.845 14.241 6.272 1.00 89.50 450 MET A N 1
ATOM 3658 C CA . MET A 1 450 ? 0.209 14.086 7.278 1.00 89.50 450 MET A CA 1
ATOM 3659 C C . MET A 1 450 ? 0.411 15.372 8.088 1.00 89.50 450 MET A C 1
ATOM 3661 O O . MET A 1 450 ? 0.609 15.274 9.291 1.00 89.50 450 MET A O 1
ATOM 3665 N N . GLU A 1 451 ? 0.351 16.547 7.462 1.00 91.62 451 GLU A N 1
ATOM 3666 C CA . GLU A 1 451 ? 0.466 17.846 8.141 1.00 91.62 451 GLU A CA 1
ATOM 3667 C C . GLU A 1 451 ? -0.751 18.129 9.037 1.00 91.62 451 GLU A C 1
ATOM 3669 O O . GLU A 1 451 ? -0.582 18.494 10.195 1.00 91.62 451 GLU A O 1
ATOM 3674 N N . GLU A 1 452 ? -1.971 17.899 8.539 1.00 90.31 452 GLU A N 1
ATOM 3675 C CA . GLU A 1 452 ? -3.219 18.201 9.259 1.00 90.31 452 GLU A CA 1
ATOM 3676 C C . GLU A 1 452 ? -3.514 17.211 10.401 1.00 90.31 452 GLU A C 1
ATOM 3678 O O . GLU A 1 452 ? -4.000 17.607 11.457 1.00 90.31 452 GLU A O 1
ATOM 3683 N N . ILE A 1 453 ? -3.261 15.910 10.202 1.00 90.56 453 ILE A N 1
ATOM 3684 C CA . ILE A 1 453 ? -3.729 14.845 11.118 1.00 90.56 453 ILE A CA 1
ATOM 3685 C C . ILE A 1 453 ? -2.560 14.006 11.663 1.00 90.56 453 ILE A C 1
ATOM 3687 O O . ILE A 1 453 ? -2.739 13.200 12.573 1.00 90.56 453 ILE A O 1
ATOM 3691 N N . GLY A 1 454 ? -1.347 14.149 11.122 1.00 92.00 454 GLY A N 1
ATOM 3692 C CA . GLY A 1 454 ? -0.194 13.326 11.507 1.00 92.00 454 GLY A CA 1
ATOM 3693 C C . GLY A 1 454 ? -0.186 11.920 10.896 1.00 92.00 454 GLY A C 1
ATOM 3694 O O . GLY A 1 454 ? 0.677 11.111 11.236 1.00 92.00 454 GLY A O 1
ATOM 3695 N N . PHE A 1 455 ? -1.129 11.599 10.001 1.00 92.69 455 PHE A N 1
ATOM 3696 C CA . PHE A 1 455 ? -1.259 10.272 9.388 1.00 92.69 455 PHE A CA 1
ATOM 3697 C C . PHE A 1 455 ? -1.307 10.340 7.865 1.00 92.69 455 PHE A C 1
ATOM 3699 O O . PHE A 1 455 ? -1.792 11.290 7.272 1.00 92.69 455 PHE A O 1
ATOM 3706 N N . SER A 1 456 ? -0.860 9.271 7.203 1.00 85.56 456 SER A N 1
ATOM 3707 C CA . SER A 1 456 ? -0.793 9.218 5.733 1.00 85.56 456 SER A CA 1
ATOM 3708 C C . SER A 1 456 ? -2.152 8.995 5.067 1.00 85.56 456 SER A C 1
ATOM 3710 O O . SER A 1 456 ? -2.285 9.093 3.850 1.00 85.56 456 SER A O 1
ATOM 3712 N N . SER A 1 457 ? -3.172 8.653 5.856 1.00 90.19 457 SER A N 1
ATOM 3713 C CA . SER A 1 457 ? -4.561 8.563 5.413 1.00 90.19 457 SER A CA 1
ATOM 3714 C C . SER A 1 457 ? -5.515 8.706 6.598 1.00 90.19 457 SER A C 1
ATOM 3716 O O . SER A 1 457 ? -5.185 8.300 7.715 1.00 90.19 457 SER A O 1
ATOM 3718 N N . HIS A 1 458 ? -6.742 9.176 6.341 1.00 90.38 458 HIS A N 1
ATOM 3719 C CA . HIS A 1 458 ? -7.812 9.181 7.349 1.00 90.38 458 HIS A CA 1
ATOM 3720 C C . HIS A 1 458 ? -8.090 7.780 7.905 1.00 90.38 458 HIS A C 1
ATOM 3722 O O . HIS A 1 458 ? -8.415 7.621 9.077 1.00 90.38 458 HIS A O 1
ATOM 3728 N N . HIS A 1 459 ? -7.939 6.744 7.075 1.00 93.44 459 HIS A N 1
ATOM 3729 C CA . HIS A 1 459 ? -8.103 5.362 7.514 1.00 93.44 459 HIS A CA 1
ATOM 3730 C C . HIS A 1 459 ? -7.064 4.974 8.575 1.00 93.44 459 HIS A C 1
ATOM 3732 O O . HIS A 1 459 ? -7.423 4.366 9.580 1.00 93.44 459 HIS A O 1
ATOM 3738 N N . ASN A 1 460 ? -5.799 5.369 8.391 1.00 92.31 460 ASN A N 1
ATOM 3739 C CA . ASN A 1 460 ? -4.743 5.124 9.376 1.00 92.31 460 ASN A CA 1
ATOM 3740 C C . ASN A 1 460 ? -4.986 5.904 10.671 1.00 92.31 460 ASN A C 1
ATOM 3742 O O . ASN A 1 460 ? -4.827 5.327 11.745 1.00 92.31 460 ASN A O 1
ATOM 3746 N N . ALA A 1 461 ? -5.436 7.159 10.569 1.00 92.19 461 ALA A N 1
ATOM 3747 C CA . ALA A 1 461 ? -5.831 7.957 11.728 1.00 92.19 461 ALA A CA 1
ATOM 3748 C C . ALA A 1 461 ? -6.959 7.275 12.523 1.00 92.19 461 ALA A C 1
ATOM 3750 O O . ALA A 1 461 ? -6.845 7.079 13.730 1.00 92.19 461 ALA A O 1
ATOM 3751 N N . ARG A 1 462 ? -8.006 6.806 11.830 1.00 95.56 462 ARG A N 1
ATOM 3752 C CA . ARG A 1 462 ? -9.135 6.086 12.439 1.00 95.56 462 ARG A CA 1
ATOM 3753 C C . ARG A 1 462 ? -8.702 4.776 13.100 1.00 95.56 462 ARG A C 1
ATOM 3755 O O . ARG A 1 462 ? -9.108 4.485 14.218 1.00 95.56 462 ARG A O 1
ATOM 3762 N N . LEU A 1 463 ? -7.853 3.987 12.438 1.00 96.62 463 LEU A N 1
ATOM 3763 C CA . LEU A 1 463 ? -7.313 2.756 13.022 1.00 96.62 463 LEU A CA 1
ATOM 3764 C C . LEU A 1 463 ? -6.478 3.031 14.272 1.00 96.62 463 LEU A C 1
ATOM 3766 O O . LEU A 1 463 ? -6.550 2.259 15.224 1.00 96.62 463 LEU A O 1
ATOM 3770 N N . HIS A 1 464 ? -5.679 4.096 14.264 1.00 96.00 464 HIS A N 1
ATOM 3771 C CA . HIS A 1 464 ? -4.905 4.511 15.427 1.00 96.00 464 HIS A CA 1
ATOM 3772 C C . HIS A 1 464 ? -5.827 4.923 16.581 1.00 96.00 464 HIS A C 1
ATOM 3774 O O . HIS A 1 464 ? -5.676 4.421 17.689 1.00 96.00 464 HIS A O 1
ATOM 3780 N N . GLN A 1 465 ? -6.845 5.741 16.306 1.00 96.56 465 GLN A N 1
ATOM 3781 C CA . GLN A 1 465 ? -7.858 6.116 17.292 1.00 96.56 465 GLN A CA 1
ATOM 3782 C C . GLN A 1 465 ? -8.545 4.885 17.903 1.00 96.56 465 GLN A C 1
ATOM 3784 O O . GLN A 1 465 ? -8.639 4.785 19.122 1.00 96.56 465 GLN A O 1
ATOM 3789 N N . TYR A 1 466 ? -8.963 3.913 17.087 1.00 97.94 466 TYR A N 1
ATOM 3790 C CA . TYR A 1 466 ? -9.590 2.686 17.588 1.00 97.94 466 TYR A CA 1
ATOM 3791 C C . TYR A 1 466 ? -8.640 1.832 18.433 1.00 97.94 466 TYR A C 1
ATOM 3793 O O . TYR A 1 466 ? -9.079 1.213 19.398 1.00 97.94 466 TYR A O 1
ATOM 3801 N N . ARG A 1 467 ? -7.342 1.789 18.106 1.00 97.00 467 ARG A N 1
ATOM 3802 C CA . ARG A 1 467 ? -6.343 1.097 18.940 1.00 97.00 467 ARG A CA 1
ATOM 3803 C C . ARG A 1 467 ? -6.189 1.782 20.294 1.00 97.00 467 ARG A C 1
ATOM 3805 O O . ARG A 1 467 ? -6.254 1.093 21.301 1.00 97.00 467 ARG A O 1
ATOM 3812 N N . ASN A 1 468 ? -6.116 3.110 20.316 1.00 97.44 468 ASN A N 1
ATOM 3813 C CA . ASN A 1 468 ? -6.042 3.873 21.562 1.00 97.44 468 ASN A CA 1
ATOM 3814 C C . ASN A 1 468 ? -7.293 3.668 22.430 1.00 97.44 468 ASN A C 1
ATOM 3816 O O . ASN A 1 468 ? -7.184 3.502 23.640 1.00 97.44 468 ASN A O 1
ATOM 3820 N N . LEU A 1 469 ? -8.485 3.653 21.824 1.00 97.56 469 LEU A N 1
ATOM 3821 C CA . LEU A 1 469 ? -9.729 3.357 22.543 1.00 97.56 469 LEU A CA 1
ATOM 3822 C C . LEU A 1 469 ? -9.742 1.922 23.079 1.00 97.56 469 LEU A C 1
ATOM 3824 O O . LEU A 1 469 ? -10.193 1.692 24.197 1.00 97.56 469 LEU A O 1
ATOM 3828 N N . LYS A 1 470 ? -9.207 0.961 22.314 1.00 97.38 470 LYS A N 1
ATOM 3829 C CA . LYS A 1 470 ? -9.077 -0.432 22.753 1.00 97.38 470 LYS A CA 1
ATOM 3830 C C . LYS A 1 470 ? -8.138 -0.550 23.952 1.00 97.38 470 LYS A C 1
ATOM 3832 O O . LYS A 1 470 ? -8.477 -1.243 24.901 1.00 97.38 470 LYS A O 1
ATOM 3837 N N . GLU A 1 471 ? -6.984 0.109 23.911 1.00 97.62 471 GLU A N 1
ATOM 3838 C CA . GLU A 1 471 ? -6.003 0.113 25.007 1.00 97.62 471 GLU A CA 1
ATOM 3839 C C . GLU A 1 471 ? -6.579 0.724 26.287 1.00 97.62 471 GLU A C 1
ATOM 3841 O O . GLU A 1 471 ? -6.322 0.226 27.376 1.00 97.62 471 GLU A O 1
ATOM 3846 N N . LYS A 1 472 ? -7.431 1.746 26.154 1.00 97.81 472 LYS A N 1
ATOM 3847 C CA . LYS A 1 472 ? -8.152 2.360 27.278 1.00 97.81 472 LYS A CA 1
ATOM 3848 C C . LYS A 1 472 ? -9.368 1.560 27.762 1.00 97.81 472 LYS A C 1
ATOM 3850 O O . LYS A 1 472 ? -10.008 1.980 28.719 1.00 97.81 472 LYS A O 1
ATOM 3855 N N . GLY A 1 473 ? -9.742 0.471 27.087 1.00 97.25 473 GLY A N 1
ATOM 3856 C CA . GLY A 1 473 ? -10.971 -0.278 27.381 1.00 97.25 473 GLY A CA 1
ATOM 3857 C C . GLY A 1 473 ? -12.269 0.475 27.047 1.00 97.25 473 GLY A C 1
ATOM 3858 O O . GLY A 1 473 ? -13.328 0.104 27.533 1.00 97.25 473 GLY A O 1
ATOM 3859 N N . GLN A 1 474 ? -12.197 1.526 26.224 1.00 98.25 474 GLN A N 1
ATOM 3860 C CA . GLN A 1 474 ? -13.326 2.389 25.835 1.00 98.25 474 GLN A CA 1
ATOM 3861 C C . GLN A 1 474 ? -13.802 2.151 24.391 1.00 98.25 474 GLN A C 1
ATOM 3863 O O . GLN A 1 474 ? -14.663 2.872 23.892 1.00 98.25 474 GLN A O 1
ATOM 3868 N N . ALA A 1 475 ? -13.210 1.194 23.671 1.00 96.69 475 ALA A N 1
ATOM 3869 C CA . ALA A 1 475 ? -13.613 0.899 22.298 1.00 96.69 475 ALA A CA 1
ATOM 3870 C C . ALA A 1 475 ? -14.979 0.209 22.258 1.00 96.69 475 ALA A C 1
ATOM 3872 O O . ALA A 1 475 ? -15.190 -0.784 22.954 1.00 96.69 475 ALA A O 1
ATOM 3873 N N . SER A 1 476 ? -15.865 0.680 21.379 1.00 98.12 476 SER A N 1
ATOM 3874 C CA . SER A 1 476 ? -17.144 0.007 21.138 1.00 98.12 476 SER A CA 1
ATOM 3875 C C . SER A 1 476 ? -16.939 -1.354 20.462 1.00 98.12 476 SER A C 1
ATOM 3877 O O . SER A 1 476 ? -15.925 -1.592 19.789 1.00 98.12 476 SER A O 1
ATOM 3879 N N . GLU A 1 477 ? -17.915 -2.255 20.585 1.00 98.06 477 GLU A N 1
ATOM 3880 C CA . GLU A 1 477 ? -17.850 -3.580 19.952 1.00 98.06 477 GLU A CA 1
ATOM 3881 C C . GLU A 1 477 ? -17.659 -3.497 18.432 1.00 98.06 477 GLU A C 1
ATOM 3883 O O . GLU A 1 477 ? -16.866 -4.250 17.859 1.00 98.06 477 GLU A O 1
ATOM 3888 N N . GLU A 1 478 ? -18.301 -2.529 17.775 1.00 97.69 478 GLU A N 1
ATOM 3889 C CA . GLU A 1 478 ? -18.142 -2.284 16.340 1.00 97.69 478 GLU A CA 1
ATOM 3890 C C . GLU A 1 478 ? -16.709 -1.885 15.969 1.00 97.69 478 GLU A C 1
ATOM 3892 O O . GLU A 1 478 ? -16.146 -2.375 14.984 1.00 97.69 478 GLU A O 1
ATOM 3897 N N . GLN A 1 479 ? -16.078 -1.026 16.774 1.00 97.62 479 GLN A N 1
ATOM 3898 C CA . GLN A 1 479 ? -14.692 -0.601 16.568 1.00 97.62 479 GLN A CA 1
ATOM 3899 C C . GLN A 1 479 ? -13.728 -1.778 16.767 1.00 97.62 479 GLN A C 1
ATOM 3901 O O . GLN A 1 479 ? -12.789 -1.962 15.982 1.00 97.62 479 GLN A O 1
ATOM 3906 N N . LEU A 1 480 ? -13.984 -2.627 17.767 1.00 98.00 480 LEU A N 1
ATOM 3907 C CA . LEU A 1 480 ? -13.230 -3.860 17.996 1.00 98.00 480 LEU A CA 1
ATOM 3908 C C . LEU A 1 480 ? -13.402 -4.854 16.839 1.00 98.00 480 LEU A C 1
ATOM 3910 O O . LEU A 1 480 ? -12.415 -5.437 16.374 1.00 98.00 480 LEU A O 1
ATOM 3914 N N . ALA A 1 481 ? -14.623 -5.023 16.328 1.00 98.06 481 ALA A N 1
ATOM 3915 C CA . ALA A 1 481 ? -14.909 -5.854 15.163 1.00 98.06 481 ALA A CA 1
ATOM 3916 C C . ALA A 1 481 ? -14.194 -5.326 13.909 1.00 98.06 481 ALA A C 1
ATOM 3918 O O . ALA A 1 481 ? -13.582 -6.100 13.162 1.00 98.06 481 ALA A O 1
ATOM 3919 N N . TYR A 1 482 ? -14.184 -4.005 13.709 1.00 97.50 482 TYR A N 1
ATOM 3920 C CA . TYR A 1 482 ? -13.456 -3.357 12.621 1.00 97.50 482 TYR A CA 1
ATOM 3921 C C . TYR A 1 482 ? -11.947 -3.624 12.703 1.00 97.50 482 TYR A C 1
ATOM 3923 O O . TYR A 1 482 ? -11.327 -4.012 11.706 1.00 97.50 482 TYR A O 1
ATOM 3931 N N . LEU A 1 483 ? -11.351 -3.482 13.893 1.00 97.62 483 LEU A N 1
ATOM 3932 C CA . LEU A 1 483 ? -9.936 -3.780 14.125 1.00 97.62 483 LEU A CA 1
ATOM 3933 C C . LEU A 1 483 ? -9.604 -5.250 13.843 1.00 97.62 483 LEU A C 1
ATOM 3935 O O . LEU A 1 483 ? -8.624 -5.521 13.143 1.00 97.62 483 LEU A O 1
ATOM 3939 N N . LYS A 1 484 ? -10.428 -6.194 14.317 1.00 97.88 484 LYS A N 1
ATOM 3940 C CA . LYS A 1 484 ? -10.260 -7.634 14.041 1.00 97.88 484 LYS A CA 1
ATOM 3941 C C . LYS A 1 484 ? -10.308 -7.917 12.538 1.00 97.88 484 LYS A C 1
ATOM 3943 O O . LYS A 1 484 ? -9.397 -8.542 11.995 1.00 97.88 484 LYS A O 1
ATOM 3948 N N . LYS A 1 485 ? -11.306 -7.377 11.829 1.00 97.88 485 LYS A N 1
ATOM 3949 C CA . LYS A 1 485 ? -11.435 -7.512 10.366 1.00 97.88 485 LYS A CA 1
ATOM 3950 C C . LYS A 1 485 ? -10.211 -6.964 9.629 1.00 97.88 485 LYS A C 1
ATOM 3952 O O . LYS A 1 485 ? -9.746 -7.570 8.659 1.00 97.88 485 LYS A O 1
ATOM 3957 N N . TYR A 1 486 ? -9.670 -5.834 10.082 1.00 96.62 486 TYR A N 1
ATOM 3958 C CA . TYR A 1 486 ? -8.456 -5.255 9.510 1.00 96.62 486 TYR A CA 1
ATOM 3959 C C . TYR A 1 486 ? -7.223 -6.145 9.740 1.00 96.62 486 TYR A C 1
ATOM 3961 O O . TYR A 1 486 ? -6.466 -6.395 8.800 1.00 96.62 486 TYR A O 1
ATOM 3969 N N . GLN A 1 487 ? -7.045 -6.678 10.954 1.00 95.94 487 GLN A N 1
ATOM 3970 C CA . GLN A 1 487 ? -5.957 -7.607 11.281 1.00 95.94 487 GLN A CA 1
ATOM 3971 C C . GLN A 1 487 ? -6.018 -8.881 10.430 1.00 95.94 487 GLN A C 1
ATOM 3973 O O . GLN A 1 487 ? -5.012 -9.272 9.835 1.00 95.94 487 GLN A O 1
ATOM 3978 N N . GLU A 1 488 ? -7.199 -9.487 10.286 1.00 97.25 488 GLU A N 1
ATOM 3979 C CA . GLU A 1 488 ? -7.382 -10.665 9.433 1.00 97.25 488 GLU A CA 1
ATOM 3980 C C . GLU A 1 488 ? -7.054 -10.379 7.965 1.00 97.25 488 GLU A C 1
ATOM 3982 O O . GLU A 1 488 ? -6.419 -11.194 7.289 1.00 97.25 488 GLU A O 1
ATOM 3987 N N . LYS A 1 489 ? -7.475 -9.216 7.454 1.00 96.69 489 LYS A N 1
ATOM 3988 C CA . LYS A 1 489 ? -7.167 -8.795 6.084 1.00 96.69 489 LYS A CA 1
ATOM 3989 C C . LYS A 1 489 ? -5.660 -8.629 5.883 1.00 96.69 489 LYS A C 1
ATOM 3991 O O . LYS A 1 489 ? -5.139 -9.111 4.879 1.00 96.69 489 LYS A O 1
ATOM 3996 N N . SER A 1 490 ? -4.973 -7.993 6.832 1.00 93.75 490 SER A N 1
ATOM 3997 C CA . SER A 1 490 ? -3.516 -7.824 6.805 1.00 93.75 490 SER A CA 1
ATOM 3998 C C . SER A 1 490 ? -2.794 -9.177 6.801 1.00 93.75 490 SER A C 1
ATOM 4000 O O . SER A 1 490 ? -1.957 -9.431 5.933 1.00 93.75 490 SER A O 1
ATOM 4002 N N . LYS A 1 491 ? -3.205 -10.101 7.681 1.00 96.75 491 LYS A N 1
ATOM 4003 C CA . LYS A 1 491 ? -2.659 -11.464 7.747 1.00 96.75 491 LYS A CA 1
ATOM 4004 C C . LYS A 1 491 ? -2.803 -12.204 6.413 1.00 96.75 491 LYS A C 1
ATOM 4006 O O . LYS A 1 491 ? -1.815 -12.700 5.879 1.00 96.75 491 LYS A O 1
ATOM 4011 N N . LYS A 1 492 ? -3.997 -12.188 5.809 1.00 96.94 492 LYS A N 1
ATOM 4012 C CA . LYS A 1 492 ? -4.240 -12.799 4.487 1.00 96.94 492 LYS A CA 1
ATOM 4013 C C . LYS A 1 492 ? -3.360 -12.198 3.388 1.00 96.94 492 LYS A C 1
ATOM 4015 O O . LYS A 1 492 ? -2.870 -12.919 2.521 1.00 96.94 492 LYS A O 1
ATOM 4020 N N . GLN A 1 493 ? -3.158 -10.878 3.395 1.00 94.81 493 GLN A N 1
ATOM 4021 C CA . GLN A 1 493 ? -2.283 -10.213 2.424 1.00 94.81 493 GLN A CA 1
ATOM 4022 C C . GLN A 1 493 ? -0.819 -10.631 2.601 1.00 94.81 493 GLN A C 1
ATOM 4024 O O . GLN A 1 493 ? -0.134 -10.892 1.610 1.00 94.81 493 GLN A O 1
ATOM 4029 N N . GLN A 1 494 ? -0.354 -10.738 3.845 1.00 95.19 494 GLN A N 1
ATOM 4030 C CA . GLN A 1 494 ? 0.994 -11.198 4.163 1.00 95.19 494 GLN A CA 1
ATOM 4031 C C . GLN A 1 494 ? 1.206 -12.657 3.738 1.00 95.19 494 GLN A C 1
ATOM 4033 O O . GLN A 1 494 ? 2.206 -12.961 3.088 1.00 95.19 494 GLN A O 1
ATOM 4038 N N . GLU A 1 495 ? 0.251 -13.543 4.026 1.00 96.56 495 GLU A N 1
ATOM 4039 C CA . GLU A 1 495 ? 0.268 -14.946 3.590 1.00 96.56 495 GLU A CA 1
ATOM 4040 C C . GLU A 1 495 ? 0.319 -15.057 2.060 1.00 96.56 495 GLU A C 1
ATOM 4042 O O . GLU A 1 495 ? 1.181 -15.748 1.512 1.00 96.56 495 GLU A O 1
ATOM 4047 N N . ALA A 1 496 ? -0.530 -14.310 1.346 1.00 96.00 496 ALA A N 1
ATOM 4048 C CA . ALA A 1 496 ? -0.529 -14.282 -0.116 1.00 96.00 496 ALA A CA 1
ATOM 4049 C C . ALA A 1 496 ? 0.802 -13.766 -0.691 1.00 96.00 496 ALA A C 1
ATOM 4051 O O . ALA A 1 496 ? 1.317 -14.303 -1.678 1.00 96.00 496 ALA A O 1
ATOM 4052 N N . PHE A 1 497 ? 1.395 -12.743 -0.068 1.00 96.44 497 PHE A N 1
ATOM 4053 C CA . PHE A 1 497 ? 2.706 -12.227 -0.454 1.00 96.44 497 PHE A CA 1
ATOM 4054 C C . PHE A 1 497 ? 3.811 -13.273 -0.255 1.00 96.44 497 PHE A C 1
ATOM 4056 O O . PHE A 1 497 ? 4.630 -13.491 -1.154 1.00 96.44 497 PHE A O 1
ATOM 4063 N N . GLN A 1 498 ? 3.817 -13.965 0.887 1.00 97.56 498 GLN A N 1
ATOM 4064 C CA . GLN A 1 498 ? 4.769 -15.040 1.161 1.00 97.56 498 GLN A CA 1
ATOM 4065 C C . GLN A 1 498 ? 4.603 -16.208 0.185 1.00 97.56 498 GLN A C 1
ATOM 4067 O O . GLN A 1 498 ? 5.599 -16.675 -0.370 1.00 97.56 498 GLN A O 1
ATOM 4072 N N . ALA A 1 499 ? 3.368 -16.635 -0.091 1.00 96.75 499 ALA A N 1
ATOM 4073 C CA . ALA A 1 499 ? 3.072 -17.679 -1.068 1.00 96.75 499 ALA A CA 1
ATOM 4074 C C . ALA A 1 499 ? 3.591 -17.304 -2.464 1.00 96.75 499 ALA A C 1
ATOM 4076 O O . ALA A 1 499 ? 4.281 -18.095 -3.107 1.00 96.75 499 ALA A O 1
ATOM 4077 N N . ARG A 1 500 ? 3.369 -16.057 -2.902 1.00 96.56 500 ARG A N 1
ATOM 4078 C CA . ARG A 1 500 ? 3.896 -15.545 -4.177 1.00 96.56 500 ARG A CA 1
ATOM 4079 C C . ARG A 1 500 ? 5.425 -15.545 -4.214 1.00 96.56 500 ARG A C 1
ATOM 4081 O O . ARG A 1 500 ? 6.013 -15.883 -5.240 1.00 96.56 500 ARG A O 1
ATOM 4088 N N . ARG A 1 501 ? 6.081 -15.191 -3.105 1.00 97.12 501 ARG A N 1
ATOM 4089 C CA . ARG A 1 501 ? 7.547 -15.223 -2.987 1.00 97.12 501 ARG A CA 1
ATOM 4090 C C . ARG A 1 501 ? 8.088 -16.654 -3.041 1.00 97.12 501 ARG A C 1
ATOM 4092 O O . ARG A 1 501 ? 9.094 -16.883 -3.707 1.00 97.12 501 ARG A O 1
ATOM 4099 N N . ARG A 1 502 ? 7.421 -17.616 -2.392 1.00 97.25 502 ARG A N 1
ATOM 4100 C CA . ARG A 1 502 ? 7.765 -19.049 -2.463 1.00 97.25 502 ARG A CA 1
ATOM 4101 C C . ARG A 1 502 ? 7.602 -19.586 -3.886 1.00 97.25 502 ARG A C 1
ATOM 4103 O O . ARG A 1 502 ? 8.547 -20.156 -4.416 1.00 97.25 502 ARG A O 1
ATOM 4110 N N . ALA A 1 503 ? 6.476 -19.303 -4.540 1.00 96.75 503 ALA A N 1
ATOM 4111 C CA . ALA A 1 503 ? 6.231 -19.698 -5.928 1.00 96.75 503 ALA A CA 1
ATOM 4112 C C . ALA A 1 503 ? 7.274 -19.116 -6.899 1.00 96.75 503 ALA A C 1
ATOM 4114 O O . ALA A 1 503 ? 7.755 -19.815 -7.787 1.00 96.75 503 ALA A O 1
ATOM 4115 N N . MET A 1 504 ? 7.679 -17.854 -6.705 1.00 95.75 504 MET A N 1
ATOM 4116 C CA . MET A 1 504 ? 8.752 -17.239 -7.495 1.00 95.75 504 MET A CA 1
ATOM 4117 C C . MET A 1 504 ? 10.090 -17.965 -7.305 1.00 95.75 504 MET A C 1
ATOM 4119 O O . MET A 1 504 ? 10.787 -18.201 -8.287 1.00 95.75 504 MET A O 1
ATOM 4123 N N . ARG A 1 505 ? 10.445 -18.332 -6.066 1.00 97.12 505 ARG A N 1
ATOM 4124 C CA . ARG A 1 505 ? 11.680 -19.077 -5.769 1.00 97.12 505 ARG A CA 1
ATOM 4125 C C . ARG A 1 505 ? 11.667 -20.476 -6.382 1.00 97.12 505 ARG A C 1
ATOM 4127 O O . ARG A 1 505 ? 12.664 -20.862 -6.975 1.00 97.12 505 ARG A O 1
ATOM 4134 N N . LEU A 1 506 ? 10.546 -21.196 -6.292 1.00 97.25 506 LEU A N 1
ATOM 4135 C CA . LEU A 1 506 ? 10.383 -22.504 -6.938 1.00 97.25 506 LEU A CA 1
ATOM 4136 C C . LEU A 1 506 ? 10.525 -22.384 -8.459 1.00 97.25 506 LEU A C 1
ATOM 4138 O O . LEU A 1 506 ? 11.342 -23.067 -9.055 1.00 97.25 506 LEU A O 1
ATOM 4142 N N . SER A 1 507 ? 9.854 -21.408 -9.079 1.00 96.19 507 SER A N 1
ATOM 4143 C CA . SER A 1 507 ? 10.004 -21.149 -10.517 1.00 96.19 507 SER A CA 1
ATOM 4144 C C . SER A 1 507 ? 11.433 -20.775 -10.934 1.00 96.19 507 SER A C 1
ATOM 4146 O O . SER A 1 507 ? 11.767 -20.936 -12.102 1.00 96.19 507 SER A O 1
ATOM 4148 N N . GLN A 1 508 ? 12.252 -20.220 -10.037 1.00 94.88 508 GLN A N 1
ATOM 4149 C CA . GLN A 1 508 ? 13.664 -19.943 -10.312 1.00 94.88 508 GLN A CA 1
ATOM 4150 C C . GLN A 1 508 ? 14.547 -21.184 -10.162 1.00 94.88 508 GLN A C 1
ATOM 4152 O O . GLN A 1 508 ? 15.551 -21.259 -10.860 1.00 94.88 508 GLN A O 1
ATOM 4157 N N . ARG A 1 509 ? 14.197 -22.124 -9.272 1.00 96.06 509 ARG A N 1
ATOM 4158 C CA . ARG A 1 509 ? 14.901 -23.408 -9.117 1.00 96.06 509 ARG A CA 1
ATOM 4159 C C . ARG A 1 509 ? 14.663 -24.311 -10.324 1.00 96.06 509 ARG A C 1
ATOM 4161 O O . ARG A 1 509 ? 15.625 -24.641 -10.997 1.00 96.06 509 ARG A O 1
ATOM 4168 N N . ASN A 1 510 ? 13.403 -24.503 -10.710 1.00 93.94 510 ASN A N 1
ATOM 4169 C CA . ASN A 1 510 ? 13.011 -25.298 -11.884 1.00 93.94 510 ASN A CA 1
ATOM 4170 C C . ASN A 1 510 ? 13.464 -24.707 -13.240 1.00 93.94 510 ASN A C 1
ATOM 4172 O O . ASN A 1 510 ? 13.090 -25.218 -14.283 1.00 93.94 510 ASN A O 1
ATOM 4176 N N . LYS A 1 511 ? 14.113 -23.537 -13.249 1.00 92.94 511 LYS A N 1
ATOM 4177 C CA . LYS A 1 511 ? 14.732 -22.946 -14.450 1.00 92.94 511 LYS A CA 1
ATOM 4178 C C . LYS A 1 511 ? 16.245 -23.155 -14.498 1.00 92.94 511 LYS A C 1
ATOM 4180 O O . LYS A 1 511 ? 16.872 -22.722 -15.461 1.00 92.94 511 LYS A O 1
ATOM 4185 N N . LYS A 1 512 ? 16.827 -23.593 -13.383 1.00 91.88 512 LYS A N 1
ATOM 4186 C CA . LYS A 1 512 ? 18.257 -23.866 -13.237 1.00 91.88 512 LYS A CA 1
ATOM 4187 C C . LYS A 1 512 ? 18.541 -25.349 -13.428 1.00 91.88 512 LYS A C 1
ATOM 4189 O O . LYS A 1 512 ? 19.584 -25.659 -13.985 1.00 91.88 512 LYS A O 1
ATOM 4194 N N . GLU A 1 513 ? 17.646 -26.189 -12.917 1.00 80.75 513 GLU A N 1
ATOM 4195 C CA . GLU A 1 513 ? 17.399 -27.537 -13.439 1.00 80.75 513 GLU A CA 1
ATOM 4196 C C . GLU A 1 513 ? 16.913 -27.421 -14.885 1.00 80.75 513 GLU A C 1
ATOM 4198 O O . GLU A 1 513 ? 17.405 -28.204 -15.721 1.00 80.75 513 GLU A O 1
#